Protein AF-A0A9D9Y149-F1 (afdb_monomer_lite)

pLDDT: mean 91.13, std 5.75, range [57.69, 98.19]

Foldseek 3Di:
DADPVPDPDDDFFPVVVCVDPVRDDDDDPPAGRRQKTKDKDWDWDDRAFIKIWIKIWIAGPVGDTDIDIDIDTRHDPDAKDKDWAADEAEAEDADPVRDDDDDWAQVVVCVGHRRIHIGDPRAGRRQWTKDKDWDWDDRAFIKIKIKIWTAGPRGHIDIGIYIYTYHHPDAKDKDWAADEAEFEDQDPVRDDDDDWFQVVVCVGHRRMDIGDPRAGRRQKTKDKDWDWDDRAFIKIWIKIWTAGPRGRIDIGIYIYTHHYDQDKDWPDDDDAQEDEDQDPVPDDDDPDDTWIATNNRHTFDKDDFDWDWDDDVQDQWIKIKTKIWGADSNGRIDIRIHIYTGHNAAEWEFFAALLQDDPVVNWGDQQQLCCQFAAAADNCNRVDPCSNPFADAHHFAAPQCDPPRVDPDRARNQEYDCPGPPHDPNRDYDDSFFRYKKKKWKAKQDLAPVRTDFIAIFTQGGNRITDGRHDGPHRDAFDPPIWMKMWIGDQFFQIAIATWDQPDSRRHTYDYCQQDFGDAPPPAGHWDDNDVRGTHTQGQNNPCHPAVFFQAVVSVVLLVVCEQGFGDGSNSRSSNRGSYVVSVVSSVVRHPHGHPGHDD

Secondary structure (DSSP, 8-state):
--SGGGSPPPP-SHHHHHTSTT------SSS-GGG-EEEEEEEEE-SSSEEEEEEEEEE-TT--EEEEEEEEEE---PPPEEES-PPPEEEE-SSGGGSPPPP-SHHHHHTSTT--EEE-SSS-TTT-EEEEEEEEE-SSSEEEEEEEEEE-TT--EEEEEEEEEEE--PPPEEES-PPPEEEE-SSGGGSPPPP-SHHHHHTSTT--EEE-SSS-TTT-EEEEEEEEE-SSSEEEEEEEEEE-TT--EEEEEEEEEEEPPS-EEEESSPPP-EEEESSGGG----S--PEEEETTSPEEPEEEEEEE-SPPTT-SEEEEEEEEEEE-TT--EEEEEEEEEEE---EEEE--BTTTEEGGGTEE--HHHHTT-STT--GGGSS-HHHHHHSPPPPSS-TTSSTTT-----TTTTBS-TTSTTPPTTPBPPPTTEEEEEEEEEEES-SSGGGEEEEEEEEEETTSEEE-SS--SSPPPPPTTS-EEEEEE-TTB--EEEEEEEEGGGTEEEEETTSS-----TT----EEEETTEEEBPB----TTT-TTB-SHHHHHHHHHTTT-BSS-SS-SS-SSB-SHHHHHHHHHHTT-B------

Radius of gyration: 68.14 Å; chains: 1; bounding box: 137×54×184 Å

Sequence (600 aa):
GCSISAAPTAVSSVSALEALTGNPSISDGCTADVDLEVTHSDAASGTCPIVITRTYTIRDACMNALTIVHTINVDDNTVPVISGSITPTTLEGCSISAAPTAVTSVSALEALTGNPSISDACTADIDLEVTHSDAASGTCPIVITRTYTITDACLNEVTIVHSINVNDNTVPVVSGSITPTTVEGCSISAAPTAVTSVSALEALTGNPSISDGCTADVDLEVTHSDAASGTCPIVITRTYTIRDACLNASTMVHTINVDIPDNITEVGGPVVNSAIIESSLYAVTPLILPVFQNGCGQTITPTGPVLGGTYVQGGCTGTITYTYTYTDCAGNNELWVFTYQVDCKKINIKVNLQGSYSVSGDSIRTDLNRLHLLPGQ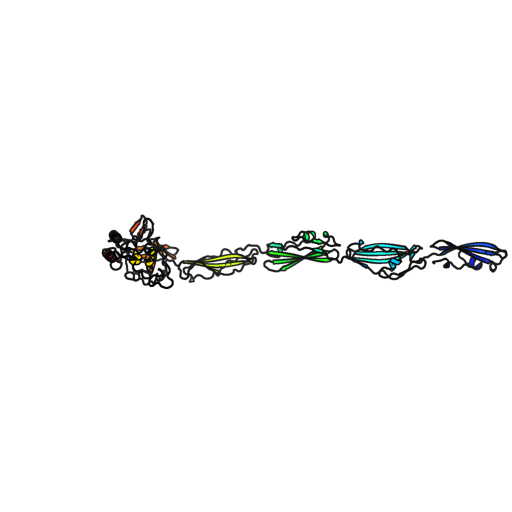DKMLSGLPSIMIGAPYTPFGQPYSAQPWNYTGNTGMIYGDPLSPGAPVGVIPYPKHVSDWVLVTIRENSILPAGNIFKCAGWIHKNGEITFPETCPNPLTINTSSTYYILVEHRNHLAVMDTASIIENGAYLNLDFSVNNSYAPIFRHGQNLLEPGVWGMIEGNVDQVSSRAGINSVDRTSWKNDQNKLGYNKGDIDMNSATNSLDETKWKLTQNKTTGISFN

Structure (mmCIF, N/CA/C/O backbone):
data_AF-A0A9D9Y149-F1
#
_entry.id   AF-A0A9D9Y149-F1
#
loop_
_atom_site.group_PDB
_atom_site.id
_atom_site.type_symbol
_atom_site.label_atom_id
_atom_site.label_alt_id
_atom_site.label_comp_id
_atom_site.label_asym_id
_atom_site.label_entity_id
_atom_site.label_seq_id
_atom_site.pdbx_PDB_ins_code
_atom_site.Cartn_x
_atom_site.Cartn_y
_atom_site.Cartn_z
_atom_site.occupancy
_atom_site.B_iso_or_equiv
_atom_site.auth_seq_id
_atom_site.auth_comp_id
_atom_site.auth_asym_id
_atom_site.auth_atom_id
_atom_site.pdbx_PDB_model_num
ATOM 1 N N . GLY A 1 1 ? 59.544 -1.969 -78.609 1.00 73.31 1 GLY A N 1
ATOM 2 C CA . GLY A 1 1 ? 60.746 -1.148 -78.877 1.00 73.31 1 GLY A CA 1
ATOM 3 C C . GLY A 1 1 ? 60.270 0.258 -79.147 1.00 73.31 1 GLY A C 1
ATOM 4 O O . GLY A 1 1 ? 59.279 0.389 -79.836 1.00 73.31 1 GLY A O 1
ATOM 5 N N . CYS A 1 2 ? 60.902 1.287 -78.585 1.00 75.88 2 CYS A N 1
ATOM 6 C CA . CYS A 1 2 ? 60.192 2.556 -78.339 1.00 75.88 2 CYS A CA 1
ATOM 7 C C . CYS A 1 2 ? 60.497 3.692 -79.319 1.00 75.88 2 CYS A C 1
ATOM 9 O O . CYS A 1 2 ? 59.977 4.796 -79.189 1.00 75.88 2 CYS A O 1
ATOM 11 N N . SER A 1 3 ? 61.428 3.486 -80.246 1.00 79.12 3 SER A N 1
ATOM 12 C CA . SER A 1 3 ? 61.913 4.565 -81.099 1.00 79.12 3 SER A CA 1
ATOM 13 C C . SER A 1 3 ? 62.509 4.036 -82.392 1.00 79.12 3 SER A C 1
ATOM 15 O O . SER A 1 3 ? 62.822 2.852 -82.530 1.00 79.12 3 SER A O 1
ATOM 17 N N . ILE A 1 4 ? 62.754 4.950 -83.329 1.00 76.50 4 ILE A N 1
ATOM 18 C CA . ILE A 1 4 ? 63.418 4.646 -84.599 1.00 76.50 4 ILE A CA 1
ATOM 19 C C . ILE A 1 4 ? 64.796 3.987 -84.433 1.00 76.50 4 ILE A C 1
ATOM 21 O O . ILE A 1 4 ? 65.228 3.258 -85.320 1.00 76.50 4 ILE A O 1
ATOM 25 N N . SER A 1 5 ? 65.475 4.182 -83.294 1.00 78.19 5 SER A N 1
ATOM 26 C CA . SER A 1 5 ? 66.767 3.541 -83.015 1.00 78.19 5 SER A CA 1
ATOM 27 C C . SER A 1 5 ? 66.647 2.065 -82.631 1.00 78.19 5 SER A C 1
ATOM 29 O O . SER A 1 5 ? 67.66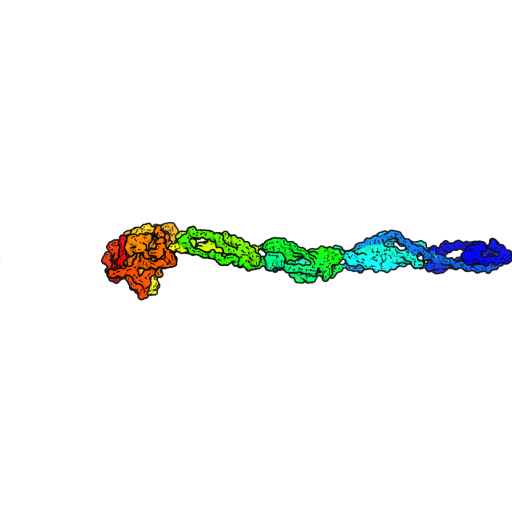2 1.380 -82.568 1.00 78.19 5 SER A O 1
ATOM 31 N N . ALA A 1 6 ? 65.433 1.572 -82.363 1.00 80.94 6 ALA A N 1
ATOM 32 C CA . ALA A 1 6 ? 65.169 0.147 -82.172 1.00 80.94 6 ALA A CA 1
ATOM 33 C C . ALA A 1 6 ? 65.104 -0.620 -83.505 1.00 80.94 6 ALA A C 1
ATOM 35 O O . ALA A 1 6 ? 65.103 -1.851 -83.505 1.00 80.94 6 ALA A O 1
ATOM 36 N N . ALA A 1 7 ? 65.061 0.086 -84.641 1.00 83.94 7 ALA A N 1
ATOM 37 C CA . ALA A 1 7 ? 65.187 -0.541 -85.946 1.00 83.94 7 ALA A CA 1
ATOM 38 C C . ALA A 1 7 ? 66.578 -1.180 -86.106 1.00 83.94 7 ALA A C 1
ATOM 40 O O . ALA A 1 7 ? 67.570 -0.591 -85.666 1.00 83.94 7 ALA A O 1
ATOM 41 N N . PRO A 1 8 ? 66.692 -2.333 -86.792 1.00 85.00 8 PRO A N 1
ATOM 42 C CA . PRO A 1 8 ? 67.986 -2.896 -87.162 1.00 85.00 8 PRO A CA 1
ATOM 43 C C . PRO A 1 8 ? 68.865 -1.855 -87.864 1.00 85.00 8 PRO A C 1
ATOM 45 O O . PRO A 1 8 ? 68.357 -0.997 -88.593 1.00 85.00 8 PRO A O 1
ATOM 48 N N . THR A 1 9 ? 70.183 -1.931 -87.685 1.00 87.75 9 THR A N 1
ATOM 49 C CA . THR A 1 9 ? 71.111 -1.042 -88.392 1.00 87.75 9 THR A CA 1
ATOM 50 C C . THR A 1 9 ? 70.984 -1.228 -89.901 1.00 87.75 9 THR A C 1
ATOM 52 O O . THR A 1 9 ? 70.781 -2.336 -90.403 1.00 87.75 9 THR A O 1
ATOM 55 N N . ALA A 1 10 ? 71.076 -0.130 -90.650 1.00 88.75 10 ALA A N 1
ATOM 56 C CA . ALA A 1 10 ? 71.073 -0.223 -92.097 1.00 88.75 10 ALA A CA 1
ATOM 57 C C . ALA A 1 10 ? 72.349 -0.927 -92.572 1.00 88.75 10 ALA A C 1
ATOM 59 O O . ALA A 1 10 ? 73.460 -0.518 -92.240 1.00 88.75 10 ALA A O 1
ATOM 60 N N . VAL A 1 11 ? 72.182 -1.989 -93.353 1.00 90.38 11 VAL A N 1
ATOM 61 C CA . VAL A 1 11 ? 73.292 -2.661 -94.029 1.00 90.38 11 VAL A CA 1
ATOM 62 C C . VAL A 1 11 ? 73.885 -1.782 -95.137 1.00 90.38 11 VAL A C 1
ATOM 64 O O . VAL A 1 11 ? 73.189 -0.953 -95.720 1.00 90.38 11 VAL A O 1
ATOM 67 N N . SER A 1 12 ? 75.171 -1.962 -95.432 1.00 89.44 12 SER A N 1
ATOM 68 C CA . SER A 1 12 ? 75.917 -1.128 -96.388 1.00 89.44 12 SER A CA 1
ATOM 69 C C . SER A 1 12 ? 76.620 -1.935 -97.484 1.00 89.44 12 SER A C 1
ATOM 71 O O . SER A 1 12 ? 77.516 -1.419 -98.142 1.00 89.44 12 SER A O 1
ATOM 73 N N . SER A 1 13 ? 76.261 -3.208 -97.659 1.00 89.69 13 SER A N 1
ATOM 74 C CA . SER A 1 13 ? 76.778 -4.062 -98.730 1.00 89.69 13 SER A CA 1
ATOM 75 C C . SER A 1 13 ? 75.646 -4.851 -99.364 1.00 89.69 13 SER A C 1
ATOM 77 O O . SER A 1 13 ? 74.643 -5.151 -98.710 1.00 89.69 13 SER A O 1
ATOM 79 N N . VAL A 1 14 ? 75.828 -5.222 -100.630 1.00 88.06 14 VAL A N 1
ATOM 80 C CA . VAL A 1 14 ? 74.863 -6.045 -101.362 1.00 88.06 14 VAL A CA 1
ATOM 81 C C . VAL A 1 14 ? 74.671 -7.395 -100.676 1.00 88.06 14 VAL A C 1
ATOM 83 O O . VAL A 1 14 ? 73.545 -7.742 -100.347 1.00 88.06 14 VAL A O 1
ATOM 86 N N . SER A 1 15 ? 75.755 -8.071 -100.288 1.00 88.38 15 SER A N 1
ATOM 87 C CA . SER A 1 15 ? 75.687 -9.345 -99.554 1.00 88.38 15 SER A CA 1
ATOM 88 C C . SER A 1 15 ? 74.852 -9.286 -98.267 1.00 88.38 15 SER A C 1
ATOM 90 O O . SER A 1 15 ? 74.176 -10.250 -97.914 1.00 88.38 15 SER A O 1
ATOM 92 N N . ALA A 1 16 ? 74.882 -8.158 -97.555 1.00 87.88 16 ALA A N 1
ATOM 93 C CA . ALA A 1 16 ? 74.108 -7.969 -96.336 1.00 87.88 16 ALA A CA 1
ATOM 94 C C . ALA A 1 16 ? 72.648 -7.571 -96.626 1.00 87.88 16 ALA A C 1
ATOM 96 O O . ALA A 1 16 ? 71.769 -7.913 -95.839 1.00 87.88 16 ALA A O 1
ATOM 97 N N . LEU A 1 17 ? 72.379 -6.895 -97.750 1.00 89.31 17 LEU A N 1
ATOM 98 C CA . LEU A 1 17 ? 71.033 -6.625 -98.274 1.00 89.31 17 LEU A CA 1
ATOM 99 C C . LEU A 1 17 ? 70.319 -7.912 -98.694 1.00 89.31 17 LEU A C 1
ATOM 101 O O . LEU A 1 17 ? 69.160 -8.105 -98.340 1.00 89.31 17 LEU A O 1
ATOM 105 N N . GLU A 1 18 ? 71.015 -8.799 -99.402 1.00 89.56 18 GLU A N 1
ATOM 106 C CA . GLU A 1 18 ? 70.482 -10.097 -99.832 1.00 89.56 18 GLU A CA 1
ATOM 107 C C . GLU A 1 18 ? 70.199 -11.028 -98.642 1.00 89.56 18 GLU A C 1
ATOM 109 O O . GLU A 1 18 ? 69.285 -11.845 -98.694 1.00 89.56 18 GLU A O 1
ATOM 114 N N . ALA A 1 19 ? 70.919 -10.851 -97.529 1.00 86.75 19 ALA A N 1
ATOM 115 C CA . ALA A 1 19 ? 70.681 -11.570 -96.278 1.00 86.75 19 ALA A CA 1
ATOM 116 C C . ALA A 1 19 ? 69.481 -11.040 -95.461 1.00 86.75 19 ALA A C 1
ATOM 118 O O . ALA A 1 19 ? 69.126 -11.643 -94.444 1.00 86.75 19 ALA A O 1
ATOM 119 N N . LEU A 1 20 ? 68.856 -9.923 -95.862 1.00 87.56 20 LEU A N 1
ATOM 120 C CA . LEU A 1 20 ? 67.652 -9.414 -95.201 1.00 87.56 20 LEU A CA 1
ATOM 121 C C . LEU A 1 20 ? 66.433 -10.306 -95.480 1.00 87.56 20 LEU A C 1
ATOM 123 O O . LEU A 1 20 ? 66.351 -11.044 -96.464 1.00 87.56 20 LEU A O 1
ATOM 127 N N . THR A 1 21 ? 65.429 -10.207 -94.609 1.00 77.81 21 THR A N 1
ATOM 128 C CA . THR A 1 21 ? 64.159 -10.920 -94.778 1.00 77.81 21 THR A CA 1
ATOM 129 C C . THR A 1 21 ? 63.478 -10.520 -96.086 1.00 77.81 21 THR A C 1
ATOM 131 O O . THR A 1 21 ? 63.327 -9.337 -96.377 1.00 77.81 21 THR A O 1
ATOM 134 N N . GLY A 1 22 ? 63.063 -11.516 -96.871 1.00 80.06 22 GLY A N 1
ATOM 135 C CA . GLY A 1 22 ? 62.588 -11.334 -98.248 1.00 80.06 22 GLY A CA 1
ATOM 136 C C . GLY A 1 22 ? 63.618 -11.725 -99.312 1.00 80.06 22 GLY A C 1
ATOM 137 O O . GLY A 1 22 ? 63.224 -11.911 -100.459 1.00 80.06 22 GLY A O 1
ATOM 138 N N . ASN A 1 23 ? 64.886 -11.926 -98.920 1.00 81.75 23 ASN A N 1
ATOM 139 C CA . ASN A 1 23 ? 65.975 -12.447 -99.754 1.00 81.75 23 ASN A CA 1
ATOM 140 C C . ASN A 1 23 ? 66.018 -11.793 -101.151 1.00 81.75 23 ASN A C 1
ATOM 142 O O . ASN A 1 23 ? 65.844 -12.491 -102.161 1.00 81.75 23 ASN A O 1
ATOM 146 N N . PRO A 1 24 ? 66.157 -10.453 -101.228 1.00 84.31 24 PRO A N 1
ATOM 147 C CA . PRO A 1 24 ? 66.259 -9.775 -102.512 1.00 84.31 24 PRO A CA 1
ATOM 148 C C . PRO A 1 24 ? 67.498 -10.292 -103.246 1.00 84.31 24 PRO A C 1
ATOM 150 O O . PRO A 1 24 ? 68.529 -10.500 -102.621 1.00 84.31 24 PRO A O 1
ATOM 153 N N . SER A 1 25 ? 67.397 -10.512 -104.555 1.00 87.00 25 SER A N 1
ATOM 154 C CA . SER A 1 25 ? 68.548 -10.868 -105.391 1.00 87.00 25 SER A CA 1
ATOM 155 C C . SER A 1 25 ? 68.997 -9.628 -106.150 1.00 87.00 25 SER A C 1
ATOM 157 O O . SER A 1 25 ? 68.185 -8.996 -106.833 1.00 87.00 25 SER A O 1
ATOM 159 N N . ILE A 1 26 ? 70.265 -9.258 -105.991 1.00 88.88 26 ILE A N 1
ATOM 160 C CA . ILE A 1 26 ? 70.855 -8.040 -106.542 1.00 88.88 26 ILE A CA 1
ATOM 161 C C . ILE A 1 26 ? 72.087 -8.458 -107.341 1.00 88.88 26 ILE A C 1
ATOM 163 O O . ILE A 1 26 ? 72.968 -9.125 -106.822 1.00 88.88 26 ILE A O 1
ATOM 167 N N . SER A 1 27 ? 72.152 -8.068 -108.610 1.00 86.06 27 SER A N 1
ATOM 168 C CA . SER A 1 27 ? 73.295 -8.373 -109.472 1.00 86.06 27 SER A CA 1
ATOM 169 C C . SER A 1 27 ? 73.467 -7.282 -110.518 1.00 86.06 27 SER A C 1
ATOM 171 O O . SER A 1 27 ? 72.463 -6.823 -111.072 1.00 86.06 27 SER A O 1
ATOM 173 N N . ASP A 1 28 ? 74.707 -6.940 -110.855 1.00 88.56 28 ASP A N 1
ATOM 174 C CA . ASP A 1 28 ? 75.031 -6.112 -112.018 1.00 88.56 28 ASP A CA 1
ATOM 175 C C . ASP A 1 28 ? 75.904 -6.882 -113.022 1.00 88.56 28 ASP A C 1
ATOM 177 O O . ASP A 1 28 ? 76.722 -7.727 -112.662 1.00 88.56 28 ASP A O 1
ATOM 181 N N . GLY A 1 29 ? 75.714 -6.618 -114.316 1.00 85.44 29 GLY A N 1
ATOM 182 C CA . GLY A 1 29 ? 76.423 -7.341 -115.376 1.00 85.44 29 GLY A CA 1
ATOM 183 C C . GLY A 1 29 ? 77.892 -6.935 -115.535 1.00 85.44 29 GLY A C 1
ATOM 184 O O . GLY A 1 29 ? 78.658 -7.665 -116.166 1.00 85.44 29 GLY A O 1
ATOM 185 N N . CYS A 1 30 ? 78.275 -5.773 -114.996 1.00 86.75 30 CYS A N 1
ATOM 186 C CA . CYS A 1 30 ? 79.570 -5.135 -115.238 1.00 86.75 30 CYS A CA 1
ATOM 187 C C . CYS A 1 30 ? 80.326 -4.770 -113.949 1.00 86.75 30 CYS A C 1
ATOM 189 O O . CYS A 1 30 ? 81.550 -4.648 -113.985 1.00 86.75 30 CYS A O 1
ATOM 191 N N . THR A 1 31 ? 79.621 -4.603 -112.832 1.00 86.88 31 THR A N 1
ATOM 192 C CA . THR A 1 31 ? 80.158 -4.280 -111.507 1.00 86.88 31 THR A CA 1
ATOM 193 C C . THR A 1 31 ? 79.998 -5.498 -110.609 1.00 86.88 31 THR A C 1
ATOM 195 O O . THR A 1 31 ? 78.900 -6.030 -110.479 1.00 86.88 31 THR A O 1
ATOM 198 N N . ALA A 1 32 ? 81.087 -5.965 -109.999 1.00 84.50 32 ALA A N 1
ATOM 199 C CA . ALA A 1 32 ? 80.995 -7.050 -109.029 1.00 84.50 32 ALA A CA 1
ATOM 200 C C . ALA A 1 32 ? 80.216 -6.583 -107.786 1.00 84.50 32 ALA A C 1
ATOM 202 O O . ALA A 1 32 ? 80.348 -5.432 -107.379 1.00 84.50 32 ALA A O 1
ATOM 203 N N . ASP A 1 33 ? 79.464 -7.475 -107.134 1.00 86.38 33 ASP A N 1
ATOM 204 C CA . ASP A 1 33 ? 78.586 -7.111 -106.004 1.00 86.38 33 ASP A CA 1
ATOM 205 C C . ASP A 1 33 ? 79.318 -6.455 -104.822 1.00 86.38 33 ASP A C 1
ATOM 207 O O . ASP A 1 33 ? 78.733 -5.671 -104.077 1.00 86.38 33 ASP A O 1
ATOM 211 N N . VAL A 1 34 ? 80.610 -6.761 -104.645 1.00 85.06 34 VAL A N 1
ATOM 212 C CA . VAL A 1 34 ? 81.463 -6.149 -103.609 1.00 85.06 34 VAL A CA 1
ATOM 213 C C . VAL A 1 34 ? 81.781 -4.677 -103.893 1.00 85.06 34 VAL A C 1
ATOM 215 O O . VAL A 1 34 ? 82.062 -3.929 -102.960 1.00 85.06 34 VAL A O 1
ATOM 218 N N . ASP A 1 35 ? 81.701 -4.269 -105.160 1.00 86.19 35 ASP A N 1
ATOM 219 C CA . ASP A 1 35 ? 82.019 -2.923 -105.639 1.00 86.19 35 ASP A CA 1
ATOM 220 C C . ASP A 1 35 ? 80.759 -2.055 -105.838 1.00 86.19 35 ASP A C 1
ATOM 222 O O . ASP A 1 35 ? 80.871 -0.885 -106.206 1.00 86.19 35 ASP A O 1
ATOM 226 N N . LEU A 1 36 ? 79.558 -2.598 -105.592 1.00 90.00 36 LEU A N 1
ATOM 227 C CA . LEU A 1 36 ? 78.302 -1.845 -105.626 1.00 90.00 36 LEU A CA 1
ATOM 228 C C . LEU A 1 36 ? 78.168 -0.947 -104.387 1.00 90.00 36 LEU A C 1
ATOM 230 O O . LEU A 1 36 ? 78.240 -1.407 -103.245 1.00 90.00 36 LEU A O 1
ATOM 234 N N . GLU A 1 37 ? 77.919 0.345 -104.609 1.00 89.12 37 GLU A N 1
ATOM 235 C CA . GLU A 1 37 ? 77.724 1.308 -103.525 1.00 89.12 37 GLU A CA 1
ATOM 236 C C . GLU A 1 37 ? 76.297 1.202 -102.980 1.00 89.12 37 GLU A C 1
ATOM 238 O O . GLU A 1 37 ? 75.324 1.363 -103.718 1.00 89.12 37 GLU A O 1
ATOM 243 N N . VAL A 1 38 ? 76.159 0.981 -101.670 1.00 92.00 38 VAL A N 1
ATOM 244 C CA . VAL A 1 38 ? 74.862 0.924 -100.986 1.00 92.00 38 VAL A CA 1
ATOM 245 C C . VAL A 1 38 ? 74.711 2.119 -100.052 1.00 92.00 38 VAL A C 1
ATOM 247 O O . VAL A 1 38 ? 75.438 2.262 -99.069 1.00 92.00 38 VAL A O 1
ATOM 250 N N . THR A 1 39 ? 73.696 2.939 -100.314 1.00 90.50 39 THR A N 1
ATOM 251 C CA . THR A 1 39 ? 73.262 4.035 -99.432 1.00 90.50 39 THR A CA 1
ATOM 252 C C . THR A 1 39 ? 71.824 3.808 -98.966 1.00 90.50 39 THR A C 1
ATOM 254 O O . THR A 1 39 ? 71.095 3.016 -99.565 1.00 90.50 39 THR A O 1
ATOM 257 N N . HIS A 1 40 ? 71.395 4.467 -97.886 1.00 92.19 40 HIS A N 1
ATOM 258 C CA . HIS A 1 40 ? 70.030 4.339 -97.370 1.00 92.19 40 HIS A CA 1
ATOM 259 C C . HIS A 1 40 ? 69.458 5.680 -96.898 1.00 92.19 40 HIS A C 1
ATOM 261 O O . HIS A 1 40 ? 70.202 6.597 -96.550 1.00 92.19 40 HIS A O 1
ATOM 267 N N . SER A 1 41 ? 68.130 5.766 -96.856 1.00 90.62 41 SER A N 1
ATOM 268 C CA . SER A 1 41 ? 67.386 6.852 -96.214 1.00 90.62 41 SER A CA 1
ATOM 269 C C . SER A 1 41 ? 66.153 6.308 -95.494 1.00 90.62 41 SER A C 1
ATOM 271 O O . SER A 1 41 ? 65.434 5.485 -96.070 1.00 90.62 41 SER A O 1
ATOM 273 N N . ASP A 1 42 ? 65.877 6.821 -94.296 1.00 92.19 42 ASP A N 1
ATOM 274 C CA . ASP A 1 42 ? 64.757 6.391 -93.453 1.00 92.19 42 ASP A CA 1
ATOM 275 C C . ASP A 1 42 ? 63.687 7.482 -93.350 1.00 92.19 42 ASP A C 1
ATOM 277 O O . ASP A 1 42 ? 63.996 8.655 -93.133 1.00 92.19 42 ASP A O 1
ATOM 281 N N . ALA A 1 43 ? 62.420 7.082 -93.452 1.00 89.31 43 ALA A N 1
ATOM 282 C CA . ALA A 1 43 ? 61.266 7.890 -93.070 1.00 89.31 43 ALA A CA 1
ATOM 283 C C . ALA A 1 43 ? 60.421 7.110 -92.055 1.00 89.31 43 ALA A C 1
ATOM 285 O O . ALA A 1 43 ? 60.176 5.922 -92.254 1.00 89.31 43 ALA A O 1
ATOM 286 N N . ALA A 1 44 ? 59.976 7.758 -90.977 1.00 88.62 44 ALA A N 1
ATOM 287 C CA . ALA A 1 44 ? 59.175 7.130 -89.924 1.00 88.62 44 ALA A CA 1
ATOM 288 C C . ALA A 1 44 ? 57.809 7.816 -89.778 1.00 88.62 44 ALA A C 1
ATOM 290 O O . ALA A 1 44 ? 57.701 9.032 -89.940 1.00 88.62 44 ALA A O 1
ATOM 291 N N . SER A 1 45 ? 56.772 7.035 -89.474 1.00 84.69 45 SER A N 1
ATOM 292 C CA . SER A 1 45 ? 55.407 7.514 -89.215 1.00 84.69 45 SER A CA 1
ATOM 293 C C . SER A 1 45 ? 54.676 6.595 -88.232 1.00 84.69 45 SER A C 1
ATOM 295 O O . SER A 1 45 ? 55.092 5.454 -88.044 1.00 84.69 45 SER A O 1
ATOM 297 N N . GLY A 1 46 ? 53.583 7.077 -87.636 1.00 80.31 46 GLY A N 1
ATOM 298 C CA . GLY A 1 46 ? 52.862 6.356 -86.581 1.00 80.31 46 GLY A CA 1
ATOM 299 C C . GLY A 1 46 ? 53.463 6.589 -85.192 1.00 80.31 46 GLY A C 1
ATOM 300 O O . GLY A 1 46 ? 54.600 7.041 -85.064 1.00 80.31 46 GLY A O 1
ATOM 301 N N . THR A 1 47 ? 52.664 6.330 -84.158 1.00 75.19 47 THR A N 1
ATOM 302 C CA . THR A 1 47 ? 53.062 6.433 -82.743 1.00 75.19 47 THR A CA 1
ATOM 303 C C . THR A 1 47 ? 53.196 5.055 -82.112 1.00 75.19 47 THR A C 1
ATOM 305 O O . THR A 1 47 ? 54.183 4.811 -81.431 1.00 75.19 47 THR A O 1
ATOM 308 N N . CYS A 1 48 ? 52.270 4.139 -82.411 1.00 81.06 48 CYS A N 1
ATOM 309 C CA . CYS A 1 48 ? 52.431 2.719 -82.144 1.00 81.06 48 CYS A CA 1
ATOM 310 C C . CYS A 1 48 ? 51.520 1.858 -83.048 1.00 81.06 48 CYS A C 1
ATOM 312 O O . CYS A 1 48 ? 50.305 2.067 -83.036 1.00 81.06 48 CYS A O 1
ATOM 314 N N . PRO A 1 49 ? 52.076 0.943 -83.871 1.00 84.50 49 PRO A N 1
ATOM 315 C CA . PRO A 1 49 ? 53.508 0.750 -84.092 1.00 84.50 49 PRO A CA 1
ATOM 316 C C . PRO A 1 49 ? 54.130 1.943 -84.838 1.00 84.50 49 PRO A C 1
ATOM 318 O O . PRO A 1 49 ? 53.491 2.593 -85.671 1.00 84.50 49 PRO A O 1
ATOM 321 N N . ILE A 1 50 ? 55.407 2.213 -84.574 1.00 87.56 50 ILE A N 1
ATOM 322 C CA . ILE A 1 50 ? 56.218 3.109 -85.402 1.00 87.56 50 ILE A CA 1
ATOM 323 C C . ILE A 1 50 ? 56.579 2.343 -86.678 1.00 87.56 50 ILE A C 1
ATOM 325 O O . ILE A 1 50 ? 57.278 1.330 -86.640 1.00 87.56 50 ILE A O 1
ATOM 329 N N . VAL A 1 51 ? 56.131 2.834 -87.830 1.00 88.81 51 VAL A N 1
ATOM 330 C CA . VAL A 1 51 ? 56.434 2.244 -89.138 1.00 88.81 51 VAL A CA 1
ATOM 331 C C . VAL A 1 51 ? 57.573 3.023 -89.782 1.00 88.81 51 VAL A C 1
ATOM 333 O O . VAL A 1 51 ? 57.427 4.199 -90.126 1.00 88.81 51 VAL A O 1
ATOM 336 N N . ILE A 1 52 ? 58.710 2.358 -89.969 1.00 89.25 52 ILE A N 1
ATOM 337 C CA . ILE A 1 52 ? 59.901 2.907 -90.616 1.00 89.25 52 ILE A CA 1
ATOM 338 C C . ILE A 1 52 ? 59.978 2.351 -92.031 1.00 89.25 52 ILE A C 1
ATOM 340 O O . ILE A 1 52 ? 60.060 1.145 -92.249 1.00 89.25 52 ILE A O 1
ATOM 344 N N . THR A 1 53 ? 59.973 3.245 -93.010 1.00 90.62 53 THR A N 1
ATOM 345 C CA . THR A 1 53 ? 60.200 2.923 -94.417 1.00 90.62 53 THR A CA 1
ATOM 346 C C . THR A 1 53 ? 61.648 3.257 -94.754 1.00 90.62 53 THR A C 1
ATOM 348 O O . THR A 1 53 ? 61.996 4.427 -94.928 1.00 90.62 53 THR A O 1
ATOM 351 N N . ARG A 1 54 ? 62.502 2.233 -94.828 1.00 91.50 54 ARG A N 1
ATOM 352 C CA . ARG A 1 54 ? 63.910 2.364 -95.215 1.00 91.50 54 ARG A CA 1
ATOM 353 C C . ARG A 1 54 ? 64.068 2.114 -96.707 1.00 91.50 54 ARG A C 1
ATOM 355 O O . ARG A 1 54 ? 63.727 1.042 -97.196 1.00 91.50 54 ARG A O 1
ATOM 362 N N . THR A 1 55 ? 64.609 3.089 -97.429 1.00 91.56 55 THR A N 1
ATOM 363 C CA . THR A 1 55 ? 64.890 2.968 -98.867 1.00 91.56 55 THR A CA 1
ATOM 364 C C . THR A 1 55 ? 66.387 2.804 -99.082 1.00 91.56 55 THR A C 1
ATOM 366 O O . THR A 1 55 ? 67.149 3.724 -98.789 1.00 91.56 55 THR A O 1
ATOM 369 N N . TYR A 1 56 ? 66.812 1.652 -99.599 1.00 91.62 56 TYR A N 1
ATOM 370 C CA . TYR A 1 56 ? 68.184 1.419 -100.045 1.00 91.62 56 TYR A CA 1
ATOM 371 C C . TYR A 1 56 ? 68.343 1.874 -101.489 1.00 91.62 56 TYR A C 1
ATOM 373 O O . TYR A 1 56 ? 67.502 1.550 -102.322 1.00 91.62 56 TYR A O 1
ATOM 381 N N . THR A 1 57 ? 69.418 2.601 -101.785 1.00 91.25 57 THR A N 1
ATOM 382 C CA . THR A 1 57 ? 69.821 2.979 -103.143 1.00 91.25 57 THR A CA 1
ATOM 383 C C . THR A 1 57 ? 71.155 2.309 -103.451 1.00 91.25 57 THR A C 1
ATOM 385 O O . THR A 1 57 ? 72.159 2.623 -102.809 1.00 91.25 57 THR A O 1
ATOM 388 N N . ILE A 1 58 ? 71.148 1.389 -104.416 1.00 92.62 58 ILE A N 1
ATOM 389 C CA . ILE A 1 58 ? 72.319 0.642 -104.881 1.00 92.62 58 ILE A CA 1
ATOM 390 C C . ILE A 1 58 ? 72.811 1.291 -106.172 1.00 92.62 58 ILE A C 1
ATOM 392 O O . ILE A 1 58 ? 72.003 1.473 -107.086 1.00 92.62 58 ILE A O 1
ATOM 396 N N . ARG A 1 59 ? 74.096 1.655 -106.248 1.00 91.00 59 ARG A N 1
ATOM 397 C CA . ARG A 1 59 ? 74.711 2.272 -107.431 1.00 91.00 59 ARG A CA 1
ATOM 398 C C . ARG A 1 59 ? 75.848 1.432 -107.994 1.00 91.00 59 ARG A C 1
ATOM 400 O O . ARG A 1 59 ? 76.674 0.918 -107.243 1.00 91.00 59 ARG A O 1
ATOM 407 N N . ASP A 1 60 ? 75.881 1.327 -109.319 1.00 89.56 60 ASP A N 1
ATOM 408 C CA . ASP A 1 60 ? 76.993 0.720 -110.051 1.00 89.56 60 ASP A CA 1
ATOM 409 C C . ASP A 1 60 ? 78.170 1.698 -110.226 1.00 89.56 60 ASP A C 1
ATOM 411 O O . ASP A 1 60 ? 78.063 2.894 -109.930 1.00 89.56 60 ASP A O 1
ATOM 415 N N . ALA A 1 61 ? 79.300 1.212 -110.755 1.00 86.88 61 ALA A N 1
ATOM 416 C CA . ALA A 1 61 ? 80.478 2.049 -111.015 1.00 86.88 61 ALA A CA 1
ATOM 417 C C . ALA A 1 61 ? 80.216 3.194 -112.026 1.00 86.88 61 ALA A C 1
ATOM 419 O O . ALA A 1 61 ? 81.010 4.130 -112.129 1.00 86.88 61 ALA A O 1
ATOM 420 N N . CYS A 1 62 ? 79.107 3.128 -112.772 1.00 89.06 62 CYS A N 1
ATOM 421 C CA . CYS A 1 62 ? 78.654 4.129 -113.739 1.00 89.06 62 CYS A CA 1
ATOM 422 C C . CYS A 1 62 ? 77.563 5.067 -113.180 1.00 89.06 62 CYS A C 1
ATOM 424 O O . CYS A 1 62 ? 77.062 5.911 -113.925 1.00 89.06 62 CYS A O 1
ATOM 426 N N . MET A 1 63 ? 77.226 4.964 -111.887 1.00 84.75 63 MET A N 1
ATOM 427 C CA . MET A 1 63 ? 76.199 5.728 -111.164 1.00 84.75 63 MET A CA 1
ATOM 428 C C . MET A 1 63 ? 74.731 5.410 -111.506 1.00 84.75 63 MET A C 1
ATOM 430 O O . MET A 1 63 ? 73.838 6.129 -111.031 1.00 84.75 63 MET A O 1
ATOM 434 N N . ASN A 1 64 ? 74.439 4.342 -112.256 1.00 87.38 64 ASN A N 1
ATOM 435 C CA . ASN A 1 64 ? 73.060 3.868 -112.421 1.00 87.38 64 ASN A CA 1
ATOM 436 C C . ASN A 1 64 ? 72.535 3.354 -111.078 1.00 87.38 64 ASN A C 1
ATOM 438 O O . ASN A 1 64 ? 73.293 2.762 -110.317 1.00 87.38 64 ASN A O 1
ATOM 442 N N . ALA A 1 65 ? 71.254 3.591 -110.772 1.00 89.69 65 ALA A N 1
ATOM 443 C CA . ALA A 1 65 ? 70.698 3.316 -109.449 1.00 89.69 65 ALA A CA 1
ATOM 444 C C . ALA A 1 65 ? 69.478 2.387 -109.481 1.00 89.69 65 ALA A C 1
ATOM 446 O O . ALA A 1 65 ? 68.577 2.565 -110.302 1.00 89.69 65 ALA A O 1
ATOM 447 N N . LEU A 1 66 ? 69.420 1.466 -108.519 1.00 91.56 66 LEU A N 1
ATOM 448 C CA . LEU A 1 66 ? 68.249 0.660 -108.164 1.00 91.56 66 LEU A CA 1
ATOM 449 C C . LEU A 1 66 ? 67.819 1.004 -106.734 1.00 91.56 66 LEU A C 1
ATOM 451 O O . LEU A 1 66 ? 68.675 1.206 -105.871 1.00 91.56 66 LEU A O 1
ATOM 455 N N . THR A 1 67 ? 66.511 1.044 -106.467 1.00 91.38 67 THR A N 1
ATOM 456 C CA . THR A 1 67 ? 65.987 1.234 -105.110 1.00 91.38 67 THR A CA 1
ATOM 457 C C . THR A 1 67 ? 65.200 0.030 -104.604 1.00 91.38 67 THR A C 1
ATOM 459 O O . THR A 1 67 ? 64.446 -0.596 -105.346 1.00 91.38 67 THR A O 1
ATOM 462 N N . ILE A 1 68 ? 65.369 -0.280 -103.317 1.00 90.12 68 ILE A N 1
ATOM 463 C CA . ILE A 1 68 ? 64.633 -1.327 -102.595 1.00 90.12 68 ILE A CA 1
ATOM 464 C C . ILE A 1 68 ? 64.038 -0.708 -101.330 1.00 90.12 68 ILE A C 1
ATOM 466 O O . ILE A 1 68 ? 64.734 -0.008 -100.595 1.00 90.12 68 ILE A O 1
ATOM 470 N N . VAL A 1 69 ? 62.758 -0.976 -101.068 1.00 90.12 69 VAL A N 1
ATOM 471 C CA . VAL A 1 69 ? 62.055 -0.504 -99.867 1.00 90.12 69 VAL A CA 1
ATOM 472 C C . VAL A 1 69 ? 61.949 -1.636 -98.847 1.00 90.12 69 VAL A C 1
ATOM 474 O O . VAL A 1 69 ? 61.454 -2.715 -99.161 1.00 90.12 69 VAL A O 1
ATOM 477 N N . HIS A 1 70 ? 62.386 -1.368 -97.620 1.00 88.31 70 HIS A N 1
ATOM 478 C CA . HIS A 1 70 ? 62.263 -2.234 -96.455 1.00 88.31 70 HIS A CA 1
ATOM 479 C C . HIS A 1 70 ? 61.351 -1.551 -95.429 1.00 88.31 70 HIS A C 1
ATOM 481 O O . HIS A 1 70 ? 61.689 -0.502 -94.881 1.00 88.31 70 HIS A O 1
ATOM 487 N N . THR A 1 71 ? 60.183 -2.140 -95.182 1.00 88.00 71 THR A N 1
ATOM 488 C CA . THR A 1 71 ? 59.262 -1.685 -94.134 1.00 88.00 71 THR A CA 1
ATOM 489 C C . THR A 1 71 ? 59.587 -2.394 -92.825 1.00 88.00 71 THR A C 1
ATOM 491 O O . THR A 1 71 ? 59.563 -3.620 -92.762 1.00 88.00 71 THR A O 1
ATOM 494 N N . ILE A 1 72 ? 59.880 -1.619 -91.785 1.00 87.81 72 ILE A N 1
ATOM 495 C CA . ILE A 1 72 ? 60.207 -2.092 -90.440 1.00 87.81 72 ILE A CA 1
ATOM 496 C C . ILE A 1 72 ? 59.117 -1.582 -89.498 1.00 87.81 72 ILE A C 1
ATOM 498 O O . ILE A 1 72 ? 58.941 -0.373 -89.358 1.00 87.81 72 ILE A O 1
ATOM 502 N N . ASN A 1 73 ? 58.411 -2.496 -88.833 1.00 86.12 73 ASN A N 1
ATOM 503 C CA . ASN A 1 73 ? 57.459 -2.144 -87.782 1.00 86.12 73 ASN A CA 1
ATOM 504 C C . ASN A 1 73 ? 58.159 -2.256 -86.431 1.00 86.12 73 ASN A C 1
ATOM 506 O O . ASN A 1 73 ? 58.607 -3.333 -86.037 1.00 86.12 73 ASN A O 1
ATOM 510 N N . VAL A 1 74 ? 58.266 -1.128 -85.744 1.00 85.69 74 VAL A N 1
ATOM 511 C CA . VAL A 1 74 ? 58.748 -1.040 -84.374 1.00 85.69 74 VAL A CA 1
ATOM 512 C C . VAL A 1 74 ? 57.516 -0.941 -83.486 1.00 85.69 74 VAL A C 1
ATOM 514 O O . VAL A 1 74 ? 56.866 0.098 -83.428 1.00 85.69 74 VAL A O 1
ATOM 517 N N . ASP A 1 75 ? 57.178 -2.057 -82.855 1.00 84.50 75 ASP A N 1
ATOM 518 C CA . ASP A 1 75 ? 55.997 -2.189 -82.007 1.00 84.50 75 ASP A CA 1
ATOM 519 C C . ASP A 1 75 ? 56.395 -2.265 -80.536 1.00 84.50 75 ASP A C 1
ATOM 521 O O . ASP A 1 75 ? 57.489 -2.770 -80.219 1.00 84.50 75 ASP A O 1
ATOM 525 N N . ASP A 1 76 ? 55.523 -1.790 -79.650 1.00 87.56 76 ASP A N 1
ATOM 526 C CA . ASP A 1 76 ? 55.637 -2.096 -78.233 1.00 87.56 76 ASP A CA 1
ATOM 527 C C . ASP A 1 76 ? 54.648 -3.182 -77.825 1.00 87.56 76 ASP A C 1
ATOM 529 O O . ASP A 1 76 ? 53.443 -3.061 -77.999 1.00 87.56 76 ASP A O 1
ATOM 533 N N . ASN A 1 77 ? 55.196 -4.255 -77.269 1.00 87.12 77 ASN A N 1
ATOM 534 C CA . ASN A 1 77 ? 54.443 -5.405 -76.778 1.00 87.12 77 ASN A CA 1
ATOM 535 C C . ASN A 1 77 ? 54.705 -5.625 -75.281 1.00 87.12 77 ASN A C 1
ATOM 537 O O . ASN A 1 77 ? 54.457 -6.718 -74.764 1.00 87.12 77 ASN A O 1
ATOM 541 N N . THR A 1 78 ? 55.315 -4.649 -74.601 1.00 89.88 78 THR A N 1
ATOM 542 C CA . THR A 1 78 ? 55.527 -4.700 -73.158 1.00 89.88 78 THR A CA 1
ATOM 543 C C . THR A 1 78 ? 54.425 -3.929 -72.460 1.00 89.88 78 THR A C 1
ATOM 545 O O . THR A 1 78 ? 54.164 -2.791 -72.801 1.00 89.88 78 THR A O 1
ATOM 548 N N . VAL A 1 79 ? 53.768 -4.564 -71.489 1.00 92.50 79 VAL A N 1
ATOM 549 C CA . VAL A 1 79 ? 52.819 -3.870 -70.610 1.00 92.50 79 VAL A CA 1
ATOM 550 C C . VAL A 1 79 ? 53.566 -2.897 -69.689 1.00 92.50 79 VAL A C 1
ATOM 552 O O . VAL A 1 79 ? 54.714 -3.193 -69.323 1.00 92.50 79 VAL A O 1
ATOM 555 N N . PRO A 1 80 ? 52.901 -1.829 -69.206 1.00 94.56 80 PRO A N 1
ATOM 556 C CA . PRO A 1 80 ? 53.450 -1.001 -68.144 1.00 94.56 80 PRO A CA 1
ATOM 557 C C . PRO A 1 80 ? 53.808 -1.833 -66.908 1.00 94.56 80 PRO A C 1
ATOM 559 O O . PRO A 1 80 ? 53.175 -2.844 -66.585 1.00 94.56 80 PRO A O 1
ATOM 562 N N . VAL A 1 81 ? 54.820 -1.387 -66.173 1.00 94.12 81 VAL A N 1
ATOM 563 C CA . VAL A 1 81 ? 55.282 -2.037 -64.948 1.00 94.12 81 VAL A CA 1
ATOM 564 C C . VAL A 1 81 ? 54.743 -1.284 -63.742 1.00 94.12 81 VAL A C 1
ATOM 566 O O . VAL A 1 81 ? 54.966 -0.084 -63.594 1.00 94.12 81 VAL A O 1
ATOM 569 N N . ILE A 1 82 ? 54.084 -2.016 -62.843 1.00 95.56 82 ILE A N 1
ATOM 570 C CA . ILE A 1 82 ? 53.681 -1.522 -61.525 1.00 95.56 82 ILE A CA 1
ATOM 571 C C . ILE A 1 82 ? 54.579 -2.156 -60.464 1.00 95.56 82 ILE A C 1
ATOM 573 O O . ILE A 1 82 ? 54.752 -3.376 -60.429 1.00 95.56 82 ILE A O 1
ATOM 577 N N . SER A 1 83 ? 55.110 -1.343 -59.556 1.00 92.94 83 SER A N 1
ATOM 578 C CA . SER A 1 83 ? 55.768 -1.806 -58.335 1.00 92.94 83 SER A CA 1
ATOM 579 C C . SER A 1 83 ? 55.080 -1.229 -57.094 1.00 92.94 83 SER A C 1
ATOM 581 O O . SER A 1 83 ? 54.603 -0.097 -57.102 1.00 92.94 83 SER A O 1
ATOM 583 N N . GLY A 1 84 ? 54.991 -2.023 -56.023 1.00 91.00 84 GLY A N 1
ATOM 584 C CA . GLY A 1 84 ? 54.244 -1.659 -54.815 1.00 91.00 84 GLY A CA 1
ATOM 585 C C . GLY A 1 84 ? 52.766 -2.064 -54.860 1.00 91.00 84 GLY A C 1
ATOM 586 O O . GLY A 1 84 ? 52.356 -2.916 -55.646 1.00 91.00 84 GLY A O 1
ATOM 587 N N . SER A 1 85 ? 51.971 -1.491 -53.960 1.00 93.25 85 SER A N 1
ATOM 588 C CA . SER A 1 85 ? 50.542 -1.786 -53.799 1.00 93.25 85 SER A CA 1
ATOM 589 C C . SER A 1 85 ? 49.819 -0.576 -53.222 1.00 93.25 85 SER A C 1
ATOM 591 O O . SER A 1 85 ? 50.434 0.210 -52.505 1.00 93.25 85 SER A O 1
ATOM 593 N N . ILE A 1 86 ? 48.509 -0.469 -53.437 1.00 96.19 86 ILE A N 1
ATOM 594 C CA . ILE A 1 86 ? 47.690 0.547 -52.769 1.00 96.19 86 ILE A CA 1
ATOM 595 C C . ILE A 1 86 ? 47.241 0.003 -51.406 1.00 96.19 86 ILE A C 1
ATOM 597 O O . ILE A 1 86 ? 46.673 -1.087 -51.311 1.00 96.19 86 ILE A O 1
ATOM 601 N N . THR A 1 87 ? 47.494 0.756 -50.337 1.00 95.62 87 THR A N 1
ATOM 602 C CA . THR A 1 87 ? 47.095 0.393 -48.972 1.00 95.62 87 THR A CA 1
ATOM 603 C C . THR A 1 87 ? 45.569 0.469 -48.825 1.00 95.62 87 THR A C 1
ATOM 605 O O . THR A 1 87 ? 44.972 1.468 -49.241 1.00 95.62 87 THR A O 1
ATOM 608 N N . PRO A 1 88 ? 44.915 -0.530 -48.196 1.00 94.75 88 PRO A N 1
ATOM 609 C CA . PRO A 1 88 ? 43.484 -0.470 -47.935 1.00 94.75 88 PRO A CA 1
ATOM 610 C C . PRO A 1 88 ? 43.087 0.775 -47.137 1.00 94.75 88 PRO A C 1
ATOM 612 O O . PRO A 1 88 ? 43.777 1.173 -46.200 1.00 94.75 88 PRO A O 1
ATOM 615 N N . THR A 1 89 ? 41.964 1.389 -47.496 1.00 94.38 89 THR A N 1
ATOM 616 C CA . THR A 1 89 ? 41.436 2.581 -46.814 1.00 94.38 89 THR A CA 1
ATOM 617 C C . THR A 1 89 ? 40.192 2.211 -46.021 1.00 94.38 89 THR A C 1
ATOM 619 O O . THR A 1 89 ? 39.337 1.513 -46.546 1.00 94.38 89 THR A O 1
ATOM 622 N N . THR A 1 90 ? 40.073 2.668 -44.777 1.00 92.94 90 THR A N 1
ATOM 623 C CA . THR A 1 90 ? 38.864 2.521 -43.947 1.00 92.94 90 THR A CA 1
ATOM 624 C C . THR A 1 90 ? 38.209 3.881 -43.742 1.00 92.94 90 THR A C 1
ATOM 626 O O . THR A 1 90 ? 38.900 4.828 -43.365 1.00 92.94 90 THR A O 1
ATOM 629 N N . LEU A 1 91 ? 36.905 3.981 -43.990 1.00 93.75 91 LEU A N 1
ATOM 630 C CA . LEU A 1 91 ? 36.129 5.219 -43.949 1.00 93.75 91 LEU A CA 1
ATOM 631 C C . LEU A 1 91 ? 34.851 5.030 -43.141 1.00 93.75 91 LEU A C 1
ATOM 633 O O . LEU A 1 91 ? 34.246 3.962 -43.192 1.00 93.75 91 LEU A O 1
ATOM 637 N N . GLU A 1 92 ? 34.437 6.103 -42.473 1.00 92.31 92 GLU A N 1
ATOM 638 C CA . GLU A 1 92 ? 33.128 6.188 -41.834 1.00 92.31 92 GLU A CA 1
ATOM 639 C C . GLU A 1 92 ? 32.043 6.429 -42.889 1.00 92.31 92 GLU A C 1
ATOM 641 O O . GLU A 1 92 ? 32.157 7.361 -43.694 1.00 92.31 92 GLU A O 1
ATOM 646 N N . GLY A 1 93 ? 30.989 5.616 -42.890 1.00 91.62 93 GLY A N 1
ATOM 647 C CA . GLY A 1 93 ? 29.820 5.851 -43.728 1.00 91.62 93 GLY A CA 1
ATOM 648 C C . GLY A 1 93 ? 28.933 4.629 -43.934 1.00 91.62 93 GLY A C 1
ATOM 649 O O . GLY A 1 93 ? 29.229 3.525 -43.495 1.00 91.62 93 GLY A O 1
ATOM 650 N N . CYS A 1 94 ? 27.846 4.847 -44.670 1.00 89.12 94 CYS A N 1
ATOM 651 C CA . CYS A 1 94 ? 26.734 3.895 -44.764 1.00 89.12 94 CYS A CA 1
ATOM 652 C C . CYS A 1 94 ? 26.519 3.347 -46.182 1.00 89.12 94 CYS A C 1
ATOM 654 O O . CYS A 1 94 ? 25.656 2.506 -46.415 1.00 89.12 94 CYS A O 1
ATOM 656 N N . SER A 1 95 ? 27.227 3.886 -47.179 1.00 90.25 95 SER A N 1
ATOM 657 C CA . SER A 1 95 ? 27.028 3.501 -48.574 1.00 90.25 95 SER A CA 1
ATOM 658 C C . SER A 1 95 ? 28.282 3.713 -49.412 1.00 90.25 95 SER A C 1
ATOM 660 O O . SER A 1 95 ? 29.229 4.387 -49.002 1.00 90.25 95 SER A O 1
ATOM 662 N N . ILE A 1 96 ? 28.256 3.190 -50.639 1.00 89.25 96 ILE A N 1
ATOM 663 C CA . ILE A 1 96 ? 29.348 3.338 -51.605 1.00 89.25 96 ILE A CA 1
ATOM 664 C C . ILE A 1 96 ? 29.687 4.800 -51.934 1.00 89.25 96 ILE A C 1
ATOM 666 O O . ILE A 1 96 ? 30.801 5.075 -52.368 1.00 89.25 96 ILE A O 1
ATOM 670 N N . SER A 1 97 ? 28.774 5.751 -51.690 1.00 89.69 97 SER A N 1
ATOM 671 C CA . SER A 1 97 ? 29.035 7.178 -51.914 1.00 89.69 97 SER A CA 1
ATOM 672 C C . SER A 1 97 ? 30.035 7.780 -50.924 1.00 89.69 97 SER A C 1
ATOM 674 O O . SER A 1 97 ? 30.499 8.893 -51.149 1.00 89.69 97 SER A O 1
ATOM 676 N N . ALA A 1 98 ? 30.345 7.083 -49.824 1.00 91.44 98 ALA A N 1
ATOM 677 C CA . ALA A 1 98 ? 31.381 7.501 -48.882 1.00 91.44 98 ALA A CA 1
ATOM 678 C C . ALA A 1 98 ? 32.796 7.318 -49.458 1.00 91.44 98 ALA A C 1
ATOM 680 O O . ALA A 1 98 ? 33.743 7.945 -48.983 1.00 91.44 98 ALA A O 1
ATOM 681 N N . ALA A 1 99 ? 32.957 6.476 -50.486 1.00 92.06 99 ALA A N 1
ATOM 682 C CA . ALA A 1 99 ? 34.241 6.297 -51.142 1.00 92.06 99 ALA A CA 1
ATOM 683 C C . ALA A 1 99 ? 34.657 7.570 -51.906 1.00 92.06 99 ALA A C 1
ATOM 685 O O . ALA A 1 99 ? 33.843 8.148 -52.630 1.00 92.06 99 ALA A O 1
ATOM 686 N N . PRO A 1 100 ? 35.934 7.986 -51.820 1.00 92.44 100 PRO A N 1
ATOM 687 C CA . PRO A 1 100 ? 36.469 9.069 -52.630 1.00 92.44 100 PRO A CA 1
ATOM 688 C C . PRO A 1 100 ? 36.294 8.793 -54.124 1.00 92.44 100 PRO A C 1
ATOM 690 O O . PRO A 1 100 ? 36.314 7.639 -54.570 1.00 92.44 100 PRO A O 1
ATOM 693 N N . THR A 1 101 ? 36.198 9.858 -54.916 1.00 93.56 101 THR A N 1
ATOM 694 C CA . THR A 1 101 ? 36.215 9.767 -56.380 1.00 93.56 101 THR A CA 1
ATOM 695 C C . THR A 1 101 ? 37.491 9.078 -56.859 1.00 93.56 101 THR A C 1
ATOM 697 O O . THR A 1 101 ? 38.573 9.352 -56.337 1.00 93.56 101 THR A O 1
ATOM 700 N N . ALA A 1 102 ? 37.373 8.193 -57.849 1.00 94.50 102 ALA A N 1
ATOM 701 C CA . ALA A 1 102 ? 38.529 7.529 -58.437 1.00 94.50 102 ALA A CA 1
ATOM 702 C C . ALA A 1 102 ? 39.472 8.539 -59.101 1.00 94.50 102 ALA A C 1
ATOM 704 O O . ALA A 1 102 ? 39.035 9.512 -59.716 1.00 94.50 102 ALA A O 1
ATOM 705 N N . VAL A 1 103 ? 40.771 8.290 -58.974 1.00 95.31 103 VAL A N 1
ATOM 706 C CA . VAL A 1 103 ? 41.810 9.062 -59.662 1.00 95.31 103 VAL A CA 1
ATOM 707 C C . VAL A 1 103 ? 41.950 8.588 -61.113 1.00 95.31 103 VAL A C 1
ATOM 709 O O . VAL A 1 103 ? 41.698 7.425 -61.414 1.00 95.31 103 VAL A O 1
ATOM 712 N N . THR A 1 104 ? 42.333 9.487 -62.021 1.00 94.81 104 THR A N 1
ATOM 713 C CA . THR A 1 104 ? 42.355 9.222 -63.477 1.00 94.81 104 THR A CA 1
ATOM 714 C C . THR A 1 104 ? 43.694 9.567 -64.132 1.00 94.81 104 THR A C 1
ATOM 716 O O . THR A 1 104 ? 43.755 9.769 -65.339 1.00 94.81 104 THR A O 1
ATOM 719 N N . SER A 1 105 ? 44.767 9.699 -63.351 1.00 94.75 105 SER A N 1
ATOM 720 C CA . SER A 1 105 ? 46.119 9.937 -63.863 1.00 94.75 105 SER A CA 1
ATOM 721 C C . SER A 1 105 ? 47.134 9.127 -63.075 1.00 94.75 105 SER A C 1
ATOM 723 O O . SER A 1 105 ? 46.947 8.899 -61.877 1.00 94.75 105 SER A O 1
ATOM 725 N N . VAL A 1 106 ? 48.234 8.746 -63.725 1.00 94.62 106 VAL A N 1
ATOM 726 C CA . VAL A 1 106 ? 49.325 8.005 -63.078 1.00 94.62 106 VAL A CA 1
ATOM 727 C C . VAL A 1 106 ? 49.858 8.762 -61.865 1.00 94.62 106 VAL A C 1
ATOM 729 O O . VAL A 1 106 ? 49.853 8.221 -60.767 1.00 94.62 106 VAL A O 1
ATOM 732 N N . SER A 1 107 ? 50.153 10.056 -62.008 1.00 94.06 107 SER A N 1
ATOM 733 C CA . SER A 1 107 ? 50.624 10.901 -60.899 1.00 94.06 107 SER A CA 1
ATOM 734 C C . SER A 1 107 ? 49.703 10.906 -59.671 1.00 94.06 107 SER A C 1
ATOM 736 O O . SER A 1 107 ? 50.173 11.016 -58.539 1.00 94.06 107 SER A O 1
ATOM 738 N N . ALA A 1 108 ? 48.387 10.790 -59.873 1.00 94.38 108 ALA A N 1
ATOM 739 C CA . ALA A 1 108 ? 47.416 10.740 -58.789 1.00 94.38 108 ALA A CA 1
ATOM 740 C C . ALA A 1 108 ? 47.289 9.329 -58.190 1.00 94.38 108 ALA A C 1
ATOM 742 O O . ALA A 1 108 ? 47.056 9.217 -56.988 1.00 94.38 108 ALA A O 1
ATOM 743 N N . LEU A 1 109 ? 47.479 8.266 -58.986 1.00 94.62 109 LEU A N 1
ATOM 744 C CA . LEU A 1 109 ? 47.600 6.893 -58.479 1.00 94.62 109 LEU A CA 1
ATOM 745 C C . LEU A 1 109 ? 48.848 6.722 -57.614 1.00 94.62 109 LEU A C 1
ATOM 747 O O . LEU A 1 109 ? 48.758 6.146 -56.534 1.00 94.62 109 LEU A O 1
ATOM 751 N N . GLU A 1 110 ? 49.991 7.243 -58.057 1.00 94.50 110 GLU A N 1
ATOM 752 C CA . GLU A 1 110 ? 51.258 7.164 -57.320 1.00 94.50 110 GLU A CA 1
ATOM 753 C C . GLU A 1 110 ? 51.222 7.950 -56.001 1.00 94.50 110 GLU A C 1
ATOM 755 O O . GLU A 1 110 ? 51.933 7.625 -55.051 1.00 94.50 110 GLU A O 1
ATOM 760 N N . ALA A 1 111 ? 50.345 8.955 -55.913 1.00 93.94 111 ALA A N 1
ATOM 761 C CA . ALA A 1 111 ? 50.092 9.716 -54.694 1.00 93.94 111 ALA A CA 1
ATOM 762 C C . ALA A 1 111 ? 49.151 9.006 -53.699 1.00 93.94 111 ALA A C 1
ATOM 764 O O . ALA A 1 111 ? 48.980 9.492 -52.576 1.00 93.94 111 ALA A O 1
ATOM 765 N N . LEU A 1 112 ? 48.522 7.884 -54.075 1.00 94.62 112 LEU A N 1
ATOM 766 C CA . LEU A 1 112 ? 47.715 7.099 -53.143 1.00 94.62 112 LEU A CA 1
ATOM 767 C C . LEU A 1 112 ? 48.602 6.437 -52.083 1.00 94.62 112 LEU A C 1
ATOM 769 O O . LEU A 1 112 ? 49.723 6.002 -52.342 1.00 94.62 112 LEU A O 1
ATOM 773 N N . THR A 1 113 ? 48.064 6.302 -50.871 1.00 91.88 113 THR A N 1
ATOM 774 C CA . THR A 1 113 ? 48.749 5.639 -49.757 1.00 91.88 113 THR A CA 1
ATOM 775 C C . THR A 1 113 ? 49.187 4.229 -50.152 1.00 91.88 113 THR A C 1
ATOM 777 O O . THR A 1 113 ? 48.378 3.429 -50.615 1.00 91.88 113 THR A O 1
ATOM 780 N N . GLY A 1 114 ? 50.459 3.907 -49.924 1.00 88.75 114 GLY A N 1
ATOM 781 C CA . GLY A 1 114 ? 51.099 2.695 -50.451 1.00 88.75 114 GLY A CA 1
ATOM 782 C C . GLY A 1 114 ? 52.099 3.001 -51.568 1.00 88.75 114 GLY A C 1
ATOM 783 O O . GLY A 1 114 ? 52.980 2.182 -51.817 1.00 88.75 114 GLY A O 1
ATOM 784 N N . ASN A 1 115 ? 52.025 4.218 -52.126 1.00 90.69 115 ASN A N 1
ATOM 785 C CA . ASN A 1 115 ? 52.965 4.805 -53.077 1.00 90.69 115 ASN A CA 1
ATOM 786 C C . ASN A 1 115 ? 53.314 3.825 -54.211 1.00 90.69 115 ASN A C 1
ATOM 788 O O . ASN A 1 115 ? 54.489 3.462 -54.350 1.00 90.69 115 ASN A O 1
ATOM 792 N N . PRO A 1 116 ? 52.315 3.322 -54.969 1.00 93.88 116 PRO A N 1
ATOM 793 C CA . PRO A 1 116 ? 52.619 2.496 -56.127 1.00 93.88 116 PRO A CA 1
ATOM 794 C C . PRO A 1 116 ? 53.477 3.318 -57.093 1.00 93.88 116 PRO A C 1
ATOM 796 O O . PRO A 1 116 ? 53.267 4.517 -57.229 1.00 93.88 116 PRO A O 1
ATOM 799 N N . SER A 1 117 ? 54.446 2.686 -57.743 1.00 93.94 117 SER A N 1
ATOM 800 C CA . SER A 1 117 ? 55.232 3.311 -58.805 1.00 93.94 117 SER A CA 1
ATOM 801 C C . SER A 1 117 ? 54.881 2.641 -60.120 1.00 93.94 117 SER A C 1
ATOM 803 O O . SER A 1 117 ? 54.905 1.408 -60.214 1.00 93.94 117 SER A O 1
ATOM 805 N N . ILE A 1 118 ? 54.511 3.457 -61.100 1.00 96.19 118 ILE A N 1
ATOM 806 C CA . ILE A 1 118 ? 54.022 3.034 -62.408 1.00 96.19 118 ILE A CA 1
ATOM 807 C C . ILE A 1 118 ? 54.974 3.622 -63.439 1.00 96.19 118 ILE A C 1
ATOM 809 O O . ILE A 1 118 ? 55.271 4.807 -63.403 1.00 96.19 118 ILE A O 1
ATOM 813 N N . SER A 1 119 ? 55.469 2.792 -64.346 1.00 93.12 119 SER A N 1
ATOM 814 C CA . SER A 1 119 ? 56.353 3.252 -65.414 1.00 93.12 119 SER A CA 1
ATOM 815 C C . SER A 1 119 ? 56.209 2.358 -66.628 1.00 93.12 119 SER A C 1
ATOM 817 O O . SER A 1 119 ? 55.981 1.156 -66.478 1.00 93.12 119 SER A O 1
ATOM 819 N N . ASP A 1 120 ? 56.415 2.921 -67.807 1.00 93.69 120 ASP A N 1
ATOM 820 C CA . ASP A 1 120 ? 56.515 2.163 -69.044 1.00 93.69 120 ASP A CA 1
ATOM 821 C C . ASP A 1 120 ? 57.814 2.504 -69.792 1.00 93.69 120 ASP A C 1
ATOM 823 O O . ASP A 1 120 ? 58.405 3.571 -69.613 1.00 93.69 120 ASP A O 1
ATOM 827 N N . ALA A 1 121 ? 58.319 1.558 -70.585 1.00 88.19 121 ALA A N 1
ATOM 828 C CA . ALA A 1 121 ? 59.573 1.751 -71.307 1.00 88.19 121 ALA A CA 1
ATOM 829 C C . ALA A 1 121 ? 59.414 2.684 -72.518 1.00 88.19 121 ALA A C 1
ATOM 831 O O . ALA A 1 121 ? 60.381 3.353 -72.900 1.00 88.19 121 ALA A O 1
ATOM 832 N N . CYS A 1 122 ? 58.230 2.700 -73.137 1.00 87.06 122 CYS A N 1
ATOM 833 C CA . CYS A 1 122 ? 57.963 3.380 -74.399 1.00 87.06 122 CYS A CA 1
ATOM 834 C C . CYS A 1 122 ? 56.950 4.524 -74.285 1.00 87.06 122 CYS A C 1
ATOM 836 O O . CYS A 1 122 ? 56.993 5.443 -75.104 1.00 87.06 122 CYS A O 1
ATOM 838 N N . THR A 1 123 ? 56.090 4.501 -73.271 1.00 89.81 123 THR A N 1
ATOM 839 C CA . THR A 1 123 ? 55.090 5.531 -72.992 1.00 89.81 123 THR A CA 1
ATOM 840 C C . THR A 1 123 ? 55.501 6.328 -71.759 1.00 89.81 123 THR A C 1
ATOM 842 O O . THR A 1 123 ? 55.796 5.765 -70.709 1.00 89.81 123 THR A O 1
ATOM 845 N N . ALA A 1 124 ? 55.550 7.657 -71.872 1.00 89.31 124 ALA A N 1
ATOM 846 C CA . ALA A 1 124 ? 55.828 8.509 -70.719 1.00 89.31 124 ALA A CA 1
ATOM 847 C C . ALA A 1 124 ? 54.643 8.491 -69.740 1.00 89.31 124 ALA A C 1
ATOM 849 O O . ALA A 1 124 ? 53.495 8.434 -70.169 1.00 89.31 124 ALA A O 1
ATOM 850 N N . ASP A 1 125 ? 54.899 8.635 -68.438 1.00 90.44 125 ASP A N 1
ATOM 851 C CA . ASP A 1 125 ? 53.861 8.514 -67.396 1.00 90.44 125 ASP A CA 1
ATOM 852 C C . ASP A 1 125 ? 52.656 9.452 -67.584 1.00 90.44 125 ASP A C 1
ATOM 854 O O . ASP A 1 125 ? 51.542 9.130 -67.179 1.00 90.44 125 ASP A O 1
ATOM 858 N N . ILE A 1 126 ? 52.865 10.625 -68.196 1.00 90.56 126 ILE A N 1
ATOM 859 C CA . ILE A 1 126 ? 51.795 11.596 -68.475 1.00 90.56 126 ILE A CA 1
ATOM 860 C C . ILE A 1 126 ? 50.857 11.154 -69.607 1.00 90.56 126 ILE A C 1
ATOM 862 O O . ILE A 1 126 ? 49.723 11.623 -69.669 1.00 90.56 126 ILE A O 1
ATOM 866 N N . ASP A 1 127 ? 51.334 10.262 -70.473 1.00 90.19 127 ASP A N 1
ATOM 867 C CA . ASP A 1 127 ? 50.628 9.764 -71.653 1.00 90.19 127 ASP A CA 1
ATOM 868 C C . ASP A 1 127 ? 50.002 8.375 -71.416 1.00 90.19 127 ASP A C 1
ATOM 870 O O . ASP A 1 127 ? 49.293 7.872 -72.285 1.00 90.19 127 ASP A O 1
ATOM 874 N N . LEU A 1 128 ? 50.230 7.762 -70.247 1.00 93.69 128 LEU A N 1
ATOM 875 C CA . LEU A 1 128 ? 49.545 6.539 -69.825 1.00 93.69 128 LEU A CA 1
ATOM 876 C C . LEU A 1 128 ? 48.078 6.840 -69.486 1.00 93.69 128 LEU A C 1
ATOM 878 O O . LEU A 1 128 ? 47.773 7.706 -68.659 1.00 93.69 128 LEU A O 1
ATOM 882 N N . GLU A 1 129 ? 47.160 6.088 -70.089 1.00 94.56 129 GLU A N 1
ATOM 883 C CA . GLU A 1 129 ? 45.732 6.210 -69.810 1.00 94.56 129 GLU A CA 1
ATOM 884 C C . GLU A 1 129 ? 45.369 5.424 -68.545 1.00 94.56 129 GLU A C 1
ATOM 886 O O . GLU A 1 129 ? 45.809 4.292 -68.351 1.00 94.56 129 GLU A O 1
ATOM 891 N N . VAL A 1 130 ? 44.546 6.019 -67.676 1.00 96.94 130 VAL A N 1
ATOM 892 C CA . VAL A 1 130 ? 44.057 5.379 -66.451 1.00 96.94 130 VAL A CA 1
ATOM 893 C C . VAL A 1 130 ? 42.536 5.345 -66.457 1.00 96.94 130 VAL A C 1
ATOM 895 O O . VAL A 1 130 ? 41.872 6.383 -66.390 1.00 96.94 130 VAL A O 1
ATOM 898 N N . THR A 1 131 ? 41.983 4.137 -66.424 1.00 96.38 131 THR A N 1
ATOM 899 C CA . THR A 1 131 ? 40.551 3.895 -66.217 1.00 96.38 131 THR A CA 1
ATOM 900 C C . THR A 1 131 ? 40.315 3.122 -64.919 1.00 96.38 131 THR A C 1
ATOM 902 O O . THR A 1 131 ? 41.255 2.629 -64.293 1.00 96.38 131 THR A O 1
ATOM 905 N N . HIS A 1 132 ? 39.063 3.054 -64.456 1.00 96.94 132 HIS A N 1
ATOM 906 C CA . HIS A 1 132 ? 38.723 2.327 -63.234 1.00 96.94 132 HIS A CA 1
ATOM 907 C C . HIS A 1 132 ? 37.373 1.614 -63.331 1.00 96.94 132 HIS A C 1
ATOM 909 O O . HIS A 1 132 ? 36.505 1.985 -64.121 1.00 96.94 132 HIS A O 1
ATOM 915 N N . SER A 1 133 ? 37.187 0.617 -62.470 1.00 95.50 133 SER A N 1
ATOM 916 C CA . SER A 1 133 ? 35.904 -0.038 -62.221 1.00 95.50 133 SER A CA 1
ATOM 917 C C . SER A 1 133 ? 35.753 -0.391 -60.741 1.00 95.50 133 SER A C 1
ATOM 919 O O . SER A 1 133 ? 36.726 -0.782 -60.093 1.00 95.50 133 SER A O 1
ATOM 921 N N . ASP A 1 134 ? 34.530 -0.266 -60.219 1.00 96.88 134 ASP A N 1
ATOM 922 C CA . ASP A 1 134 ? 34.208 -0.528 -58.814 1.00 96.88 134 ASP A CA 1
ATOM 923 C C . ASP A 1 134 ? 33.280 -1.737 -58.683 1.00 96.88 134 ASP A C 1
ATOM 925 O O . ASP A 1 134 ? 32.254 -1.833 -59.361 1.00 96.88 134 ASP A O 1
ATOM 929 N N . ALA A 1 135 ? 33.608 -2.630 -57.752 1.00 94.69 135 ALA A N 1
ATOM 930 C CA . ALA A 1 135 ? 32.722 -3.687 -57.279 1.00 94.69 135 ALA A CA 1
ATOM 931 C C . ALA A 1 135 ? 32.576 -3.583 -55.756 1.00 94.69 135 ALA A C 1
ATOM 933 O O . ALA A 1 135 ? 33.577 -3.473 -55.052 1.00 94.69 135 ALA A O 1
ATOM 934 N N . ALA A 1 136 ? 31.349 -3.628 -55.234 1.00 94.88 136 ALA A N 1
ATOM 935 C CA . ALA A 1 136 ? 31.075 -3.541 -53.798 1.00 94.88 136 ALA A CA 1
ATOM 936 C C . ALA A 1 136 ? 30.431 -4.831 -53.271 1.00 94.88 136 ALA A C 1
ATOM 938 O O . ALA A 1 136 ? 29.622 -5.457 -53.957 1.00 94.88 136 ALA A O 1
ATOM 939 N N . SER A 1 137 ? 30.780 -5.221 -52.045 1.00 92.19 137 SER A N 1
ATOM 940 C CA . SER A 1 137 ? 30.203 -6.374 -51.344 1.00 92.19 137 SER A CA 1
ATOM 941 C C . SER A 1 137 ? 30.132 -6.128 -49.835 1.00 92.19 137 SER A C 1
ATOM 943 O O . SER A 1 137 ? 30.813 -5.242 -49.325 1.00 92.19 137 SER A O 1
ATOM 945 N N . GLY A 1 138 ? 29.327 -6.918 -49.122 1.00 88.25 138 GLY A N 1
ATOM 946 C CA . GLY A 1 138 ? 29.085 -6.722 -47.690 1.00 88.25 138 GLY A CA 1
ATOM 947 C C . GLY A 1 138 ? 28.026 -5.654 -47.407 1.00 88.25 138 GLY A C 1
ATOM 948 O O . GLY A 1 138 ? 27.613 -4.911 -48.295 1.00 88.25 138 GLY A O 1
ATOM 949 N N . THR A 1 139 ? 27.550 -5.630 -46.165 1.00 83.88 139 THR A N 1
ATOM 950 C CA . THR A 1 139 ? 26.543 -4.672 -45.677 1.00 83.88 139 THR A CA 1
ATOM 951 C C . THR A 1 139 ? 27.119 -3.772 -44.595 1.00 83.88 139 THR A C 1
ATOM 953 O O . THR A 1 139 ? 26.873 -2.575 -44.626 1.00 83.88 139 THR A O 1
ATOM 956 N N . CYS A 1 140 ? 27.925 -4.328 -43.687 1.00 86.94 140 CYS A N 1
ATOM 957 C CA . CYS A 1 140 ? 28.767 -3.561 -42.782 1.00 86.94 140 CYS A CA 1
ATOM 958 C C . CYS A 1 140 ? 29.909 -4.436 -42.213 1.00 86.94 140 CYS A C 1
ATOM 960 O O . CYS A 1 140 ? 29.621 -5.411 -41.513 1.00 86.94 140 CYS A O 1
ATOM 962 N N . PRO A 1 141 ? 31.188 -4.159 -42.542 1.00 89.94 141 PRO A N 1
ATOM 963 C CA . PRO A 1 141 ? 31.625 -3.116 -43.468 1.00 89.94 141 PRO A CA 1
ATOM 964 C C . PRO A 1 141 ? 31.246 -3.438 -44.925 1.00 89.94 141 PRO A C 1
ATOM 966 O O . PRO A 1 141 ? 31.236 -4.598 -45.345 1.00 89.94 141 PRO A O 1
ATOM 969 N N . ILE A 1 142 ? 30.971 -2.398 -45.711 1.00 93.12 142 ILE A N 1
ATOM 970 C CA . ILE A 1 142 ? 30.918 -2.463 -47.174 1.00 93.12 142 ILE A CA 1
ATOM 971 C C . ILE A 1 142 ? 32.361 -2.432 -47.686 1.00 93.12 142 ILE A C 1
ATOM 973 O O . ILE A 1 142 ? 33.107 -1.495 -47.412 1.00 93.12 142 ILE A O 1
ATOM 977 N N . VAL A 1 143 ? 32.766 -3.440 -48.453 1.00 94.94 143 VAL A N 1
ATOM 978 C CA . VAL A 1 143 ? 34.096 -3.528 -49.065 1.00 94.94 143 VAL A CA 1
ATOM 979 C C . VAL A 1 143 ? 33.979 -3.222 -50.553 1.00 94.94 143 VAL A C 1
ATOM 981 O O . VAL A 1 143 ? 33.392 -3.995 -51.313 1.00 94.94 143 VAL A O 1
ATOM 984 N N . ILE A 1 144 ? 34.552 -2.095 -50.969 1.00 96.25 144 ILE A N 1
ATOM 985 C CA . ILE A 1 144 ? 34.649 -1.658 -52.362 1.00 96.25 144 ILE A CA 1
ATOM 986 C C . ILE A 1 144 ? 36.025 -2.062 -52.887 1.00 96.25 144 ILE A C 1
ATOM 988 O O . ILE A 1 144 ? 37.057 -1.619 -52.385 1.00 96.25 144 ILE A O 1
ATOM 992 N N . THR A 1 145 ? 36.037 -2.909 -53.910 1.00 96.19 145 THR A N 1
ATOM 993 C CA . THR A 1 145 ? 37.232 -3.277 -54.671 1.00 96.19 145 THR A CA 1
ATOM 994 C C . THR A 1 145 ? 37.273 -2.423 -55.930 1.00 96.19 145 THR A C 1
ATOM 996 O O . THR A 1 145 ? 36.523 -2.673 -56.877 1.00 96.19 145 THR A O 1
ATOM 999 N N . ARG A 1 146 ? 38.134 -1.405 -55.930 1.00 96.50 146 ARG A N 1
ATOM 1000 C CA . ARG A 1 146 ? 38.380 -0.544 -57.088 1.00 96.50 146 ARG A CA 1
ATOM 1001 C C . ARG A 1 146 ? 39.561 -1.081 -57.883 1.00 96.50 146 ARG A C 1
ATOM 1003 O O . ARG A 1 146 ? 40.656 -1.212 -57.342 1.00 96.50 146 ARG A O 1
ATOM 1010 N N . THR A 1 147 ? 39.345 -1.387 -59.155 1.00 96.62 147 THR A N 1
ATOM 1011 C CA . THR A 1 147 ? 40.391 -1.860 -60.073 1.00 96.62 147 THR A CA 1
ATOM 1012 C C . THR A 1 147 ? 40.753 -0.736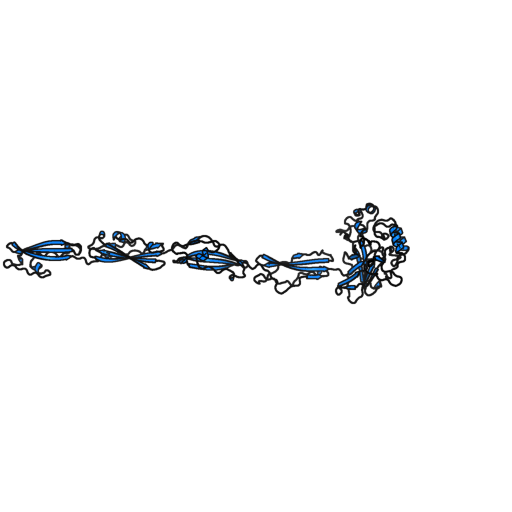 -61.024 1.00 96.62 147 THR A C 1
ATOM 1014 O O . THR A 1 147 ? 39.884 -0.276 -61.761 1.00 96.62 147 THR A O 1
ATOM 1017 N N . TYR A 1 148 ? 42.012 -0.300 -61.003 1.00 97.44 148 TYR A N 1
ATOM 1018 C CA . TYR A 1 148 ? 42.560 0.639 -61.976 1.00 97.44 148 TYR A CA 1
ATOM 1019 C C . TYR A 1 148 ? 43.224 -0.131 -63.113 1.00 97.44 148 TYR A C 1
ATOM 1021 O O . TYR A 1 148 ? 44.033 -1.020 -62.839 1.00 97.44 148 TYR A O 1
ATOM 1029 N N . THR A 1 149 ? 42.910 0.230 -64.355 1.00 97.00 149 THR A N 1
ATOM 1030 C CA . THR A 1 149 ? 43.572 -0.278 -65.564 1.00 97.00 149 THR A CA 1
ATOM 1031 C C . THR A 1 149 ? 44.443 0.832 -66.134 1.00 97.00 149 THR A C 1
ATOM 1033 O O . THR A 1 149 ? 43.946 1.933 -66.377 1.00 97.00 149 THR A O 1
ATOM 1036 N N . ILE A 1 150 ? 45.734 0.543 -66.297 1.00 97.62 150 ILE A N 1
ATOM 1037 C CA . ILE A 1 150 ? 46.728 1.438 -66.881 1.00 97.62 150 ILE A CA 1
ATOM 1038 C C . ILE A 1 150 ? 47.059 0.905 -68.270 1.00 97.62 150 ILE A C 1
ATOM 1040 O O . ILE A 1 150 ? 47.506 -0.239 -68.391 1.00 97.62 150 ILE A O 1
ATOM 1044 N N . THR A 1 151 ? 46.848 1.740 -69.281 1.00 94.94 151 THR A N 1
ATOM 1045 C CA . THR A 1 151 ? 46.982 1.384 -70.694 1.00 94.94 151 THR A CA 1
ATOM 1046 C C . THR A 1 151 ? 48.056 2.258 -71.334 1.00 94.94 151 THR A C 1
ATOM 1048 O O . THR A 1 151 ? 48.042 3.483 -71.187 1.00 94.94 151 THR A O 1
ATOM 1051 N N . ASP A 1 152 ? 49.015 1.626 -72.008 1.00 92.94 152 ASP A N 1
ATOM 1052 C CA . ASP A 1 152 ? 50.062 2.331 -72.747 1.00 92.94 152 ASP A CA 1
ATOM 1053 C C . ASP A 1 152 ? 49.568 2.862 -74.108 1.00 92.94 152 ASP A C 1
ATOM 1055 O O . ASP A 1 152 ? 48.440 2.604 -74.540 1.00 92.94 152 ASP A O 1
ATOM 1059 N N . ALA A 1 153 ? 50.424 3.595 -74.826 1.00 89.31 153 ALA A N 1
ATOM 1060 C CA . ALA A 1 153 ? 50.082 4.144 -76.142 1.00 89.31 153 ALA A CA 1
ATOM 1061 C C . ALA A 1 153 ? 49.855 3.072 -77.237 1.00 89.31 153 ALA A C 1
ATOM 1063 O O . ALA A 1 153 ? 49.379 3.398 -78.328 1.00 89.31 153 ALA A O 1
ATOM 1064 N N . CYS A 1 154 ? 50.209 1.816 -76.961 1.00 89.19 154 CYS A N 1
ATOM 1065 C CA . CYS A 1 154 ? 50.117 0.650 -77.838 1.00 89.19 154 CYS A CA 1
ATOM 1066 C C . CYS A 1 154 ? 48.976 -0.304 -77.446 1.00 89.19 154 CYS A C 1
ATOM 1068 O O . CYS A 1 154 ? 48.793 -1.334 -78.095 1.00 89.19 154 CYS A O 1
ATOM 1070 N N . LEU A 1 155 ? 48.167 0.074 -76.448 1.00 90.69 155 LEU A N 1
ATOM 1071 C CA . LEU A 1 155 ? 47.050 -0.689 -75.886 1.00 90.69 155 LEU A CA 1
ATOM 1072 C C . LEU A 1 155 ? 47.454 -1.922 -75.060 1.00 90.69 155 LEU A C 1
ATOM 1074 O O . LEU A 1 155 ? 46.626 -2.809 -74.839 1.00 90.69 155 LEU A O 1
ATOM 1078 N N . ASN A 1 156 ? 48.692 -1.991 -74.572 1.00 93.12 156 ASN A N 1
ATOM 1079 C CA . ASN A 1 156 ? 49.079 -2.976 -73.567 1.00 93.12 156 ASN A CA 1
ATOM 1080 C C . ASN A 1 156 ? 48.590 -2.516 -72.184 1.00 93.12 156 ASN A C 1
ATOM 1082 O O . ASN A 1 156 ? 48.781 -1.362 -71.797 1.00 93.12 156 ASN A O 1
ATOM 1086 N N . GLU A 1 157 ? 47.976 -3.425 -71.419 1.00 95.69 157 GLU A N 1
ATOM 1087 C CA . GLU A 1 157 ? 47.305 -3.090 -70.156 1.00 95.69 157 GLU A CA 1
ATOM 1088 C C . GLU A 1 157 ? 47.871 -3.841 -68.948 1.00 95.69 157 GLU A C 1
ATOM 1090 O O . GLU A 1 157 ? 48.208 -5.026 -69.013 1.00 95.69 157 GLU A O 1
ATOM 1095 N N . VAL A 1 158 ? 47.888 -3.161 -67.803 1.00 96.56 158 VAL A N 1
ATOM 1096 C CA . VAL A 1 158 ? 48.151 -3.747 -66.484 1.00 96.56 158 VAL A CA 1
ATOM 1097 C C . VAL A 1 158 ? 47.169 -3.178 -65.460 1.00 96.56 158 VAL A C 1
ATOM 1099 O O . VAL A 1 158 ? 46.705 -2.046 -65.587 1.00 96.56 158 VAL A O 1
ATOM 1102 N N . THR A 1 159 ? 46.835 -3.952 -64.426 1.00 96.88 159 THR A N 1
ATOM 1103 C CA . THR A 1 159 ? 45.861 -3.538 -63.405 1.00 96.88 159 THR A CA 1
ATOM 1104 C C . THR A 1 159 ? 46.443 -3.519 -61.996 1.00 96.88 159 THR A C 1
ATOM 1106 O O . THR A 1 159 ? 47.212 -4.411 -61.635 1.00 96.88 159 THR A O 1
ATOM 1109 N N . ILE A 1 160 ? 45.984 -2.584 -61.161 1.00 96.69 160 ILE A N 1
ATOM 1110 C CA . ILE A 1 160 ? 46.216 -2.561 -59.706 1.00 96.69 160 ILE A CA 1
ATOM 1111 C C . ILE A 1 160 ? 44.896 -2.358 -58.957 1.00 96.69 160 ILE A C 1
ATOM 1113 O O . ILE A 1 160 ? 44.010 -1.634 -59.409 1.00 96.69 160 ILE A O 1
ATOM 1117 N N . VAL A 1 161 ? 44.755 -3.007 -57.800 1.00 96.25 161 VAL A N 1
ATOM 1118 C CA . VAL A 1 161 ? 43.533 -2.972 -56.985 1.00 96.25 161 VAL A CA 1
ATOM 1119 C C . VAL A 1 161 ? 43.695 -2.097 -55.741 1.00 96.25 161 VAL A C 1
ATOM 1121 O O . VAL A 1 161 ? 44.744 -2.094 -55.098 1.00 96.25 161 VAL A O 1
ATOM 1124 N N . HIS A 1 162 ? 42.626 -1.392 -55.372 1.00 96.44 162 HIS A N 1
ATOM 1125 C CA . HIS A 1 162 ? 42.484 -0.614 -54.142 1.00 96.44 162 HIS A CA 1
ATOM 1126 C C . HIS A 1 162 ? 41.256 -1.102 -53.370 1.00 96.44 162 HIS A C 1
ATOM 1128 O O . HIS A 1 162 ? 40.133 -1.055 -53.868 1.00 96.44 162 HIS A O 1
ATOM 1134 N N . SER A 1 163 ? 41.475 -1.578 -52.143 1.00 95.38 163 SER A N 1
ATOM 1135 C CA . SER A 1 163 ? 40.399 -1.981 -51.232 1.00 95.38 163 SER A CA 1
ATOM 1136 C C . SER A 1 163 ? 39.969 -0.798 -50.362 1.00 95.38 163 SER A C 1
ATOM 1138 O O . SER A 1 163 ? 40.781 -0.264 -49.605 1.00 95.38 163 SER A O 1
ATOM 1140 N N . ILE A 1 164 ? 38.698 -0.411 -50.424 1.00 96.00 164 ILE A N 1
ATOM 1141 C CA . ILE A 1 164 ? 38.106 0.650 -49.601 1.00 96.00 164 ILE A CA 1
ATOM 1142 C C . ILE A 1 164 ? 37.011 0.025 -48.732 1.00 96.00 164 ILE A C 1
ATOM 1144 O O . ILE A 1 164 ? 36.003 -0.454 -49.239 1.00 96.00 164 ILE A O 1
ATOM 1148 N N . ASN A 1 165 ? 37.215 0.025 -47.422 1.00 94.00 165 ASN A N 1
ATOM 1149 C CA . ASN A 1 165 ? 36.267 -0.450 -46.425 1.00 94.00 165 ASN A CA 1
ATOM 1150 C C . ASN A 1 165 ? 35.465 0.745 -45.904 1.00 94.00 165 ASN A C 1
ATOM 1152 O O . ASN A 1 165 ? 36.035 1.657 -45.310 1.00 94.00 165 ASN A O 1
ATOM 1156 N N . VAL A 1 166 ? 34.157 0.738 -46.109 1.00 94.00 166 VAL A N 1
ATOM 1157 C CA . VAL A 1 166 ? 33.223 1.712 -45.545 1.00 94.00 166 VAL A CA 1
ATOM 1158 C C . VAL A 1 166 ? 32.493 1.025 -44.398 1.00 94.00 166 VAL A C 1
ATOM 1160 O O . VAL A 1 166 ? 31.847 -0.000 -44.605 1.00 94.00 166 VAL A O 1
ATOM 1163 N N . ASN A 1 167 ? 32.649 1.543 -43.189 1.00 92.44 167 ASN A N 1
ATOM 1164 C CA . ASN A 1 167 ? 32.042 1.000 -41.983 1.00 92.44 167 ASN A CA 1
ATOM 1165 C C . ASN A 1 167 ? 31.322 2.122 -41.244 1.00 92.44 167 ASN A C 1
ATOM 1167 O O . ASN A 1 167 ? 31.795 3.253 -41.270 1.00 92.44 167 ASN A O 1
ATOM 1171 N N . ASP A 1 168 ? 30.223 1.804 -40.573 1.00 93.88 168 ASP A N 1
ATOM 1172 C CA . ASP A 1 168 ? 29.631 2.714 -39.601 1.00 93.88 168 ASP A CA 1
ATOM 1173 C C . ASP A 1 168 ? 30.067 2.288 -38.197 1.00 93.88 168 ASP A C 1
ATOM 1175 O O . ASP A 1 168 ? 29.938 1.128 -37.788 1.00 93.88 168 ASP A O 1
ATOM 1179 N N . ASN A 1 169 ? 30.704 3.220 -37.497 1.00 91.88 169 ASN A N 1
ATOM 1180 C CA . ASN A 1 169 ? 31.198 3.067 -36.134 1.00 91.88 169 ASN A CA 1
ATOM 1181 C C . ASN A 1 169 ? 30.478 4.003 -35.158 1.00 91.88 169 ASN A C 1
ATOM 1183 O O . ASN A 1 169 ? 30.867 4.092 -33.986 1.00 91.88 169 ASN A O 1
ATOM 1187 N N . THR A 1 170 ? 29.461 4.721 -35.628 1.00 93.31 170 THR A N 1
ATOM 1188 C CA . THR A 1 170 ? 28.631 5.580 -34.797 1.00 93.31 170 THR A CA 1
ATOM 1189 C C . THR A 1 170 ? 27.519 4.767 -34.151 1.00 93.31 170 THR A C 1
ATOM 1191 O O . THR A 1 170 ? 26.957 3.870 -34.751 1.00 93.31 170 THR A O 1
ATOM 1194 N N . VAL A 1 171 ? 27.255 5.016 -32.866 1.00 95.81 171 VAL A N 1
ATOM 1195 C CA . VAL A 1 171 ? 26.135 4.368 -32.171 1.00 95.81 171 VAL A CA 1
ATOM 1196 C C . VAL A 1 171 ? 24.832 5.108 -32.478 1.00 95.81 171 VAL A C 1
ATOM 1198 O O . VAL A 1 171 ? 24.868 6.341 -32.583 1.00 95.81 171 VAL A O 1
ATOM 1201 N N . PRO A 1 172 ? 23.675 4.418 -32.458 1.00 96.69 172 PRO A N 1
ATOM 1202 C CA . PRO A 1 172 ? 22.380 5.077 -32.548 1.00 96.69 172 PRO A CA 1
ATOM 1203 C C . PRO A 1 172 ? 22.229 6.155 -31.476 1.00 96.69 172 PRO A C 1
ATOM 1205 O O . PRO A 1 172 ? 22.549 5.942 -30.300 1.00 96.69 172 PRO A O 1
ATOM 1208 N N . VAL A 1 173 ? 21.701 7.316 -31.845 1.00 96.38 173 VAL A N 1
ATOM 1209 C CA . VAL A 1 173 ? 21.440 8.405 -30.905 1.00 96.38 173 VAL A CA 1
ATOM 1210 C C . VAL A 1 173 ? 20.109 8.155 -30.212 1.00 96.38 173 VAL A C 1
ATOM 1212 O O . VAL A 1 173 ? 19.075 7.996 -30.854 1.00 96.38 173 VAL A O 1
ATOM 1215 N N . VAL A 1 174 ? 20.134 8.165 -28.881 1.00 96.00 174 VAL A N 1
ATOM 1216 C CA . VAL A 1 174 ? 18.941 8.085 -28.037 1.00 96.00 174 VAL A CA 1
ATOM 1217 C C . VAL A 1 174 ? 18.792 9.392 -27.267 1.00 96.00 174 VAL A C 1
ATOM 1219 O O . VAL A 1 174 ? 19.701 9.798 -26.542 1.00 96.00 174 VAL A O 1
ATOM 1222 N N . SER A 1 175 ? 17.636 10.040 -27.387 1.00 94.38 175 SER A N 1
ATOM 1223 C CA . SER A 1 175 ? 17.300 11.258 -26.648 1.00 94.38 175 SER A CA 1
ATOM 1224 C C . SER A 1 175 ? 15.958 11.133 -25.919 1.00 94.38 175 SER A C 1
ATOM 1226 O O . SER A 1 175 ? 15.069 10.392 -26.335 1.00 94.38 175 SER A O 1
ATOM 1228 N N . GLY A 1 176 ? 15.816 11.846 -24.798 1.00 92.69 176 GLY A N 1
ATOM 1229 C CA . GLY A 1 176 ? 14.656 11.725 -23.909 1.00 92.69 176 GLY A CA 1
ATOM 1230 C C . GLY A 1 176 ? 14.769 10.558 -22.923 1.00 92.69 176 GLY A C 1
ATOM 1231 O O . GLY A 1 176 ? 15.851 10.024 -22.680 1.00 92.69 176 GLY A O 1
ATOM 1232 N N . SER A 1 177 ? 13.650 10.192 -22.304 1.00 93.94 177 SER A N 1
ATOM 1233 C CA . SER A 1 177 ? 13.566 9.077 -21.358 1.00 93.94 177 SER A CA 1
ATOM 1234 C C . SER A 1 177 ? 12.182 8.442 -21.394 1.00 93.94 177 SER A C 1
ATOM 1236 O O . SER A 1 177 ? 11.205 9.074 -21.789 1.00 93.94 177 SER A O 1
ATOM 1238 N N . ILE A 1 178 ? 12.092 7.189 -20.953 1.00 96.44 178 ILE A N 1
ATOM 1239 C CA . ILE A 1 178 ? 10.804 6.529 -20.744 1.00 96.44 178 ILE A CA 1
ATOM 1240 C C . ILE A 1 178 ? 10.317 6.893 -19.340 1.00 96.44 178 ILE A C 1
ATOM 1242 O O . ILE A 1 178 ? 11.040 6.752 -18.352 1.00 96.44 178 ILE A O 1
ATOM 1246 N N . THR A 1 179 ? 9.082 7.376 -19.249 1.00 95.75 179 THR A N 1
ATOM 1247 C CA . THR A 1 179 ? 8.441 7.693 -17.970 1.00 95.75 179 THR A CA 1
ATOM 1248 C C . THR A 1 179 ? 8.182 6.398 -17.195 1.00 95.75 179 THR A C 1
ATOM 1250 O O . THR A 1 179 ? 7.704 5.431 -17.798 1.00 95.75 179 THR A O 1
ATOM 1253 N N . PRO A 1 180 ? 8.450 6.352 -15.875 1.00 96.12 180 PRO A N 1
ATOM 1254 C CA . PRO A 1 180 ? 8.122 5.187 -15.068 1.00 96.12 180 PRO A CA 1
ATOM 1255 C C . PRO A 1 180 ? 6.640 4.814 -15.169 1.00 96.12 180 PRO A C 1
ATOM 1257 O O . PRO A 1 180 ? 5.772 5.686 -15.193 1.00 96.12 180 PRO A O 1
ATOM 1260 N N . THR A 1 181 ? 6.350 3.518 -15.220 1.00 94.31 181 THR A N 1
ATOM 1261 C CA . THR A 1 181 ? 4.977 2.996 -15.282 1.00 94.31 181 THR A CA 1
ATOM 1262 C C . THR A 1 181 ? 4.643 2.275 -13.986 1.00 94.31 181 THR A C 1
ATOM 1264 O O . THR A 1 181 ? 5.461 1.494 -13.516 1.00 94.31 181 THR A O 1
ATOM 1267 N N . THR A 1 182 ? 3.447 2.491 -13.442 1.00 93.00 182 THR A N 1
ATOM 1268 C CA . THR A 1 182 ? 2.924 1.715 -12.308 1.00 93.00 182 THR A CA 1
ATOM 1269 C C . THR A 1 182 ? 1.799 0.802 -12.789 1.00 93.00 182 THR A C 1
ATOM 1271 O O . THR A 1 182 ? 0.928 1.247 -13.540 1.00 93.00 182 THR A O 1
ATOM 1274 N N . VAL A 1 183 ? 1.833 -0.470 -12.391 1.00 92.81 183 VAL A N 1
ATOM 1275 C CA . VAL A 1 183 ? 0.806 -1.480 -12.684 1.00 92.81 183 VAL A CA 1
ATOM 1276 C C . VAL A 1 183 ? 0.477 -2.286 -11.432 1.00 92.81 183 VAL A C 1
ATOM 1278 O O . VAL A 1 183 ? 1.331 -2.471 -10.574 1.00 92.81 183 VAL A O 1
ATOM 1281 N N . GLU A 1 184 ? -0.738 -2.819 -11.368 1.00 91.06 184 GLU A N 1
ATOM 1282 C CA . GLU A 1 184 ? -1.171 -3.694 -10.277 1.00 91.06 184 GLU A CA 1
ATOM 1283 C C . GLU A 1 184 ? -0.820 -5.157 -10.564 1.00 91.06 184 GLU A C 1
ATOM 1285 O O . GLU A 1 184 ? -1.121 -5.681 -11.643 1.00 91.06 184 GLU A O 1
ATOM 1290 N N . GLY A 1 185 ? -0.225 -5.854 -9.595 1.00 90.62 185 GLY A N 1
ATOM 1291 C CA . GLY A 1 185 ? 0.041 -7.280 -9.711 1.00 90.62 185 GLY A CA 1
ATOM 1292 C C . GLY A 1 185 ? 0.853 -7.904 -8.581 1.00 90.62 185 GLY A C 1
ATOM 1293 O O . GLY A 1 185 ? 1.384 -7.254 -7.693 1.00 90.62 185 GLY A O 1
ATOM 1294 N N . CYS A 1 186 ? 0.963 -9.231 -8.635 1.00 88.50 186 CYS A N 1
ATOM 1295 C CA . CYS A 1 186 ? 1.572 -10.027 -7.563 1.00 88.50 186 CYS A CA 1
ATOM 1296 C C . CYS A 1 186 ? 2.946 -10.600 -7.909 1.00 88.50 186 CYS A C 1
ATOM 1298 O O . CYS A 1 186 ? 3.557 -11.301 -7.104 1.00 88.50 186 CYS A O 1
ATOM 1300 N N . SER A 1 187 ? 3.419 -10.376 -9.134 1.00 90.75 187 SER A N 1
ATOM 1301 C CA . SER A 1 187 ? 4.727 -10.841 -9.583 1.00 90.75 187 SER A CA 1
ATOM 1302 C C . SER A 1 187 ? 5.187 -10.058 -10.809 1.00 90.75 187 SER A C 1
ATOM 1304 O O . SER A 1 187 ? 4.420 -9.296 -11.399 1.00 90.75 187 SER A O 1
ATOM 1306 N N . ILE A 1 188 ? 6.416 -10.326 -11.251 1.00 89.69 188 ILE A N 1
ATOM 1307 C CA . ILE A 1 188 ? 6.983 -9.736 -12.468 1.00 89.69 188 ILE A CA 1
ATOM 1308 C C . ILE A 1 188 ? 6.143 -9.984 -13.730 1.00 89.69 188 ILE A C 1
ATOM 1310 O O . ILE A 1 188 ? 6.254 -9.231 -14.691 1.00 89.69 188 ILE A O 1
ATOM 1314 N N . SER A 1 189 ? 5.273 -11.002 -13.734 1.00 91.50 189 SER A N 1
ATOM 1315 C CA . SER A 1 189 ? 4.389 -11.299 -14.866 1.00 91.50 189 SER A CA 1
ATOM 1316 C C . SER A 1 189 ? 3.317 -10.234 -15.110 1.00 91.50 189 SER A C 1
ATOM 1318 O O . SER A 1 189 ? 2.659 -10.280 -16.144 1.00 91.50 189 SER A O 1
ATOM 1320 N N . ALA A 1 190 ? 3.093 -9.324 -14.158 1.00 92.88 190 ALA A N 1
ATOM 1321 C CA . ALA A 1 190 ? 2.158 -8.213 -14.315 1.00 92.88 190 ALA A CA 1
ATOM 1322 C C . ALA A 1 190 ? 2.730 -7.071 -15.170 1.00 92.88 190 ALA A C 1
ATOM 1324 O O . ALA A 1 190 ? 1.978 -6.224 -15.650 1.00 92.88 190 ALA A O 1
ATOM 1325 N N . ALA A 1 191 ? 4.050 -7.044 -15.379 1.00 93.31 191 ALA A N 1
ATOM 1326 C CA . ALA A 1 191 ? 4.674 -6.047 -16.230 1.00 93.31 191 ALA A CA 1
ATOM 1327 C C . ALA A 1 191 ? 4.175 -6.165 -17.681 1.00 93.31 191 ALA A C 1
ATOM 1329 O O . ALA A 1 191 ? 4.053 -7.280 -18.199 1.00 93.31 191 ALA A O 1
ATOM 1330 N N . PRO A 1 192 ? 3.953 -5.037 -18.382 1.00 93.88 192 PRO A N 1
ATOM 1331 C CA . PRO A 1 192 ? 3.640 -5.057 -19.804 1.00 93.88 192 PRO A CA 1
ATOM 1332 C C . PRO A 1 192 ? 4.719 -5.790 -20.606 1.00 93.88 192 PRO A C 1
ATOM 1334 O O . PRO A 1 192 ? 5.909 -5.730 -20.275 1.00 93.88 192 PRO A O 1
ATOM 1337 N N . THR A 1 193 ? 4.316 -6.443 -21.695 1.00 94.19 193 THR A N 1
ATOM 1338 C CA . THR A 1 193 ? 5.251 -7.067 -22.638 1.00 94.19 193 THR A CA 1
ATOM 1339 C C . THR A 1 193 ? 6.214 -6.025 -23.198 1.00 94.19 193 THR A C 1
ATOM 1341 O O . THR A 1 193 ? 5.786 -4.938 -23.589 1.00 94.19 193 THR A O 1
ATOM 1344 N N . ALA A 1 194 ? 7.505 -6.351 -23.247 1.00 95.06 194 ALA A N 1
ATOM 1345 C CA . ALA A 1 194 ? 8.505 -5.469 -23.833 1.00 95.06 194 ALA A CA 1
ATOM 1346 C C . ALA A 1 194 ? 8.236 -5.248 -25.328 1.00 95.06 194 ALA A C 1
ATOM 1348 O O . ALA A 1 194 ? 7.864 -6.175 -26.050 1.00 95.06 194 ALA A O 1
ATOM 1349 N N . VAL A 1 195 ? 8.444 -4.017 -25.785 1.00 95.88 195 VAL A N 1
ATOM 1350 C CA . VAL A 1 195 ? 8.366 -3.671 -27.206 1.00 95.88 195 VAL A CA 1
ATOM 1351 C C . VAL A 1 195 ? 9.675 -4.027 -27.916 1.00 95.88 195 VAL A C 1
ATOM 1353 O O . VAL A 1 195 ? 10.737 -4.046 -27.300 1.00 95.88 195 VAL A O 1
ATOM 1356 N N . THR A 1 196 ? 9.608 -4.319 -29.215 1.00 95.38 196 THR A N 1
ATOM 1357 C CA . THR A 1 196 ? 10.757 -4.822 -29.999 1.00 95.38 196 THR A CA 1
ATOM 1358 C C . THR A 1 196 ? 11.002 -4.028 -31.284 1.00 95.38 196 THR A C 1
ATOM 1360 O O . THR A 1 196 ? 11.598 -4.543 -32.221 1.00 95.38 196 THR A O 1
ATOM 1363 N N . SER A 1 197 ? 10.506 -2.793 -31.368 1.00 95.75 197 SER A N 1
ATOM 1364 C CA . SER A 1 197 ? 10.770 -1.891 -32.496 1.00 95.75 197 SER A CA 1
ATOM 1365 C C . SER A 1 197 ? 10.979 -0.471 -31.999 1.00 95.75 197 SER A C 1
ATOM 1367 O O . SER A 1 197 ? 10.427 -0.091 -30.961 1.00 95.75 197 SER A O 1
ATOM 1369 N N . VAL A 1 198 ? 11.733 0.320 -32.762 1.00 96.31 198 VAL A N 1
ATOM 1370 C CA . VAL A 1 198 ? 11.959 1.737 -32.461 1.00 96.31 198 VAL A CA 1
ATOM 1371 C C . VAL A 1 198 ? 10.642 2.499 -32.420 1.00 96.31 198 VAL A C 1
ATOM 1373 O O . VAL A 1 198 ? 10.334 3.091 -31.394 1.00 96.31 198 VAL A O 1
ATOM 1376 N N . SER A 1 199 ? 9.779 2.354 -33.430 1.00 95.31 199 SER A N 1
ATOM 1377 C CA . SER A 1 199 ? 8.471 3.029 -33.450 1.00 95.31 199 SER A CA 1
ATOM 1378 C C . SER A 1 199 ? 7.613 2.749 -32.210 1.00 95.31 199 SER A C 1
ATOM 1380 O O . SER A 1 199 ? 6.853 3.605 -31.766 1.00 95.31 199 SER A O 1
ATOM 1382 N N . ALA A 1 200 ? 7.710 1.541 -31.640 1.00 96.06 200 ALA A N 1
ATOM 1383 C CA . ALA A 1 200 ? 6.975 1.191 -30.430 1.00 96.06 200 ALA A CA 1
ATOM 1384 C C . ALA A 1 200 ? 7.646 1.735 -29.158 1.00 96.06 200 ALA A C 1
ATOM 1386 O O . ALA A 1 200 ? 6.933 2.086 -28.222 1.00 96.06 200 ALA A O 1
ATOM 1387 N N . LEU A 1 201 ? 8.983 1.834 -29.122 1.00 95.69 201 LEU A N 1
ATOM 1388 C CA . LEU A 1 201 ? 9.711 2.526 -28.052 1.00 95.69 201 LEU A CA 1
ATOM 1389 C C . LEU A 1 201 ? 9.386 4.020 -28.029 1.00 95.69 201 LEU A C 1
ATOM 1391 O O . LEU A 1 201 ? 9.097 4.559 -26.964 1.00 95.69 201 LEU A O 1
ATOM 1395 N N . GLU A 1 202 ? 9.378 4.672 -29.190 1.00 95.69 202 GLU A N 1
ATOM 1396 C CA . GLU A 1 202 ? 9.055 6.097 -29.325 1.00 95.69 202 GLU A CA 1
ATOM 1397 C C . GLU A 1 202 ? 7.593 6.407 -28.966 1.00 95.69 202 GLU A C 1
ATOM 1399 O O . GLU A 1 202 ? 7.271 7.518 -28.547 1.00 95.69 202 GLU A O 1
ATOM 1404 N N . ALA A 1 203 ? 6.707 5.410 -29.068 1.00 95.00 203 ALA A N 1
ATOM 1405 C CA . ALA A 1 203 ? 5.313 5.507 -28.642 1.00 95.00 203 ALA A CA 1
ATOM 1406 C C . ALA A 1 203 ? 5.105 5.312 -27.126 1.00 95.00 203 ALA A C 1
ATOM 1408 O O . ALA A 1 203 ? 3.992 5.528 -26.635 1.00 95.00 203 ALA A O 1
ATOM 1409 N N . LEU A 1 204 ? 6.129 4.890 -26.371 1.00 95.31 204 LEU A N 1
ATOM 1410 C CA . LEU A 1 204 ? 6.030 4.801 -24.915 1.00 95.31 204 LEU A CA 1
ATOM 1411 C C . LEU A 1 204 ? 5.946 6.198 -24.292 1.00 95.31 204 LEU A C 1
ATOM 1413 O O . LEU A 1 204 ? 6.528 7.171 -24.769 1.00 95.31 204 LEU A O 1
ATOM 1417 N N . THR A 1 205 ? 5.256 6.290 -23.156 1.00 92.94 205 THR A N 1
ATOM 1418 C CA . THR A 1 205 ? 5.167 7.526 -22.369 1.00 92.94 205 THR A CA 1
ATOM 1419 C C . THR A 1 205 ? 6.550 8.071 -22.028 1.00 92.94 205 THR A C 1
ATOM 1421 O O . THR A 1 205 ? 7.388 7.358 -21.480 1.00 92.94 205 THR A O 1
ATOM 1424 N N . GLY A 1 206 ? 6.771 9.353 -22.314 1.00 90.38 206 GLY A N 1
ATOM 1425 C CA . GLY A 1 206 ? 8.091 9.992 -22.276 1.00 90.38 206 GLY A CA 1
ATOM 1426 C C . GLY A 1 206 ? 8.630 10.319 -23.669 1.00 90.38 206 GLY A C 1
ATOM 1427 O O . GLY A 1 206 ? 9.480 11.197 -23.783 1.00 90.38 206 GLY A O 1
ATOM 1428 N N . ASN A 1 207 ? 8.052 9.700 -24.708 1.00 92.31 207 ASN A N 1
ATOM 1429 C CA . ASN A 1 207 ? 8.310 9.957 -26.124 1.00 92.31 207 ASN A CA 1
ATOM 1430 C C . ASN A 1 207 ? 9.817 10.039 -26.424 1.00 92.31 207 ASN A C 1
ATOM 1432 O O . ASN A 1 207 ? 10.287 11.088 -26.882 1.00 92.31 207 ASN A O 1
ATOM 1436 N N . PRO A 1 208 ? 10.601 8.992 -26.091 1.00 95.06 208 PRO A N 1
ATOM 1437 C CA . PRO A 1 208 ? 12.009 8.984 -26.455 1.00 95.06 208 PRO A CA 1
ATOM 1438 C C . PRO A 1 208 ? 12.128 9.097 -27.978 1.00 95.06 208 PRO A C 1
ATOM 1440 O O . PRO A 1 208 ? 11.261 8.615 -28.699 1.00 95.06 208 PRO A O 1
ATOM 1443 N N . SER A 1 209 ? 13.192 9.732 -28.457 1.00 95.19 209 SER A N 1
ATOM 1444 C CA . SER A 1 209 ? 13.505 9.804 -29.884 1.00 95.19 209 SER A CA 1
ATOM 1445 C C . SER A 1 209 ? 14.799 9.054 -30.137 1.00 95.19 209 SER A C 1
ATOM 1447 O O . SER A 1 209 ? 15.801 9.277 -29.444 1.00 95.19 209 SER A O 1
ATOM 1449 N N . ILE A 1 210 ? 14.745 8.135 -31.095 1.00 97.19 210 ILE A N 1
ATOM 1450 C CA . ILE A 1 210 ? 15.839 7.245 -31.464 1.00 97.19 210 ILE A CA 1
ATOM 1451 C C . ILE A 1 210 ? 16.107 7.482 -32.944 1.00 97.19 210 ILE A C 1
ATOM 1453 O O . ILE A 1 210 ? 15.181 7.471 -33.742 1.00 97.19 210 ILE A O 1
ATOM 1457 N N . SER A 1 211 ? 17.361 7.708 -33.307 1.00 95.31 211 SER A N 1
ATOM 1458 C CA . SER A 1 211 ? 17.735 7.898 -34.706 1.00 95.31 211 SER A CA 1
ATOM 1459 C C . SER A 1 211 ? 19.163 7.453 -34.931 1.00 95.31 211 SER A C 1
ATOM 1461 O O . SER A 1 211 ? 20.007 7.650 -34.053 1.00 95.31 211 SER A O 1
ATOM 1463 N N . ASP A 1 212 ? 19.456 6.959 -36.122 1.00 96.25 212 ASP A N 1
ATOM 1464 C CA . ASP A 1 212 ? 20.815 6.662 -36.545 1.00 96.25 212 ASP A CA 1
ATOM 1465 C C . ASP A 1 212 ? 21.135 7.304 -37.905 1.00 96.25 212 ASP A C 1
ATOM 1467 O O . ASP A 1 212 ? 20.248 7.566 -38.719 1.00 96.25 212 ASP A O 1
ATOM 1471 N N . GLY A 1 213 ? 22.408 7.642 -38.125 1.00 91.50 213 GLY A N 1
ATOM 1472 C CA . GLY A 1 213 ? 22.845 8.305 -39.355 1.00 91.50 213 GLY A CA 1
ATOM 1473 C C . GLY A 1 213 ? 22.908 7.369 -40.564 1.00 91.50 213 GLY A C 1
ATOM 1474 O O . GLY A 1 213 ? 22.795 7.836 -41.701 1.00 91.50 213 GLY A O 1
ATOM 1475 N N . CYS A 1 214 ? 23.080 6.069 -40.320 1.00 91.38 214 CYS A N 1
ATOM 1476 C CA . CYS A 1 214 ? 23.348 5.055 -41.331 1.00 91.38 214 CYS A CA 1
ATOM 1477 C C . CYS A 1 214 ? 22.280 3.969 -41.423 1.00 91.38 214 CYS A C 1
ATOM 1479 O O . CYS A 1 214 ? 22.087 3.392 -42.496 1.00 91.38 214 CYS A O 1
ATOM 1481 N N . THR A 1 215 ? 21.562 3.721 -40.335 1.00 93.44 215 THR A N 1
ATOM 1482 C CA . THR A 1 215 ? 20.486 2.740 -40.253 1.00 93.44 215 THR A CA 1
ATOM 1483 C C . THR A 1 215 ? 19.154 3.458 -40.083 1.00 93.44 215 THR A C 1
ATOM 1485 O O . THR A 1 215 ? 18.971 4.256 -39.170 1.00 93.44 215 THR A O 1
ATOM 1488 N N . ALA A 1 216 ? 18.200 3.184 -40.973 1.00 92.56 216 ALA A N 1
ATOM 1489 C CA . ALA A 1 216 ? 16.855 3.730 -40.835 1.00 92.56 216 ALA A CA 1
ATOM 1490 C C . ALA A 1 216 ? 16.166 3.155 -39.586 1.00 92.56 216 ALA A C 1
ATOM 1492 O O . ALA A 1 216 ? 16.364 1.990 -39.250 1.00 92.56 216 ALA A O 1
ATOM 1493 N N . ASP A 1 217 ? 15.285 3.928 -38.947 1.00 93.06 217 ASP A N 1
ATOM 1494 C CA . ASP A 1 217 ? 14.649 3.540 -37.676 1.00 93.06 217 ASP A CA 1
ATOM 1495 C C . ASP A 1 217 ? 13.922 2.187 -37.721 1.00 93.06 217 ASP A C 1
ATOM 1497 O O . ASP A 1 217 ? 13.876 1.461 -36.730 1.00 93.06 217 ASP A O 1
ATOM 1501 N N . VAL A 1 218 ? 13.351 1.832 -38.877 1.00 93.19 218 VAL A N 1
ATOM 1502 C CA . VAL A 1 218 ? 12.649 0.553 -39.083 1.00 93.19 218 VAL A CA 1
ATOM 1503 C C . VAL A 1 218 ? 13.593 -0.654 -39.082 1.00 93.19 218 VAL A C 1
ATOM 1505 O O . VAL A 1 218 ? 13.160 -1.761 -38.766 1.00 93.19 218 VAL A O 1
ATOM 1508 N N . ASP A 1 219 ? 14.865 -0.429 -39.404 1.00 93.25 219 ASP A N 1
ATOM 1509 C CA . ASP A 1 219 ? 15.900 -1.455 -39.526 1.00 93.25 219 ASP A CA 1
ATOM 1510 C C . ASP A 1 219 ? 16.785 -1.549 -38.269 1.00 93.25 219 ASP A C 1
ATOM 1512 O O . ASP A 1 219 ? 17.608 -2.458 -38.165 1.00 93.25 219 ASP A O 1
ATOM 1516 N N . LEU A 1 220 ? 16.604 -0.650 -37.293 1.00 95.81 220 LEU A N 1
ATOM 1517 C CA . LEU A 1 220 ? 17.260 -0.734 -35.988 1.00 95.81 220 LEU A CA 1
ATOM 1518 C C . LEU A 1 220 ? 16.733 -1.938 -35.192 1.00 95.81 220 LEU A C 1
ATOM 1520 O O . LEU A 1 220 ? 15.531 -2.092 -34.956 1.00 95.81 220 LEU A O 1
ATOM 1524 N N . GLU A 1 221 ? 17.647 -2.776 -34.709 1.00 96.25 221 GLU A N 1
ATOM 1525 C CA . GLU A 1 221 ? 17.306 -3.930 -33.881 1.00 96.25 221 GLU A CA 1
ATOM 1526 C C . GLU A 1 221 ? 17.078 -3.491 -32.430 1.00 96.25 221 GLU A C 1
ATOM 1528 O O . GLU A 1 221 ? 17.935 -2.854 -31.816 1.00 96.25 221 GLU A O 1
ATOM 1533 N N . VAL A 1 222 ? 15.942 -3.883 -31.843 1.00 97.56 222 VAL A N 1
ATOM 1534 C CA . VAL A 1 222 ? 15.620 -3.614 -30.435 1.00 97.56 222 VAL A CA 1
ATOM 1535 C C . VAL A 1 222 ? 15.510 -4.919 -29.656 1.00 97.56 222 VAL A C 1
ATOM 1537 O O . VAL A 1 222 ? 14.627 -5.744 -29.894 1.00 97.56 222 VAL A O 1
ATOM 1540 N N . THR A 1 223 ? 16.368 -5.065 -28.652 1.00 97.12 223 THR A N 1
ATOM 1541 C CA . THR A 1 223 ? 16.336 -6.167 -27.679 1.00 97.12 223 THR A CA 1
ATOM 1542 C C . THR A 1 223 ? 16.133 -5.624 -26.266 1.00 97.12 223 THR A C 1
ATOM 1544 O O . THR A 1 223 ? 16.283 -4.424 -26.033 1.00 97.12 223 THR A O 1
ATOM 1547 N N . HIS A 1 224 ? 15.769 -6.479 -25.307 1.00 97.19 224 HIS A N 1
ATOM 1548 C CA . HIS A 1 224 ? 15.565 -6.060 -23.919 1.00 97.19 224 HIS A CA 1
ATOM 1549 C C . HIS A 1 224 ? 16.077 -7.090 -22.910 1.00 97.19 224 HIS A C 1
ATOM 1551 O O . HIS A 1 224 ? 16.215 -8.275 -23.216 1.00 97.19 224 HIS A O 1
ATOM 1557 N N . SER A 1 225 ? 16.309 -6.627 -21.687 1.00 96.12 225 SER A N 1
ATOM 1558 C CA . SER A 1 225 ? 16.571 -7.463 -20.517 1.00 96.12 225 SER A CA 1
ATOM 1559 C C . SER A 1 225 ? 15.926 -6.855 -19.276 1.00 96.12 225 SER A C 1
ATOM 1561 O O . SER A 1 225 ? 16.032 -5.642 -19.076 1.00 96.12 225 SER A O 1
ATOM 1563 N N . ASP A 1 226 ? 15.344 -7.697 -18.423 1.00 97.00 226 ASP A N 1
ATOM 1564 C CA . ASP A 1 226 ? 14.666 -7.272 -17.197 1.00 97.00 226 ASP A CA 1
ATOM 1565 C C . ASP A 1 226 ? 15.456 -7.693 -15.956 1.00 97.00 226 ASP A C 1
ATOM 1567 O O . ASP A 1 226 ? 15.887 -8.841 -15.829 1.00 97.00 226 ASP A O 1
ATOM 1571 N N . ALA A 1 227 ? 15.589 -6.770 -15.008 1.00 95.25 227 ALA A N 1
ATOM 1572 C CA . ALA A 1 227 ? 16.043 -7.049 -13.653 1.00 95.25 227 ALA A CA 1
ATOM 1573 C C . ALA A 1 227 ? 14.968 -6.592 -12.662 1.00 95.25 227 ALA A C 1
ATOM 1575 O O . ALA A 1 227 ? 14.497 -5.462 -12.747 1.00 95.25 227 ALA A O 1
ATOM 1576 N N . ALA A 1 228 ? 14.584 -7.453 -11.720 1.00 94.50 228 ALA A N 1
ATOM 1577 C CA . ALA A 1 228 ? 13.576 -7.140 -10.710 1.00 94.50 228 ALA A CA 1
ATOM 1578 C C . ALA A 1 228 ? 14.201 -7.045 -9.314 1.00 94.50 228 ALA A C 1
ATOM 1580 O O . ALA A 1 228 ? 15.104 -7.810 -8.968 1.00 94.50 228 ALA A O 1
ATOM 1581 N N . SER A 1 229 ? 13.704 -6.115 -8.505 1.00 91.38 229 SER A N 1
ATOM 1582 C CA . SER A 1 229 ? 14.112 -5.925 -7.113 1.00 91.38 229 SER A CA 1
ATOM 1583 C C . SER A 1 229 ? 12.931 -5.482 -6.253 1.00 91.38 229 SER A C 1
ATOM 1585 O O . SER A 1 229 ? 11.902 -5.060 -6.773 1.00 91.38 229 SER A O 1
ATOM 1587 N N . GLY A 1 230 ? 13.083 -5.570 -4.932 1.00 84.38 230 GLY A N 1
ATOM 1588 C CA . GLY A 1 230 ? 12.005 -5.250 -4.000 1.00 84.38 230 GLY A CA 1
ATOM 1589 C C . GLY A 1 230 ? 10.943 -6.346 -3.928 1.00 84.38 230 GLY A C 1
ATOM 1590 O O . GLY A 1 230 ? 10.908 -7.285 -4.722 1.00 84.38 230 GLY A O 1
ATOM 1591 N N . THR A 1 231 ? 10.104 -6.249 -2.907 1.00 79.44 231 THR A N 1
ATOM 1592 C CA . THR A 1 231 ? 8.990 -7.179 -2.681 1.00 79.44 231 THR A CA 1
ATOM 1593 C C . THR A 1 231 ? 7.647 -6.468 -2.659 1.00 79.44 231 THR A C 1
ATOM 1595 O O . THR A 1 231 ? 6.629 -7.137 -2.775 1.00 79.44 231 THR A O 1
ATOM 1598 N N . CYS A 1 232 ? 7.647 -5.146 -2.453 1.00 79.06 232 CYS A N 1
ATOM 1599 C CA . CYS A 1 232 ? 6.457 -4.314 -2.337 1.00 79.06 232 CYS A CA 1
ATOM 1600 C C . CYS A 1 232 ? 6.859 -2.822 -2.247 1.00 79.06 232 CYS A C 1
ATOM 1602 O O . CYS A 1 232 ? 7.276 -2.376 -1.175 1.00 79.06 232 CYS A O 1
ATOM 1604 N N . PRO A 1 233 ? 6.831 -2.073 -3.361 1.00 86.38 233 PRO A N 1
ATOM 1605 C CA . PRO A 1 233 ? 6.534 -2.570 -4.703 1.00 86.38 233 PRO A CA 1
ATOM 1606 C C . PRO A 1 233 ? 7.664 -3.440 -5.271 1.00 86.38 233 PRO A C 1
ATOM 1608 O O . PRO A 1 233 ? 8.816 -3.361 -4.824 1.00 86.38 233 PRO A O 1
ATOM 1611 N N . ILE A 1 234 ? 7.340 -4.297 -6.244 1.00 91.12 234 ILE A N 1
ATOM 1612 C CA . ILE A 1 234 ? 8.361 -4.939 -7.083 1.00 91.12 234 ILE A CA 1
ATOM 1613 C C . ILE A 1 234 ? 8.755 -3.916 -8.148 1.00 91.12 234 ILE A C 1
ATOM 1615 O O . ILE A 1 234 ? 7.922 -3.477 -8.933 1.00 91.12 234 ILE A O 1
ATOM 1619 N N . VAL A 1 235 ? 10.029 -3.546 -8.198 1.00 94.44 235 VAL A N 1
ATOM 1620 C CA . VAL A 1 235 ? 10.563 -2.602 -9.182 1.00 94.44 235 VAL A CA 1
ATOM 1621 C C . VAL A 1 235 ? 11.318 -3.381 -10.249 1.00 94.44 235 VAL A C 1
ATOM 1623 O O . VAL A 1 235 ? 12.328 -4.029 -9.959 1.00 94.44 235 VAL A O 1
ATOM 1626 N N . ILE A 1 236 ? 10.828 -3.314 -11.484 1.00 96.44 236 ILE A N 1
ATOM 1627 C CA . ILE A 1 236 ? 11.454 -3.899 -12.668 1.00 96.44 236 ILE A CA 1
ATOM 1628 C C . ILE A 1 236 ? 12.191 -2.795 -13.418 1.00 96.44 236 ILE A C 1
ATOM 1630 O O . ILE A 1 236 ? 11.597 -1.823 -13.883 1.00 96.44 236 ILE A O 1
ATOM 1634 N N . THR A 1 237 ? 13.496 -2.976 -13.563 1.00 96.88 237 THR A N 1
ATOM 1635 C CA . THR A 1 237 ? 14.355 -2.167 -14.422 1.00 96.88 237 THR A CA 1
ATOM 1636 C C . THR A 1 237 ? 14.517 -2.907 -15.742 1.00 96.88 237 THR A C 1
ATOM 1638 O O . THR A 1 237 ? 15.242 -3.903 -15.815 1.00 96.88 237 THR A O 1
ATOM 1641 N N . ARG A 1 238 ? 13.827 -2.432 -16.780 1.00 97.19 238 ARG A N 1
ATOM 1642 C CA . ARG A 1 238 ? 13.933 -2.959 -18.141 1.00 97.19 238 ARG A CA 1
ATOM 1643 C C . ARG A 1 238 ? 14.935 -2.138 -18.936 1.00 97.19 238 ARG A C 1
ATOM 1645 O O . ARG A 1 238 ? 14.747 -0.937 -19.114 1.00 97.19 238 ARG A O 1
ATOM 1652 N N . THR A 1 239 ? 15.978 -2.785 -19.438 1.00 97.19 239 THR A N 1
ATOM 1653 C CA . THR A 1 239 ? 16.991 -2.154 -20.293 1.00 97.19 239 THR A CA 1
ATOM 1654 C C . THR A 1 239 ? 16.750 -2.562 -21.735 1.00 97.19 239 THR A C 1
ATOM 1656 O O . THR A 1 239 ? 16.857 -3.744 -22.057 1.00 97.19 239 THR A O 1
ATOM 1659 N N . TYR A 1 240 ? 16.454 -1.596 -22.600 1.00 97.75 240 TYR A N 1
ATOM 1660 C CA . TYR A 1 240 ? 16.414 -1.795 -24.045 1.00 97.75 240 TYR A CA 1
ATOM 1661 C C . TYR A 1 240 ? 17.797 -1.539 -24.639 1.00 97.75 240 TYR A C 1
ATOM 1663 O O . TYR A 1 240 ? 18.441 -0.545 -24.302 1.00 97.75 240 TYR A O 1
ATOM 1671 N N . THR A 1 241 ? 18.241 -2.431 -25.521 1.00 97.62 241 THR A N 1
ATOM 1672 C CA . THR A 1 241 ? 19.464 -2.281 -26.318 1.00 97.62 241 THR A CA 1
ATOM 1673 C C . THR A 1 241 ? 19.067 -2.108 -27.777 1.00 97.62 241 THR A C 1
ATOM 1675 O O . THR A 1 241 ? 18.427 -2.997 -28.341 1.00 97.62 241 THR A O 1
ATOM 1678 N N . ILE A 1 242 ? 19.441 -0.969 -28.355 1.00 98.19 242 ILE A N 1
ATOM 1679 C CA . ILE A 1 242 ? 19.181 -0.592 -29.742 1.00 98.19 242 ILE A CA 1
ATOM 1680 C C . ILE A 1 242 ? 20.484 -0.766 -30.515 1.00 98.19 242 ILE A C 1
ATOM 1682 O O . ILE A 1 242 ? 21.503 -0.219 -30.088 1.00 98.19 242 ILE A O 1
ATOM 1686 N N . ARG A 1 243 ? 20.457 -1.527 -31.611 1.00 96.25 243 ARG A N 1
ATOM 1687 C CA . ARG A 1 243 ? 21.619 -1.772 -32.471 1.00 96.25 243 ARG A CA 1
ATOM 1688 C C . ARG A 1 243 ? 21.351 -1.324 -33.897 1.00 96.25 243 ARG A C 1
ATOM 1690 O O . ARG A 1 243 ? 20.265 -1.561 -34.422 1.00 96.25 243 ARG A O 1
ATOM 1697 N N . ASP A 1 244 ? 22.354 -0.709 -34.502 1.00 95.50 244 ASP A N 1
ATOM 1698 C CA . ASP A 1 244 ? 22.382 -0.445 -35.938 1.00 95.50 244 ASP A CA 1
ATOM 1699 C C . ASP A 1 244 ? 22.757 -1.697 -36.754 1.00 95.50 244 ASP A C 1
ATOM 1701 O O . ASP A 1 244 ? 23.052 -2.769 -36.209 1.00 95.50 244 ASP A O 1
ATOM 1705 N N . ALA A 1 245 ? 22.758 -1.558 -38.082 1.00 91.56 245 ALA A N 1
ATOM 1706 C CA . ALA A 1 245 ? 23.138 -2.615 -39.019 1.00 91.56 245 ALA A CA 1
ATOM 1707 C C . ALA A 1 245 ? 24.610 -3.073 -38.889 1.00 91.56 245 ALA A C 1
ATOM 1709 O O . ALA A 1 245 ? 24.967 -4.147 -39.382 1.00 91.56 245 ALA A O 1
ATOM 1710 N N . CYS A 1 246 ? 25.454 -2.279 -38.229 1.00 92.00 246 CYS A N 1
ATOM 1711 C CA . CYS A 1 246 ? 26.871 -2.524 -37.958 1.00 92.00 246 CYS A CA 1
ATOM 1712 C C . CYS A 1 246 ? 27.132 -3.040 -36.533 1.00 92.00 246 CYS A C 1
ATOM 1714 O O . CYS A 1 246 ? 28.280 -3.297 -36.164 1.00 92.00 246 CYS A O 1
ATOM 1716 N N . LEU A 1 247 ? 26.063 -3.271 -35.762 1.00 92.69 247 LEU A N 1
ATOM 1717 C CA . LEU A 1 247 ? 26.047 -3.731 -34.376 1.00 92.69 247 LEU A CA 1
ATOM 1718 C C . LEU A 1 247 ? 26.575 -2.728 -33.341 1.00 92.69 247 LEU A C 1
ATOM 1720 O O . LEU A 1 247 ? 26.754 -3.129 -32.177 1.00 92.69 247 LEU A O 1
ATOM 1724 N N . ASN A 1 248 ? 26.774 -1.451 -33.690 1.00 95.19 248 ASN A N 1
ATOM 1725 C CA . ASN A 1 248 ? 27.019 -0.444 -32.661 1.00 95.19 248 ASN A CA 1
ATOM 1726 C C . ASN A 1 248 ? 25.727 -0.249 -31.855 1.00 95.19 248 ASN A C 1
ATOM 1728 O O . ASN A 1 248 ? 24.615 -0.389 -32.364 1.00 95.19 248 ASN A O 1
ATOM 1732 N N . ALA A 1 249 ? 25.869 -0.041 -30.544 1.00 96.56 249 ALA A N 1
ATOM 1733 C CA . ALA A 1 249 ? 24.758 -0.202 -29.616 1.00 96.56 249 ALA A CA 1
ATOM 1734 C C . ALA A 1 249 ? 24.613 0.963 -28.643 1.00 96.56 249 ALA A C 1
ATOM 1736 O O . ALA A 1 249 ? 25.582 1.380 -28.007 1.00 96.56 249 ALA A O 1
ATOM 1737 N N . SER A 1 250 ? 23.365 1.378 -28.451 1.00 97.44 250 SER A N 1
ATOM 1738 C CA . SER A 1 250 ? 22.934 2.312 -27.413 1.00 97.44 250 SER A CA 1
ATOM 1739 C C . SER A 1 250 ? 21.900 1.657 -26.504 1.00 97.44 250 SER A C 1
ATOM 1741 O O . SER A 1 250 ? 21.225 0.698 -26.881 1.00 97.44 250 SER A O 1
ATOM 1743 N N . THR A 1 251 ? 21.766 2.165 -25.279 1.00 96.88 251 THR A N 1
ATOM 1744 C CA . THR A 1 251 ? 20.835 1.609 -24.289 1.00 96.88 251 THR A CA 1
ATOM 1745 C C . THR A 1 251 ? 19.932 2.671 -23.687 1.00 96.88 251 THR A C 1
ATOM 1747 O O . THR A 1 251 ? 20.380 3.787 -23.431 1.00 96.88 251 THR A O 1
ATOM 1750 N N . MET A 1 252 ? 18.699 2.292 -23.358 1.00 95.75 252 MET A N 1
ATOM 1751 C CA . MET A 1 252 ? 17.771 3.097 -22.558 1.00 95.75 252 MET A CA 1
ATOM 1752 C C . MET A 1 252 ? 17.074 2.243 -21.501 1.00 95.75 252 MET A C 1
ATOM 1754 O O . MET A 1 252 ? 16.950 1.030 -21.655 1.00 95.75 252 MET A O 1
ATOM 1758 N N . VAL A 1 253 ? 16.605 2.881 -20.430 1.00 96.44 253 VAL A N 1
ATOM 1759 C CA . VAL A 1 253 ? 15.989 2.197 -19.288 1.00 96.44 253 VAL A CA 1
ATOM 1760 C C . VAL A 1 253 ? 14.528 2.614 -19.133 1.00 96.44 253 VAL A C 1
ATOM 1762 O O . VAL A 1 253 ? 14.195 3.793 -19.243 1.00 96.44 253 VAL A O 1
ATOM 1765 N N . HIS A 1 254 ? 13.674 1.639 -18.830 1.00 97.00 254 HIS A N 1
ATOM 1766 C CA . HIS A 1 254 ? 12.281 1.804 -18.428 1.00 97.00 254 HIS A CA 1
ATOM 1767 C C . HIS A 1 254 ? 12.083 1.213 -17.031 1.00 97.00 254 HIS A C 1
ATOM 1769 O O . HIS A 1 254 ? 12.319 0.025 -16.810 1.00 97.00 254 HIS A O 1
ATOM 1775 N N . THR A 1 255 ? 11.647 2.046 -16.089 1.00 97.06 255 THR A N 1
ATOM 1776 C CA . THR A 1 255 ? 11.279 1.606 -14.738 1.00 97.06 255 THR A CA 1
ATOM 1777 C C . THR A 1 255 ? 9.796 1.247 -14.689 1.00 97.06 255 THR A C 1
ATOM 1779 O O . THR A 1 255 ? 8.949 2.074 -15.026 1.00 97.06 255 THR A O 1
ATOM 1782 N N . ILE A 1 256 ? 9.476 0.037 -14.238 1.00 96.75 256 ILE A N 1
ATOM 1783 C CA . ILE A 1 256 ? 8.105 -0.445 -14.055 1.00 96.75 256 ILE A CA 1
ATOM 1784 C C . ILE A 1 256 ? 7.923 -0.825 -12.584 1.00 96.75 256 ILE A C 1
ATOM 1786 O O . ILE A 1 256 ? 8.598 -1.725 -12.087 1.00 96.75 256 ILE A O 1
ATOM 1790 N N . ASN A 1 257 ? 7.012 -0.147 -11.895 1.00 93.81 257 ASN A N 1
ATOM 1791 C CA . ASN A 1 257 ? 6.609 -0.459 -10.531 1.00 93.81 257 ASN A CA 1
ATOM 1792 C C . ASN A 1 257 ? 5.390 -1.382 -10.583 1.00 93.81 257 ASN A C 1
ATOM 1794 O O . ASN A 1 257 ? 4.393 -1.055 -11.226 1.00 93.81 257 ASN A O 1
ATOM 1798 N N . VAL A 1 258 ? 5.488 -2.540 -9.939 1.00 92.50 258 VAL A N 1
ATOM 1799 C CA . VAL A 1 258 ? 4.370 -3.459 -9.740 1.00 92.50 258 VAL A CA 1
ATOM 1800 C C . VAL A 1 258 ? 3.934 -3.343 -8.284 1.00 92.50 258 VAL A C 1
ATOM 1802 O O . VAL A 1 258 ? 4.630 -3.829 -7.382 1.00 92.50 258 VAL A O 1
ATOM 1805 N N . ASP A 1 259 ? 2.806 -2.673 -8.086 1.00 89.81 259 ASP A N 1
ATOM 1806 C CA . ASP A 1 259 ? 2.172 -2.481 -6.787 1.00 89.81 259 ASP A CA 1
ATOM 1807 C C . ASP A 1 259 ? 1.214 -3.649 -6.523 1.00 89.81 259 ASP A C 1
ATOM 1809 O O . ASP A 1 259 ? 0.720 -4.294 -7.454 1.00 89.81 259 ASP A O 1
ATOM 1813 N N . ILE A 1 260 ? 1.022 -3.991 -5.248 1.00 88.12 260 ILE A N 1
ATOM 1814 C CA . ILE A 1 260 ? 0.058 -5.031 -4.888 1.00 88.12 260 ILE A CA 1
ATOM 1815 C C . ILE A 1 260 ? -1.357 -4.441 -4.885 1.00 88.12 260 ILE A C 1
ATOM 1817 O O . ILE A 1 260 ? -1.517 -3.306 -4.445 1.00 88.12 260 ILE A O 1
ATOM 1821 N N . PRO A 1 261 ? -2.385 -5.225 -5.255 1.00 86.75 261 PRO A N 1
ATOM 1822 C CA . PRO A 1 261 ? -3.756 -4.734 -5.245 1.00 86.75 261 PRO A CA 1
ATOM 1823 C C . PRO A 1 261 ? -4.209 -4.244 -3.862 1.00 86.75 261 PRO A C 1
ATOM 1825 O O . PRO A 1 261 ? -3.967 -4.914 -2.852 1.00 86.75 261 PRO A O 1
ATOM 1828 N N . ASP A 1 262 ? -4.944 -3.126 -3.850 1.00 85.69 262 ASP A N 1
ATOM 1829 C CA . ASP A 1 262 ? -5.437 -2.411 -2.660 1.00 85.69 262 ASP A CA 1
ATOM 1830 C C . ASP A 1 262 ? -6.597 -3.106 -1.925 1.00 85.69 262 ASP A C 1
ATOM 1832 O O . ASP A 1 262 ? -7.619 -2.503 -1.580 1.00 85.69 262 ASP A O 1
ATOM 1836 N N . ASN A 1 263 ? -6.486 -4.409 -1.691 1.00 85.00 263 ASN A N 1
ATOM 1837 C CA . ASN A 1 263 ? -7.482 -5.154 -0.941 1.00 85.00 263 ASN A CA 1
ATOM 1838 C C . ASN A 1 263 ? -6.849 -6.019 0.146 1.00 85.00 263 ASN A C 1
ATOM 1840 O O . ASN A 1 263 ? -5.931 -6.802 -0.087 1.00 85.00 263 ASN A O 1
ATOM 1844 N N . ILE A 1 264 ? -7.424 -5.919 1.341 1.00 90.31 264 ILE A N 1
ATOM 1845 C CA . ILE A 1 264 ? -7.165 -6.816 2.460 1.00 90.31 264 ILE A CA 1
ATOM 1846 C C . ILE A 1 264 ? -8.437 -7.630 2.689 1.00 90.31 264 ILE A C 1
ATOM 1848 O O . ILE A 1 264 ? -9.532 -7.079 2.778 1.00 90.31 264 ILE A O 1
ATOM 1852 N N . THR A 1 265 ? -8.311 -8.952 2.748 1.00 90.31 265 THR A N 1
ATOM 1853 C CA . THR A 1 265 ? -9.452 -9.863 2.911 1.00 90.31 265 THR A CA 1
ATOM 1854 C C . THR A 1 265 ? -9.231 -10.822 4.067 1.00 90.31 265 THR A C 1
ATOM 1856 O O . THR A 1 265 ? -8.168 -11.437 4.171 1.00 90.31 265 THR A O 1
ATOM 1859 N N . GLU A 1 266 ? -10.244 -10.973 4.922 1.00 91.38 266 GLU A N 1
ATOM 1860 C CA . GLU A 1 266 ? -10.261 -11.993 5.972 1.00 91.38 266 GLU A CA 1
ATOM 1861 C C . GLU A 1 266 ? -10.420 -13.384 5.344 1.00 91.38 266 GLU A C 1
ATOM 1863 O O . GLU A 1 266 ? -11.299 -13.617 4.510 1.00 91.38 266 GLU A O 1
ATOM 1868 N N . VAL A 1 267 ? -9.579 -14.325 5.763 1.00 90.75 267 VAL A N 1
ATOM 1869 C CA . VAL A 1 267 ? -9.610 -15.729 5.351 1.00 90.75 267 VAL A CA 1
ATOM 1870 C C . VAL A 1 267 ? -9.735 -16.636 6.575 1.00 90.75 267 VAL A C 1
ATOM 1872 O O . VAL A 1 267 ? -9.207 -16.352 7.645 1.00 90.75 267 VAL A O 1
ATOM 1875 N N . GLY A 1 268 ? -10.436 -17.762 6.419 1.00 81.06 268 GLY A N 1
ATOM 1876 C CA . GLY A 1 268 ? -10.658 -18.725 7.509 1.00 81.06 268 GLY A CA 1
ATOM 1877 C C . GLY A 1 268 ? -11.989 -18.575 8.255 1.00 81.06 268 GLY A C 1
ATOM 1878 O O . GLY A 1 268 ? -12.272 -19.379 9.140 1.00 81.06 268 GLY A O 1
ATOM 1879 N N . GLY A 1 269 ? -12.839 -17.631 7.840 1.00 79.19 269 GLY A N 1
ATOM 1880 C CA . GLY A 1 269 ? -14.162 -17.401 8.425 1.00 79.19 269 GLY A CA 1
ATOM 1881 C C . GLY A 1 269 ? -14.126 -16.509 9.672 1.00 79.19 269 GLY A C 1
ATOM 1882 O O . GLY A 1 269 ? -13.053 -16.269 10.219 1.00 79.19 269 GLY A O 1
ATOM 1883 N N . PRO A 1 270 ? -15.296 -16.016 10.118 1.00 81.75 270 PRO A N 1
ATOM 1884 C CA . PRO A 1 270 ? -15.372 -14.983 11.142 1.00 81.75 270 PRO A CA 1
ATOM 1885 C C . PRO A 1 270 ? -14.862 -15.493 12.492 1.00 81.75 270 PRO A C 1
ATOM 1887 O O . PRO A 1 270 ? -15.393 -16.456 13.054 1.00 81.75 270 PRO A O 1
ATOM 1890 N N . VAL A 1 271 ? -13.862 -14.804 13.039 1.00 89.69 271 VAL A N 1
ATOM 1891 C CA . VAL A 1 271 ? -13.386 -15.029 14.409 1.00 89.69 271 VAL A CA 1
ATOM 1892 C C . VAL A 1 271 ? -14.234 -14.224 15.393 1.00 89.69 271 VAL A C 1
ATOM 1894 O O . VAL A 1 271 ? -14.531 -13.050 15.171 1.00 89.69 271 VAL A O 1
ATOM 1897 N N . VAL A 1 272 ? -14.622 -14.854 16.508 1.00 88.44 272 VAL A N 1
ATOM 1898 C CA . VAL A 1 272 ? -15.361 -14.180 17.586 1.00 88.44 272 VAL A CA 1
ATOM 1899 C C . VAL A 1 272 ? -14.604 -12.942 18.070 1.00 88.44 272 VAL A C 1
ATOM 1901 O O . VAL A 1 272 ? -13.420 -13.007 18.391 1.00 88.44 272 VAL A O 1
ATOM 1904 N N . ASN A 1 273 ? -15.298 -11.809 18.136 1.00 90.75 273 ASN A N 1
ATOM 1905 C CA . ASN A 1 273 ? -14.702 -10.507 18.438 1.00 90.75 273 ASN A CA 1
ATOM 1906 C C . ASN A 1 273 ? -15.314 -9.831 19.679 1.00 90.75 273 ASN A C 1
ATOM 1908 O O . ASN A 1 273 ? -15.073 -8.649 19.930 1.00 90.75 273 ASN A O 1
ATOM 1912 N N . SER A 1 274 ? -16.122 -10.553 20.461 1.00 92.06 274 SER A N 1
ATOM 1913 C CA . SER A 1 274 ? -16.716 -10.018 21.687 1.00 92.06 274 SER A CA 1
ATOM 1914 C C . SER A 1 274 ? -16.984 -11.076 22.758 1.00 92.06 274 SER A C 1
ATOM 1916 O O . SER A 1 274 ? -17.156 -12.257 22.453 1.00 92.06 274 SER A O 1
ATOM 1918 N N . ALA A 1 275 ? -17.005 -10.641 24.021 1.00 88.00 275 ALA A N 1
ATOM 1919 C CA . ALA A 1 275 ? -17.357 -11.458 25.185 1.00 88.00 275 ALA A CA 1
ATOM 1920 C C . ALA A 1 275 ? -17.892 -10.593 26.345 1.00 88.00 275 ALA A C 1
ATOM 1922 O O . ALA A 1 275 ? -17.569 -9.409 26.437 1.00 88.00 275 ALA A O 1
ATOM 1923 N N . ILE A 1 276 ? -18.675 -11.187 27.251 1.00 85.06 276 ILE A N 1
ATOM 1924 C CA . ILE A 1 276 ? -19.161 -10.545 28.487 1.00 85.06 276 ILE A CA 1
ATOM 1925 C C . ILE A 1 276 ? -18.407 -11.142 29.681 1.00 85.06 276 ILE A C 1
ATOM 1927 O O . ILE A 1 276 ? -18.256 -12.361 29.760 1.00 85.06 276 ILE A O 1
ATOM 1931 N N . ILE A 1 277 ? -17.922 -10.297 30.594 1.00 80.56 277 ILE A N 1
ATOM 1932 C CA . ILE A 1 277 ? -17.171 -10.702 31.791 1.00 80.56 277 ILE A CA 1
ATOM 1933 C C . ILE A 1 277 ? -17.672 -9.971 33.041 1.00 80.56 277 ILE A C 1
ATOM 1935 O O . ILE A 1 277 ? -18.034 -8.801 32.997 1.00 80.56 277 ILE A O 1
ATOM 1939 N N . GLU A 1 278 ? -17.638 -10.651 34.186 1.00 74.50 278 GLU A N 1
ATOM 1940 C CA . GLU A 1 278 ? -18.155 -10.113 35.460 1.00 74.50 278 GLU A CA 1
ATOM 1941 C C . GLU A 1 278 ? -17.136 -9.239 36.210 1.00 74.50 278 GLU A C 1
ATOM 1943 O O . GLU A 1 278 ? -17.435 -8.621 37.230 1.00 74.50 278 GLU A O 1
ATOM 1948 N N . SER A 1 279 ? -15.895 -9.212 35.727 1.00 78.75 279 SER A N 1
ATOM 1949 C CA . SER A 1 279 ? -14.799 -8.442 36.302 1.00 78.75 279 SER A CA 1
ATOM 1950 C C . SER A 1 279 ? -13.748 -8.162 35.241 1.00 78.75 279 SER A C 1
ATOM 1952 O O . SER A 1 279 ? -13.431 -9.034 34.431 1.00 78.75 279 SER A O 1
ATOM 1954 N N . SER A 1 280 ? -13.127 -6.984 35.301 1.00 79.31 280 SER A N 1
ATOM 1955 C CA . SER A 1 280 ? -11.998 -6.635 34.435 1.00 79.31 280 SER A CA 1
ATOM 1956 C C . SER A 1 280 ? -10.780 -7.543 34.607 1.00 79.31 280 SER A C 1
ATOM 1958 O O . SER A 1 280 ? -9.922 -7.563 33.734 1.00 79.31 280 SER A O 1
ATOM 1960 N N . LEU A 1 281 ? -10.682 -8.294 35.709 1.00 81.56 281 LEU A N 1
ATOM 1961 C CA . LEU A 1 281 ? -9.589 -9.249 35.933 1.00 81.56 281 LEU A CA 1
ATOM 1962 C C . LEU A 1 281 ? -9.619 -10.436 34.959 1.00 81.56 281 LEU A C 1
ATOM 1964 O O . LEU A 1 281 ? -8.607 -11.112 34.799 1.00 81.56 281 LEU A O 1
ATOM 1968 N N . TYR A 1 282 ? -10.758 -10.685 34.309 1.00 82.00 282 TYR A N 1
ATOM 1969 C CA . TYR A 1 282 ? -10.901 -11.741 33.307 1.00 82.00 282 TYR A CA 1
ATOM 1970 C C . TYR A 1 282 ? -10.586 -11.272 31.882 1.00 82.00 282 TYR A C 1
ATOM 1972 O O . TYR A 1 282 ? -10.549 -12.096 30.970 1.00 82.00 282 TYR A O 1
ATOM 1980 N N . ALA A 1 283 ? -10.350 -9.972 31.671 1.00 86.88 283 ALA A N 1
ATOM 1981 C CA . ALA A 1 283 ? -9.952 -9.460 30.367 1.00 86.88 283 ALA A CA 1
ATOM 1982 C C . ALA A 1 283 ? -8.495 -9.851 30.085 1.00 86.88 283 ALA A C 1
ATOM 1984 O O . ALA A 1 283 ? -7.561 -9.316 30.684 1.00 86.88 283 ALA A O 1
ATOM 1985 N N . VAL A 1 284 ? -8.311 -10.795 29.164 1.00 89.06 284 VAL A N 1
ATOM 1986 C CA . VAL A 1 284 ? -6.997 -11.220 28.667 1.00 89.06 284 VAL A CA 1
ATOM 1987 C C . VAL A 1 284 ? -6.856 -10.893 27.185 1.00 89.06 284 VAL A C 1
ATOM 1989 O O . VAL A 1 284 ? -7.847 -10.862 26.450 1.00 89.06 284 VAL A O 1
ATOM 1992 N N . THR A 1 285 ? -5.617 -10.676 26.737 1.00 89.44 285 THR A N 1
ATOM 1993 C CA . THR A 1 285 ? -5.297 -10.450 25.320 1.00 89.44 285 THR A CA 1
ATOM 1994 C C . THR A 1 285 ? -5.767 -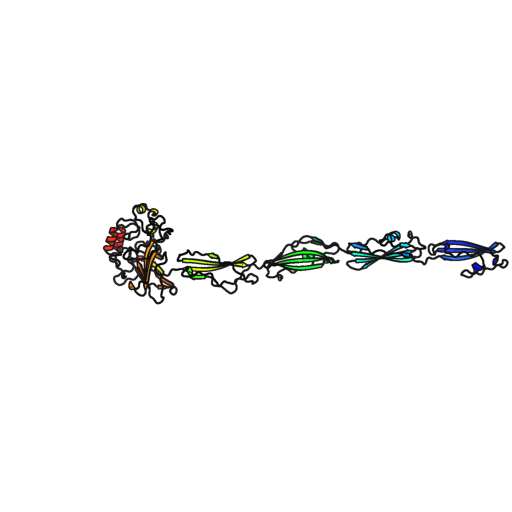11.639 24.472 1.00 89.44 285 THR A C 1
ATOM 1996 O O . THR A 1 285 ? -5.373 -12.770 24.781 1.00 89.44 285 THR A O 1
ATOM 1999 N N . PRO A 1 286 ? -6.569 -11.424 23.413 1.00 88.19 286 PRO A N 1
ATOM 2000 C CA . PRO A 1 286 ? -7.016 -12.501 22.534 1.00 88.19 286 PRO A CA 1
ATOM 2001 C C . PRO A 1 286 ? -5.835 -13.250 21.901 1.00 88.19 286 PRO A C 1
ATOM 2003 O O . PRO A 1 286 ? -4.934 -12.636 21.335 1.00 88.19 286 PRO A O 1
ATOM 2006 N N . LEU A 1 287 ? -5.842 -14.583 21.997 1.00 85.44 287 LEU A N 1
ATOM 2007 C CA . LEU A 1 287 ? -4.820 -15.450 21.385 1.00 85.44 287 LEU A CA 1
ATOM 2008 C C . LEU A 1 287 ? -5.249 -16.016 20.027 1.00 85.44 287 LEU A C 1
ATOM 2010 O O . LEU A 1 287 ? -4.408 -16.463 19.253 1.00 85.44 287 LEU A O 1
ATOM 2014 N N . ILE A 1 288 ? -6.553 -16.017 19.749 1.00 89.88 288 ILE A N 1
ATOM 2015 C CA . ILE A 1 288 ? -7.115 -16.441 18.469 1.00 89.88 288 ILE A CA 1
ATOM 2016 C C . ILE A 1 288 ? -7.425 -15.167 17.693 1.00 89.88 288 ILE A C 1
ATOM 2018 O O . ILE A 1 288 ? -8.316 -14.411 18.078 1.00 89.88 288 ILE A O 1
ATOM 2022 N N . LEU A 1 289 ? -6.656 -14.927 16.637 1.00 91.75 289 LEU A N 1
ATOM 2023 C CA . LEU A 1 289 ? -6.808 -13.783 15.746 1.00 91.75 289 LEU A CA 1
ATOM 2024 C C . LEU A 1 289 ? -7.317 -14.264 14.381 1.00 91.75 289 LEU A C 1
ATOM 2026 O O . LEU A 1 289 ? -7.003 -15.395 13.992 1.00 91.75 289 LEU A O 1
ATOM 2030 N N . PRO A 1 290 ? -8.083 -13.438 13.649 1.00 93.31 290 PRO A N 1
ATOM 2031 C CA . PRO A 1 290 ? -8.387 -13.718 12.253 1.00 93.31 290 PRO A CA 1
ATOM 2032 C C . PRO A 1 290 ? -7.114 -13.695 11.412 1.00 93.31 290 PRO A C 1
ATOM 2034 O O . PRO A 1 290 ? -6.115 -13.061 11.755 1.00 93.31 290 PRO A O 1
ATOM 2037 N N . VAL A 1 291 ? -7.159 -14.388 10.283 1.00 93.50 291 VAL A N 1
ATOM 2038 C CA . VAL A 1 291 ? -6.082 -14.351 9.301 1.00 93.50 291 VAL A CA 1
ATOM 2039 C C . VAL A 1 291 ? -6.520 -13.402 8.199 1.00 93.50 291 VAL A C 1
ATOM 2041 O O . VAL A 1 291 ? -7.540 -13.628 7.560 1.00 93.50 291 VAL A O 1
ATOM 2044 N N . PHE A 1 292 ? -5.750 -12.347 7.963 1.00 93.75 292 PHE A N 1
ATOM 2045 C CA . PHE A 1 292 ? -5.947 -11.474 6.811 1.00 93.75 292 PHE A CA 1
ATOM 2046 C C . PHE A 1 292 ? -4.899 -11.768 5.747 1.00 93.75 292 PHE A C 1
ATOM 2048 O O . PHE A 1 292 ? -3.748 -12.079 6.062 1.00 93.75 292 PHE A O 1
ATOM 2055 N N . GLN A 1 293 ? -5.299 -11.666 4.486 1.00 93.56 293 GLN A N 1
ATOM 2056 C CA . GLN A 1 293 ? -4.411 -11.739 3.332 1.00 93.56 293 GLN A CA 1
ATOM 2057 C C . GLN A 1 293 ? -4.508 -10.458 2.509 1.00 93.56 293 GLN A C 1
ATOM 2059 O O . GLN A 1 293 ? -5.583 -9.863 2.426 1.00 93.56 293 GLN A O 1
ATOM 2064 N N . ASN A 1 294 ? -3.392 -10.045 1.909 1.00 91.12 294 ASN A N 1
ATOM 2065 C CA . ASN A 1 294 ? -3.380 -8.965 0.919 1.00 91.12 294 ASN A CA 1
ATOM 2066 C C . ASN A 1 294 ? -3.987 -9.431 -0.420 1.00 91.12 294 ASN A C 1
ATOM 2068 O O . ASN A 1 294 ? -4.307 -10.613 -0.591 1.00 91.12 294 ASN A O 1
ATOM 2072 N N . GLY A 1 295 ? -4.071 -8.531 -1.403 1.00 87.62 295 GLY A N 1
ATOM 2073 C CA . GLY A 1 295 ? -4.593 -8.821 -2.743 1.00 87.62 295 GLY A CA 1
ATOM 2074 C C . GLY A 1 295 ? -3.864 -9.929 -3.508 1.00 87.62 295 GLY A C 1
ATOM 2075 O O . GLY A 1 295 ? -4.391 -10.468 -4.479 1.00 87.62 295 GLY A O 1
ATOM 2076 N N . CYS A 1 296 ? -2.684 -10.326 -3.030 1.00 89.50 296 CYS A N 1
ATOM 2077 C CA . CYS A 1 296 ? -1.861 -11.402 -3.571 1.00 89.50 296 CYS A CA 1
ATOM 2078 C C . CYS A 1 296 ? -1.929 -12.709 -2.769 1.00 89.50 296 CYS A C 1
ATOM 2080 O O . CYS A 1 296 ? -1.173 -13.641 -3.047 1.00 89.50 296 CYS A O 1
ATOM 2082 N N . GLY A 1 297 ? -2.820 -12.800 -1.777 1.00 88.44 297 GLY A N 1
ATOM 2083 C CA . GLY A 1 297 ? -3.003 -13.994 -0.951 1.00 88.44 297 GLY A CA 1
ATOM 2084 C C . GLY A 1 297 ? -1.902 -14.211 0.093 1.00 88.44 297 GLY A C 1
ATOM 2085 O O . GLY A 1 297 ? -1.837 -15.275 0.709 1.00 88.44 297 GLY A O 1
ATOM 2086 N N . GLN A 1 298 ? -1.016 -13.235 0.310 1.00 89.44 298 GLN A N 1
ATOM 2087 C CA . GLN A 1 298 ? 0.015 -13.325 1.341 1.00 89.44 298 GLN A CA 1
ATOM 2088 C C . GLN A 1 298 ? -0.580 -12.961 2.696 1.00 89.44 298 GLN A C 1
ATOM 2090 O O . GLN A 1 298 ? -1.231 -11.927 2.840 1.00 89.44 298 GLN A O 1
ATOM 2095 N N . THR A 1 299 ? -0.331 -13.800 3.699 1.00 91.81 299 THR A N 1
ATOM 2096 C CA . THR A 1 299 ? -0.809 -13.569 5.063 1.00 91.81 299 THR A CA 1
ATOM 2097 C C . THR A 1 299 ? -0.162 -12.329 5.677 1.00 91.81 299 THR A C 1
ATOM 2099 O O . THR A 1 299 ? 1.063 -12.207 5.701 1.00 91.81 299 THR A O 1
ATOM 2102 N N . ILE A 1 300 ? -0.994 -11.442 6.219 1.00 92.75 300 ILE A N 1
ATOM 2103 C CA . ILE A 1 300 ? -0.584 -10.215 6.898 1.00 92.75 300 ILE A CA 1
ATOM 2104 C C . ILE A 1 300 ? -0.412 -10.504 8.388 1.00 92.75 300 ILE A C 1
ATOM 2106 O O . ILE A 1 300 ? -1.309 -11.038 9.043 1.00 92.75 300 ILE A O 1
ATOM 2110 N N . THR A 1 301 ? 0.740 -10.121 8.936 1.00 92.06 301 THR A N 1
ATOM 2111 C CA . THR A 1 301 ? 0.988 -10.192 10.380 1.00 92.06 301 THR A CA 1
ATOM 2112 C C . THR A 1 301 ? 0.422 -8.935 11.048 1.00 92.06 301 THR A C 1
ATOM 2114 O O . THR A 1 301 ? 0.836 -7.835 10.679 1.00 92.06 301 THR A O 1
ATOM 2117 N N . PRO A 1 302 ? -0.490 -9.052 12.028 1.00 94.38 302 PRO A N 1
ATOM 2118 C CA . PRO A 1 302 ? -1.024 -7.888 12.720 1.00 94.38 302 PRO A CA 1
ATOM 2119 C C . PRO A 1 302 ? 0.011 -7.237 13.637 1.00 94.38 302 PRO A C 1
ATOM 2121 O O . PRO A 1 302 ? 0.887 -7.894 14.201 1.00 94.38 302 PRO A O 1
ATOM 2124 N N . THR A 1 303 ? -0.166 -5.942 13.866 1.00 93.38 303 THR A N 1
ATOM 2125 C CA . THR A 1 303 ? 0.525 -5.165 14.898 1.00 93.38 303 THR A CA 1
ATOM 2126 C C . THR A 1 303 ? -0.444 -4.787 16.023 1.00 93.38 303 THR A C 1
ATOM 2128 O O . THR A 1 303 ? -1.660 -4.740 15.824 1.00 93.38 303 THR A O 1
ATOM 2131 N N . GLY A 1 304 ? 0.082 -4.548 17.229 1.00 89.81 304 GLY A N 1
ATOM 2132 C CA . GLY A 1 304 ? -0.711 -4.306 18.442 1.00 89.81 304 GLY A CA 1
ATOM 2133 C C . GLY A 1 304 ? -0.683 -5.492 19.427 1.00 89.81 304 GLY A C 1
ATOM 2134 O O . GLY A 1 304 ? 0.280 -6.261 19.410 1.00 89.81 304 GLY A O 1
ATOM 2135 N N . PRO A 1 305 ? -1.697 -5.648 20.305 1.00 93.69 305 PRO A N 1
ATOM 2136 C CA . PRO A 1 305 ? -2.903 -4.829 20.391 1.00 93.69 305 PRO A CA 1
ATOM 2137 C C . PRO A 1 305 ? -2.681 -3.490 21.097 1.00 93.69 305 PRO A C 1
ATOM 2139 O O . PRO A 1 305 ? -1.889 -3.383 22.032 1.00 93.69 305 PRO A O 1
ATOM 2142 N N . VAL A 1 306 ? -3.465 -2.487 20.713 1.00 94.25 306 VAL A N 1
ATOM 2143 C CA . VAL A 1 306 ? -3.657 -1.265 21.502 1.00 94.25 306 VAL A CA 1
ATOM 2144 C C . VAL A 1 306 ? -4.859 -1.462 22.425 1.00 94.25 306 VAL A C 1
ATOM 2146 O O . VAL A 1 306 ? -5.947 -1.815 21.963 1.00 94.25 306 VAL A O 1
ATOM 2149 N N . LEU A 1 307 ? -4.651 -1.258 23.729 1.00 92.94 307 LEU A N 1
ATOM 2150 C CA . LEU A 1 307 ? -5.700 -1.350 24.747 1.00 92.94 307 LEU A CA 1
ATOM 2151 C C . LEU A 1 307 ? -6.551 -0.069 24.760 1.00 92.94 307 LEU A C 1
ATOM 2153 O O . LEU A 1 307 ? -6.004 1.034 24.752 1.00 92.94 307 LEU A O 1
ATOM 2157 N N . GLY A 1 308 ? -7.874 -0.210 24.832 1.00 92.38 308 GLY A N 1
ATOM 2158 C CA . GLY A 1 308 ? -8.815 0.907 24.923 1.00 92.38 308 GLY A CA 1
ATOM 2159 C C . GLY A 1 308 ? -10.138 0.526 25.590 1.00 92.38 308 GLY A C 1
ATOM 2160 O O . GLY A 1 308 ? -10.221 -0.463 26.319 1.00 92.38 308 GLY A O 1
ATOM 2161 N N . GLY A 1 309 ? -11.180 1.319 25.334 1.00 91.19 309 GLY A N 1
ATOM 2162 C CA . GLY A 1 309 ? -12.532 1.111 25.861 1.00 91.19 309 GLY A CA 1
ATOM 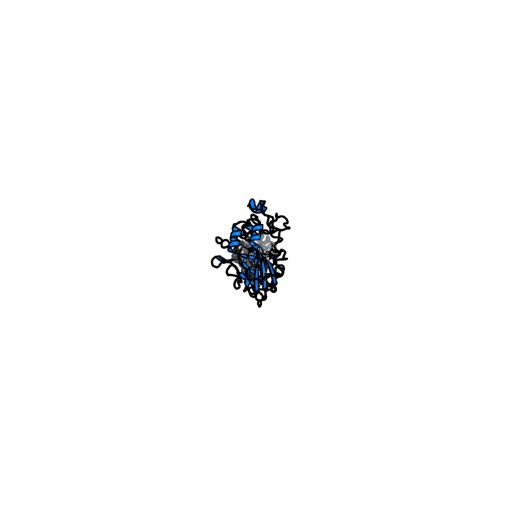2163 C C . GLY A 1 309 ? -12.963 2.175 26.874 1.00 91.19 309 GLY A C 1
ATOM 2164 O O . GLY A 1 309 ? -12.281 3.179 27.072 1.00 91.19 309 GLY A O 1
ATOM 2165 N N . THR A 1 310 ? -14.136 1.980 27.477 1.00 88.69 310 THR A N 1
ATOM 2166 C CA . THR A 1 310 ? -14.763 2.932 28.415 1.00 88.69 310 THR A CA 1
ATOM 2167 C C . THR A 1 310 ? -14.692 2.501 29.881 1.00 88.69 310 THR A C 1
ATOM 2169 O O . THR A 1 310 ? -15.176 3.225 30.750 1.00 88.69 310 THR A O 1
ATOM 2172 N N . TYR A 1 311 ? -14.129 1.326 30.178 1.00 84.25 311 TYR A N 1
ATOM 2173 C CA . TYR A 1 311 ? -14.068 0.801 31.538 1.00 84.25 311 TYR A CA 1
ATOM 2174 C C . TYR A 1 311 ? -13.192 1.667 32.454 1.00 84.25 311 TYR A C 1
ATOM 2176 O O . TYR A 1 311 ? -12.015 1.910 32.183 1.00 84.25 311 TYR A O 1
ATOM 2184 N N . VAL A 1 312 ? -13.769 2.093 33.578 1.00 75.69 312 VAL A N 1
ATOM 2185 C CA . VAL A 1 312 ? -13.064 2.806 34.648 1.00 75.69 312 VAL A CA 1
ATOM 2186 C C . VAL A 1 312 ? -12.583 1.787 35.677 1.00 75.69 312 VAL A C 1
ATOM 2188 O O . VAL A 1 312 ? -13.359 0.946 36.128 1.00 75.69 312 VAL A O 1
ATOM 2191 N N . GLN A 1 313 ? -11.308 1.856 36.066 1.00 67.31 313 GLN A N 1
ATOM 2192 C CA . GLN A 1 313 ? -10.722 0.922 37.029 1.00 67.31 313 GLN A CA 1
ATOM 2193 C C . GLN A 1 313 ? -11.491 0.936 38.361 1.00 67.31 313 GLN A C 1
ATOM 2195 O O . GLN A 1 313 ? -11.655 1.986 38.976 1.00 67.31 313 GLN A O 1
ATOM 2200 N N . GLY A 1 314 ? -11.955 -0.239 38.798 1.00 57.69 314 GLY A N 1
ATOM 2201 C CA . GLY A 1 314 ? -12.788 -0.391 39.999 1.00 57.69 314 GLY A CA 1
ATOM 2202 C C . GLY A 1 314 ? -14.285 -0.146 39.769 1.00 57.69 314 GLY A C 1
ATOM 2203 O O . GLY A 1 314 ? -15.066 -0.276 40.707 1.00 57.69 314 GLY A O 1
ATOM 2204 N N . GLY A 1 315 ? -14.690 0.188 38.540 1.00 63.81 315 GLY A N 1
ATOM 2205 C CA . GLY A 1 315 ? -16.085 0.293 38.132 1.00 63.81 315 GLY A CA 1
ATOM 2206 C C . GLY A 1 315 ? -16.749 -1.070 37.927 1.00 63.81 315 GLY A C 1
ATOM 2207 O O . GLY A 1 315 ? -16.099 -2.107 37.841 1.00 63.81 315 GLY A O 1
ATOM 2208 N N . CYS A 1 316 ? -18.075 -1.053 37.826 1.00 68.69 316 CYS A N 1
ATOM 2209 C CA . CYS A 1 316 ? -18.899 -2.259 37.717 1.00 68.69 316 CYS A CA 1
ATOM 2210 C C . CYS A 1 316 ? -19.534 -2.455 36.329 1.00 68.69 316 CYS A C 1
ATOM 2212 O O . CYS A 1 316 ? -20.193 -3.462 36.090 1.00 68.69 316 CYS A O 1
ATOM 2214 N N . THR A 1 317 ? -19.330 -1.499 35.418 1.00 76.00 317 THR A N 1
ATOM 2215 C CA . THR A 1 317 ? -19.807 -1.533 34.029 1.00 76.00 317 THR A CA 1
ATOM 2216 C C . THR A 1 317 ? -18.806 -0.836 33.103 1.00 76.00 317 THR A C 1
ATOM 2218 O O . THR A 1 317 ? -18.226 0.174 33.504 1.00 76.00 317 THR A O 1
ATOM 2221 N N . GLY A 1 318 ? -18.634 -1.304 31.865 1.00 83.81 318 GLY A N 1
ATOM 2222 C CA . GLY A 1 318 ? -17.850 -0.611 30.829 1.00 83.81 318 GLY A CA 1
ATOM 2223 C C . GLY A 1 318 ? -17.250 -1.557 29.790 1.00 83.81 318 GLY A C 1
ATOM 2224 O O . GLY A 1 318 ? -17.438 -2.765 29.880 1.00 83.81 318 GLY A O 1
ATOM 2225 N N . THR A 1 319 ? -16.511 -1.029 28.811 1.00 91.81 319 THR A N 1
ATOM 2226 C CA . THR A 1 319 ? -15.838 -1.856 27.792 1.00 91.81 319 THR A CA 1
ATOM 2227 C C . THR A 1 319 ? -14.324 -1.862 27.933 1.00 91.81 319 THR A C 1
ATOM 2229 O O . THR A 1 319 ? -13.726 -0.844 28.272 1.00 91.81 319 THR A O 1
ATOM 2232 N N . ILE A 1 320 ? -13.703 -2.999 27.622 1.00 91.00 320 ILE A N 1
ATOM 2233 C CA . ILE A 1 320 ? -12.253 -3.128 27.424 1.00 91.00 320 ILE A CA 1
ATOM 2234 C C . ILE A 1 320 ? -12.038 -3.629 25.996 1.00 91.00 320 ILE A C 1
ATOM 2236 O O . ILE A 1 320 ? -12.574 -4.676 25.632 1.00 91.00 320 ILE A O 1
ATOM 2240 N N . THR A 1 321 ? -11.278 -2.897 25.181 1.00 95.44 321 THR A N 1
ATOM 2241 C CA . THR A 1 321 ? -11.017 -3.256 23.779 1.00 95.44 321 THR A CA 1
ATOM 2242 C C . THR A 1 321 ? -9.545 -3.555 23.520 1.00 95.44 321 THR A C 1
ATOM 2244 O O . THR A 1 321 ? -8.660 -2.903 24.073 1.00 95.44 321 THR A O 1
ATOM 2247 N N . TYR A 1 322 ? -9.288 -4.528 22.645 1.00 95.31 322 TYR A N 1
ATOM 2248 C CA . TYR A 1 322 ? -7.971 -4.833 22.084 1.00 95.31 322 TYR A CA 1
ATOM 2249 C C . TYR A 1 322 ? -8.034 -4.618 20.573 1.00 95.31 322 TYR A C 1
ATOM 2251 O O . TYR A 1 322 ? -8.750 -5.341 19.881 1.00 95.31 322 TYR A O 1
ATOM 2259 N N . THR A 1 323 ? -7.313 -3.617 20.067 1.00 95.56 323 THR A N 1
ATOM 2260 C CA . THR A 1 323 ? -7.307 -3.268 18.636 1.00 95.56 323 THR A CA 1
ATOM 2261 C C . THR A 1 323 ? -6.017 -3.735 17.981 1.00 95.56 323 THR A C 1
ATOM 2263 O O . THR A 1 323 ? -4.939 -3.301 18.386 1.00 95.56 323 THR A O 1
ATOM 2266 N N . TYR A 1 324 ? -6.135 -4.597 16.976 1.00 95.75 324 TYR A N 1
ATOM 2267 C CA . TYR A 1 324 ? -5.042 -5.058 16.124 1.00 95.75 324 TYR A CA 1
ATOM 2268 C C . TYR A 1 324 ? -5.136 -4.389 14.753 1.00 95.75 324 TYR A C 1
ATOM 2270 O O . TYR A 1 324 ? -6.230 -4.257 14.203 1.00 95.75 324 TYR A O 1
ATOM 2278 N N . THR A 1 325 ? -3.988 -4.015 14.195 1.00 95.31 325 THR A N 1
ATOM 2279 C CA . THR A 1 325 ? -3.891 -3.395 12.870 1.00 95.31 325 THR A CA 1
ATOM 2280 C C . THR A 1 325 ? -3.179 -4.340 11.913 1.00 95.31 325 THR A C 1
ATOM 2282 O O . THR A 1 325 ? -2.025 -4.704 12.150 1.00 95.31 325 THR A O 1
ATOM 2285 N N . TYR A 1 326 ? -3.852 -4.727 10.833 1.00 94.50 326 TYR A N 1
ATOM 2286 C CA . TYR A 1 326 ? -3.284 -5.486 9.723 1.00 94.50 326 TYR A CA 1
ATOM 2287 C C . TYR A 1 326 ? -2.878 -4.502 8.640 1.00 94.50 326 TYR A C 1
ATOM 2289 O O . TYR A 1 326 ? -3.737 -3.925 7.979 1.00 94.50 326 TYR A O 1
ATOM 2297 N N . THR A 1 327 ? -1.574 -4.303 8.489 1.00 92.31 327 THR A N 1
ATOM 2298 C CA . THR A 1 327 ? -1.012 -3.411 7.476 1.00 92.31 327 THR A CA 1
ATOM 2299 C C . THR A 1 327 ? -0.331 -4.258 6.418 1.00 92.31 327 THR A C 1
ATOM 2301 O O . THR A 1 327 ? 0.585 -5.020 6.741 1.00 92.31 327 THR A O 1
ATOM 2304 N N . ASP A 1 328 ? -0.786 -4.163 5.172 1.00 89.62 328 ASP A N 1
ATOM 2305 C CA . ASP A 1 328 ? -0.037 -4.749 4.066 1.00 89.62 328 ASP A CA 1
ATOM 2306 C C . ASP A 1 328 ? 1.195 -3.890 3.733 1.00 89.62 328 ASP A C 1
ATOM 2308 O O . ASP A 1 328 ? 1.450 -2.837 4.317 1.00 89.62 328 ASP A O 1
ATOM 2312 N N . CYS A 1 329 ? 2.011 -4.357 2.800 1.00 82.75 329 CYS A N 1
ATOM 2313 C CA . CYS A 1 329 ? 3.235 -3.658 2.438 1.00 82.75 329 CYS A CA 1
ATOM 2314 C C . CYS A 1 329 ? 3.017 -2.447 1.508 1.00 82.75 329 CYS A C 1
ATOM 2316 O O . CYS A 1 329 ? 3.934 -1.639 1.380 1.00 82.75 329 CYS A O 1
ATOM 2318 N N . ALA A 1 330 ? 1.829 -2.303 0.902 1.00 83.69 330 ALA A N 1
ATOM 2319 C CA . ALA A 1 330 ? 1.414 -1.098 0.178 1.00 83.69 330 ALA A CA 1
ATOM 2320 C C . ALA A 1 330 ? 0.916 0.003 1.134 1.00 83.69 330 ALA A C 1
ATOM 2322 O O . ALA A 1 330 ? 0.799 1.164 0.750 1.00 83.69 330 ALA A O 1
ATOM 2323 N N . GLY A 1 331 ? 0.695 -0.337 2.407 1.00 85.81 331 GLY A N 1
ATOM 2324 C CA . GLY A 1 331 ? 0.252 0.585 3.447 1.00 85.81 331 GLY A CA 1
ATOM 2325 C C . GLY A 1 331 ? -1.262 0.599 3.650 1.00 85.81 331 GLY A C 1
ATOM 2326 O O . GLY A 1 331 ? -1.753 1.430 4.421 1.00 85.81 331 GLY A O 1
ATOM 2327 N N . ASN A 1 332 ? -1.999 -0.318 3.019 1.00 87.88 332 ASN A N 1
ATOM 2328 C CA . ASN A 1 332 ? -3.416 -0.513 3.296 1.00 87.88 332 ASN A CA 1
ATOM 2329 C C . ASN A 1 332 ? -3.586 -1.083 4.704 1.00 87.88 332 ASN A C 1
ATOM 2331 O O . ASN A 1 332 ? -2.785 -1.904 5.154 1.00 87.88 332 ASN A O 1
ATOM 2335 N N . ASN A 1 333 ? -4.624 -0.634 5.411 1.00 91.94 333 ASN A N 1
ATOM 2336 C CA . ASN A 1 333 ? -4.856 -0.994 6.806 1.00 91.94 333 ASN A CA 1
ATOM 2337 C C . ASN A 1 333 ? -6.255 -1.562 6.997 1.00 91.94 333 ASN A C 1
ATOM 2339 O O . ASN A 1 333 ? -7.231 -0.922 6.615 1.00 91.94 333 ASN A O 1
ATOM 2343 N N . GLU A 1 334 ? -6.337 -2.690 7.692 1.00 94.12 334 GLU A N 1
ATOM 2344 C CA . GLU A 1 334 ? -7.584 -3.255 8.197 1.00 94.12 334 GLU A CA 1
ATOM 2345 C C . GLU A 1 334 ? -7.496 -3.402 9.720 1.00 94.12 334 GLU A C 1
ATOM 2347 O O . GLU A 1 334 ? -6.473 -3.829 10.267 1.00 94.12 334 GLU A O 1
ATOM 2352 N N . LEU A 1 335 ? -8.558 -3.015 10.429 1.00 94.06 335 LEU A N 1
ATOM 2353 C CA . LEU A 1 335 ? -8.594 -3.050 11.889 1.00 94.06 335 LEU A CA 1
ATOM 2354 C C . LEU A 1 335 ? -9.457 -4.205 12.373 1.00 94.06 335 LEU A C 1
ATOM 2356 O O . LEU A 1 335 ? -10.627 -4.314 12.018 1.00 94.06 335 LEU A O 1
ATOM 2360 N N . TRP A 1 336 ? -8.917 -5.000 13.291 1.00 94.31 336 TRP A N 1
ATOM 2361 C CA . TRP A 1 336 ? -9.703 -5.980 14.028 1.00 94.31 336 TRP A CA 1
ATOM 2362 C C . TRP A 1 336 ? -9.758 -5.614 15.507 1.00 94.31 336 TRP A C 1
ATOM 2364 O O . TRP A 1 336 ? -8.728 -5.445 16.164 1.00 94.31 336 TRP A O 1
ATOM 2374 N N . VAL A 1 337 ? -10.974 -5.496 16.038 1.00 94.62 337 VAL A N 1
ATOM 2375 C CA . VAL A 1 337 ? -11.219 -5.062 17.417 1.00 94.62 337 VAL A CA 1
ATOM 2376 C C . VAL A 1 337 ? -11.922 -6.170 18.184 1.00 94.62 337 VAL A C 1
ATOM 2378 O O . VAL A 1 337 ? -13.048 -6.534 17.851 1.00 94.62 337 VAL A O 1
ATOM 2381 N N . PHE A 1 338 ? -11.291 -6.652 19.254 1.00 95.19 338 PHE A N 1
ATOM 2382 C CA . PHE A 1 338 ? -11.944 -7.519 20.232 1.00 95.19 338 PHE A CA 1
ATOM 2383 C C . PHE A 1 338 ? -12.484 -6.692 21.400 1.00 95.19 338 PHE A C 1
ATOM 2385 O O . PHE A 1 338 ? -11.748 -5.883 21.968 1.00 95.19 338 PHE A O 1
ATOM 2392 N N . THR A 1 339 ? -13.741 -6.911 21.794 1.00 95.25 339 THR A N 1
ATOM 2393 C CA . THR A 1 339 ? -14.412 -6.131 22.849 1.00 95.25 339 THR A CA 1
ATOM 2394 C C . THR A 1 339 ? -14.920 -7.004 23.996 1.00 95.25 339 THR A C 1
ATOM 2396 O O . THR A 1 339 ? -15.836 -7.805 23.818 1.00 95.25 339 THR A O 1
ATOM 2399 N N . TYR A 1 340 ? -14.405 -6.780 25.204 1.00 92.50 340 TYR A N 1
ATOM 2400 C CA . TYR A 1 340 ? -15.029 -7.259 26.437 1.00 92.50 340 TYR A CA 1
ATOM 2401 C C . TYR A 1 340 ? -16.052 -6.243 26.950 1.00 92.50 340 TYR A C 1
ATOM 2403 O O . TYR A 1 340 ? -15.736 -5.062 27.107 1.00 92.50 340 TYR A O 1
ATOM 2411 N N . GLN A 1 341 ? -17.256 -6.712 27.261 1.00 89.06 341 GLN A N 1
ATOM 2412 C CA . GLN A 1 341 ? -18.264 -5.982 28.026 1.00 89.06 341 GLN A CA 1
ATOM 2413 C C . GLN A 1 341 ? -18.151 -6.404 29.494 1.00 89.06 341 GLN A C 1
ATOM 2415 O O . GLN A 1 341 ? -18.385 -7.566 29.821 1.00 89.06 341 GLN A O 1
ATOM 2420 N N . VAL A 1 342 ? -17.762 -5.482 30.371 1.00 83.31 342 VAL A N 1
ATOM 2421 C CA . VAL A 1 342 ? -17.747 -5.702 31.819 1.00 83.31 342 VAL A CA 1
ATOM 2422 C C . VAL A 1 342 ? -19.122 -5.337 32.364 1.00 83.31 342 VAL A C 1
ATOM 2424 O O . VAL A 1 342 ? -19.534 -4.185 32.227 1.00 83.31 342 VAL A O 1
ATOM 2427 N N . ASP A 1 343 ? -19.812 -6.288 32.986 1.00 77.38 343 ASP A N 1
ATOM 2428 C CA . ASP A 1 343 ? -21.041 -6.046 33.748 1.00 77.38 343 ASP A CA 1
ATOM 2429 C C . ASP A 1 343 ? -21.041 -6.904 35.016 1.00 77.38 343 ASP A C 1
ATOM 2431 O O . ASP A 1 343 ? -21.049 -8.132 34.964 1.00 77.38 343 ASP A O 1
ATOM 2435 N N . CYS A 1 344 ? -20.999 -6.239 36.168 1.00 66.19 344 CYS A N 1
ATOM 2436 C CA . CYS A 1 344 ? -20.998 -6.882 37.476 1.00 66.19 344 CYS A CA 1
ATOM 2437 C C . CYS A 1 344 ? -22.413 -6.993 38.083 1.00 66.19 344 CYS A C 1
ATOM 2439 O O . CYS A 1 344 ? -22.569 -7.560 39.170 1.00 66.19 344 CYS A O 1
ATOM 2441 N N . LYS A 1 345 ? -23.441 -6.376 37.468 1.00 67.12 345 LYS A N 1
ATOM 2442 C CA . LYS A 1 345 ? -24.788 -6.326 38.051 1.00 67.12 345 LYS A CA 1
ATOM 2443 C C . LYS A 1 345 ? -25.328 -7.755 38.183 1.00 67.12 345 LYS A C 1
ATOM 2445 O O . LYS A 1 345 ? -25.279 -8.537 37.250 1.00 67.12 345 LYS A O 1
ATOM 2450 N N . LYS A 1 346 ? -25.864 -8.100 39.357 1.00 75.50 346 LYS A N 1
ATOM 2451 C CA . LYS A 1 346 ? -26.549 -9.388 39.621 1.00 75.50 346 LYS A CA 1
ATOM 2452 C C . LYS A 1 346 ? -28.011 -9.212 40.034 1.00 75.50 346 LYS A C 1
ATOM 2454 O O . LYS A 1 346 ? -28.728 -10.184 40.260 1.00 75.50 346 LYS A O 1
ATOM 2459 N N . ILE A 1 347 ? -28.450 -7.964 40.189 1.00 86.56 347 ILE A N 1
ATOM 2460 C CA . ILE A 1 347 ? -29.741 -7.602 40.769 1.00 86.56 347 ILE A CA 1
ATOM 2461 C C . ILE A 1 347 ? -30.317 -6.419 39.980 1.00 86.56 347 ILE A C 1
ATOM 2463 O O . ILE A 1 347 ? -29.687 -5.365 39.913 1.00 86.56 347 ILE A O 1
ATOM 2467 N N . ASN A 1 348 ? -31.515 -6.588 39.423 1.00 90.44 348 ASN A N 1
ATOM 2468 C CA . ASN A 1 348 ? -32.317 -5.546 38.790 1.00 90.44 348 ASN A CA 1
ATOM 2469 C C . ASN A 1 348 ? -33.574 -5.301 39.636 1.00 90.44 348 ASN A C 1
ATOM 2471 O O . ASN A 1 348 ? -34.447 -6.170 39.713 1.00 90.44 348 ASN A O 1
ATOM 2475 N N . ILE A 1 349 ? -33.646 -4.147 40.307 1.00 94.25 349 ILE A N 1
ATOM 2476 C CA . ILE A 1 349 ? -34.788 -3.786 41.155 1.00 94.25 349 ILE A CA 1
ATOM 2477 C C . ILE A 1 349 ? -35.303 -2.401 40.792 1.00 94.25 349 ILE A C 1
ATOM 2479 O O . ILE A 1 349 ? -34.522 -1.459 40.650 1.00 94.25 349 ILE A O 1
ATOM 2483 N N . LYS A 1 350 ? -36.629 -2.270 40.743 1.00 95.50 350 LYS A N 1
ATOM 2484 C CA . LYS A 1 350 ? -37.321 -0.980 40.730 1.00 95.50 350 LYS A CA 1
ATOM 2485 C C . LYS A 1 350 ? -38.300 -0.864 41.887 1.00 95.50 350 LYS A C 1
ATOM 2487 O O . LYS A 1 350 ? -38.951 -1.842 42.239 1.00 95.50 350 LYS A O 1
ATOM 2492 N N . VAL A 1 351 ? -38.414 0.324 42.469 1.00 96.81 351 VAL A N 1
ATOM 2493 C CA . VAL A 1 351 ? -39.382 0.656 43.520 1.00 96.81 351 VAL A CA 1
ATOM 2494 C C . VAL A 1 351 ? -39.701 2.149 43.481 1.00 96.81 351 VAL A C 1
ATOM 2496 O O . VAL A 1 351 ? -38.829 2.948 43.164 1.00 96.81 351 VAL A O 1
ATOM 2499 N N . ASN A 1 352 ? -40.929 2.543 43.827 1.00 96.75 352 ASN A N 1
ATOM 2500 C CA . ASN A 1 352 ? -41.286 3.952 44.023 1.00 96.75 352 ASN A CA 1
ATOM 2501 C C . ASN A 1 352 ? -41.471 4.286 45.505 1.00 96.75 352 ASN A C 1
ATOM 2503 O O . ASN A 1 352 ? -41.842 3.432 46.309 1.00 96.75 352 ASN A O 1
ATOM 2507 N N . LEU A 1 353 ? -41.270 5.556 45.857 1.00 96.31 353 LEU A N 1
ATOM 2508 C CA . LEU A 1 353 ? -41.479 6.083 47.207 1.00 96.31 353 LEU A CA 1
ATOM 2509 C C . LEU A 1 353 ? -42.686 7.019 47.211 1.00 96.31 353 LEU A C 1
ATOM 2511 O O . LEU A 1 353 ? -42.639 8.067 46.575 1.00 96.31 353 LEU A O 1
ATOM 2515 N N . GLN A 1 354 ? -43.758 6.671 47.929 1.00 94.25 354 GLN A N 1
ATOM 2516 C CA . GLN A 1 354 ? -44.994 7.463 47.940 1.00 94.25 354 GLN A CA 1
ATOM 2517 C C . GLN A 1 354 ? -44.768 8.936 48.336 1.00 94.25 354 GLN A C 1
ATOM 2519 O O . GLN A 1 354 ? -45.436 9.813 47.789 1.00 94.25 354 GLN A O 1
ATOM 2524 N N . GLY A 1 355 ? -43.845 9.220 49.261 1.00 89.19 355 GLY A N 1
ATOM 2525 C CA . GLY A 1 355 ? -43.602 10.586 49.742 1.00 89.19 355 GLY A CA 1
ATOM 2526 C C . GLY A 1 355 ? -43.007 11.518 48.688 1.00 89.19 355 GLY A C 1
ATOM 2527 O O . GLY A 1 355 ? -43.511 12.621 48.445 1.00 89.19 355 GLY A O 1
ATOM 2528 N N . SER A 1 356 ? -41.970 11.046 48.002 1.00 93.81 356 SER A N 1
ATOM 2529 C CA . SER A 1 356 ? -41.271 11.798 46.961 1.00 93.81 356 SER A CA 1
ATOM 2530 C C . SER A 1 356 ? -41.852 11.595 45.563 1.00 93.81 356 SER A C 1
ATOM 2532 O O . SER A 1 356 ? -41.455 12.309 44.646 1.00 93.81 356 SER A O 1
ATOM 2534 N N . TYR A 1 357 ? -42.801 10.681 45.358 1.00 94.94 357 TYR A N 1
ATOM 2535 C CA . TYR A 1 357 ? -43.417 10.466 44.049 1.00 94.94 357 TYR A CA 1
ATOM 2536 C C . TYR A 1 357 ? -44.229 11.684 43.585 1.00 94.94 357 TYR A C 1
ATOM 2538 O O . TYR A 1 357 ? -44.995 12.285 44.343 1.00 94.94 357 TYR A O 1
ATOM 2546 N N . SER A 1 358 ? -44.055 12.060 42.319 1.00 91.12 358 SER A N 1
ATOM 2547 C CA . SER A 1 358 ? -44.772 13.153 41.668 1.00 91.12 358 SER A CA 1
ATOM 2548 C C . SER A 1 358 ? -45.631 12.619 40.529 1.00 91.12 358 SER A C 1
ATOM 2550 O O . SER A 1 358 ? -45.112 12.310 39.462 1.00 91.12 358 SER A O 1
ATOM 2552 N N . VAL A 1 359 ? -46.950 12.622 40.730 1.00 79.50 359 VAL A N 1
ATOM 2553 C CA . VAL A 1 359 ? -47.982 12.221 39.748 1.00 79.50 359 VAL A CA 1
ATOM 2554 C C . VAL A 1 359 ? -47.820 12.967 38.413 1.00 79.50 359 VAL A C 1
ATOM 2556 O O . VAL A 1 359 ? -47.881 12.388 37.341 1.00 79.50 359 VAL A O 1
ATOM 2559 N N . SER A 1 360 ? -47.519 14.268 38.454 1.00 74.81 360 SER A N 1
ATOM 2560 C CA . SER A 1 360 ? -47.317 15.083 37.243 1.00 74.81 360 SER A CA 1
ATOM 2561 C C . SER A 1 360 ? -46.042 14.757 36.460 1.00 74.81 360 SER A C 1
ATOM 2563 O O . SER A 1 360 ? -45.885 15.219 35.332 1.00 74.81 360 SER A O 1
ATOM 2565 N N . GLY A 1 361 ? -45.107 14.034 37.075 1.00 71.06 361 GLY A N 1
ATOM 2566 C CA . GLY A 1 361 ? -43.802 13.736 36.504 1.00 71.06 361 GLY A CA 1
ATOM 2567 C C . GLY A 1 361 ? -43.527 12.250 36.342 1.00 71.06 361 GLY A C 1
ATOM 2568 O O . GLY A 1 361 ? -42.396 11.947 35.965 1.00 71.06 361 GLY A O 1
ATOM 2569 N N . ASP A 1 362 ? -44.486 11.377 36.681 1.00 82.38 362 ASP A N 1
ATOM 2570 C CA . ASP A 1 362 ? -44.366 9.907 36.692 1.00 82.38 362 ASP A CA 1
ATOM 2571 C C . ASP A 1 362 ? -42.992 9.443 37.215 1.00 82.38 362 ASP A C 1
ATOM 2573 O O . ASP A 1 362 ? -42.236 8.712 36.575 1.00 82.38 362 ASP A O 1
ATOM 2577 N N . SER A 1 363 ? -42.557 10.057 38.321 1.00 90.81 363 SER A N 1
ATOM 2578 C CA . SER A 1 363 ? -41.200 9.881 38.833 1.00 90.81 363 SER A CA 1
ATOM 2579 C C . SER A 1 363 ? -41.035 10.337 40.275 1.00 90.81 363 SER A C 1
ATOM 2581 O O . SER A 1 363 ? -41.803 11.137 40.816 1.00 90.81 363 SER A O 1
ATOM 2583 N N . ILE A 1 364 ? -39.970 9.840 40.893 1.00 95.38 364 ILE A N 1
ATOM 2584 C CA . ILE A 1 364 ? -39.549 10.200 42.240 1.00 95.38 364 ILE A CA 1
ATOM 2585 C C . ILE A 1 364 ? -38.789 11.530 42.191 1.00 95.38 364 ILE A C 1
ATOM 2587 O O . ILE A 1 364 ? -37.833 11.694 41.429 1.00 95.38 364 ILE A O 1
ATOM 2591 N N . ARG A 1 365 ? -39.184 12.502 43.014 1.00 95.12 365 ARG A N 1
ATOM 2592 C CA . ARG A 1 365 ? -38.461 13.772 43.141 1.00 95.12 365 ARG A CA 1
ATOM 2593 C C . ARG A 1 365 ? -37.061 13.548 43.718 1.00 95.12 365 ARG A C 1
ATOM 2595 O O . ARG A 1 365 ? -36.838 12.666 44.543 1.00 95.12 365 ARG A O 1
ATOM 2602 N N . THR A 1 366 ? -36.117 14.390 43.306 1.00 95.88 366 THR A N 1
ATOM 2603 C CA . THR A 1 366 ? -34.718 14.377 43.768 1.00 95.88 366 THR A CA 1
ATOM 2604 C C . THR A 1 366 ? -34.391 15.617 44.603 1.00 95.88 366 THR A C 1
ATOM 2606 O O . THR A 1 366 ? -33.272 16.125 44.562 1.00 95.88 366 THR A O 1
ATOM 2609 N N . ASP A 1 367 ? -35.380 16.141 45.339 1.00 94.88 367 ASP A N 1
ATOM 2610 C CA . ASP A 1 367 ? -35.285 17.419 46.058 1.00 94.88 367 ASP A CA 1
ATOM 2611 C C . ASP A 1 367 ? -34.093 17.462 47.014 1.00 94.88 367 ASP A C 1
ATOM 2613 O O . ASP A 1 367 ? -33.325 18.419 46.978 1.00 94.88 367 ASP A O 1
ATOM 2617 N N . LEU A 1 368 ? -33.874 16.401 47.792 1.00 95.88 368 LEU A N 1
ATOM 2618 C CA . LEU A 1 368 ? -32.750 16.314 48.726 1.00 95.88 368 LEU A CA 1
ATOM 2619 C C . LEU A 1 368 ? -31.390 16.379 48.018 1.00 95.88 368 LEU A C 1
ATOM 2621 O O . LEU A 1 368 ? -30.509 17.103 48.467 1.00 95.88 368 LEU A O 1
ATOM 2625 N N . ASN A 1 369 ? -31.231 15.690 46.887 1.00 96.12 369 ASN A N 1
ATOM 2626 C CA . ASN A 1 369 ? -29.999 15.729 46.094 1.00 96.12 369 ASN A CA 1
ATOM 2627 C C . ASN A 1 369 ? -29.785 17.102 45.445 1.00 96.12 369 ASN A C 1
ATOM 2629 O O . ASN A 1 369 ? -28.713 17.690 45.533 1.00 96.12 369 ASN A O 1
ATOM 2633 N N . ARG A 1 370 ? -30.843 17.655 44.841 1.00 95.56 370 ARG A N 1
ATOM 2634 C CA . ARG A 1 370 ? -30.834 18.988 44.222 1.00 95.56 370 ARG A CA 1
ATOM 2635 C C . ARG A 1 370 ? -30.492 20.087 45.229 1.00 95.56 370 ARG A C 1
ATOM 2637 O O . ARG A 1 370 ? -29.899 21.092 44.852 1.00 95.56 370 ARG A O 1
ATOM 2644 N N . LEU A 1 371 ? -30.894 19.910 46.484 1.00 96.44 371 LEU A N 1
ATOM 2645 C CA . LEU A 1 371 ? -30.616 20.826 47.585 1.00 96.44 371 LEU A CA 1
ATOM 2646 C C . LEU A 1 371 ? -29.314 20.499 48.327 1.00 96.44 371 LEU A C 1
ATOM 2648 O O . LEU A 1 371 ? -29.044 21.162 49.325 1.00 96.44 371 LEU A O 1
ATOM 2652 N N . HIS A 1 372 ? -28.515 19.537 47.853 1.00 96.12 372 HIS A N 1
ATOM 2653 C CA . HIS A 1 372 ? -27.252 19.123 48.467 1.00 96.12 372 HIS A CA 1
ATOM 2654 C C . HIS A 1 372 ? -27.402 18.670 49.931 1.00 96.12 372 HIS A C 1
ATOM 2656 O O . HIS A 1 372 ? -26.676 19.104 50.824 1.00 96.12 372 HIS A O 1
ATOM 2662 N N . LEU A 1 373 ? -28.392 17.812 50.185 1.00 96.62 373 LEU A N 1
ATOM 2663 C CA . LEU A 1 373 ? -28.748 17.308 51.513 1.00 96.62 373 LEU A CA 1
ATOM 2664 C C . LEU A 1 373 ? -28.577 15.792 51.661 1.00 96.62 373 LEU A C 1
ATOM 2666 O O . LEU A 1 373 ? -28.766 15.286 52.762 1.00 96.62 373 LEU A O 1
ATOM 2670 N N . LEU A 1 374 ? -28.249 15.038 50.609 1.00 97.06 374 LEU A N 1
ATOM 2671 C CA . LEU A 1 374 ? -27.942 13.610 50.765 1.00 97.06 374 LEU A CA 1
ATOM 2672 C C . LEU A 1 374 ? -26.671 13.410 51.611 1.00 97.06 374 LEU A C 1
ATOM 2674 O O . LEU A 1 374 ? -25.886 14.347 51.771 1.00 97.06 374 LEU A O 1
ATOM 2678 N N . PRO A 1 375 ? -26.441 12.212 52.178 1.00 95.88 375 PRO A N 1
ATOM 2679 C CA . PRO A 1 375 ? -25.222 11.916 52.933 1.00 95.88 375 PRO A CA 1
ATOM 2680 C C . PRO A 1 375 ? -23.937 12.330 52.199 1.00 95.88 375 PRO A C 1
ATOM 2682 O O . PRO A 1 375 ? -23.745 11.953 51.046 1.00 95.88 375 PRO A O 1
ATOM 2685 N N . GLY A 1 376 ? -23.078 13.117 52.852 1.00 95.00 376 GLY A N 1
ATOM 2686 C CA . GLY A 1 376 ? -21.814 13.621 52.299 1.00 95.00 376 GLY A CA 1
ATOM 2687 C C . GLY A 1 376 ? -21.928 14.878 51.426 1.00 95.00 376 GLY A C 1
ATOM 2688 O O . GLY A 1 376 ? -20.905 15.402 50.989 1.00 95.00 376 GLY A O 1
ATOM 2689 N N . GLN A 1 377 ? -23.133 15.394 51.160 1.00 96.31 377 GLN A N 1
ATOM 2690 C CA . GLN A 1 377 ? -23.315 16.633 50.394 1.00 96.31 377 GLN A CA 1
ATOM 2691 C C . GLN A 1 377 ? -23.123 17.893 51.252 1.00 96.31 377 GLN A C 1
ATOM 2693 O O . GLN A 1 377 ? -23.236 17.868 52.480 1.00 96.31 377 GLN A O 1
ATOM 2698 N N . ASP A 1 378 ? -22.791 19.003 50.596 1.00 95.38 378 ASP A N 1
ATOM 2699 C CA . ASP A 1 378 ? -22.557 20.298 51.228 1.00 95.38 378 ASP A CA 1
ATOM 2700 C C . ASP A 1 378 ? -23.792 21.193 51.090 1.00 95.38 378 ASP A C 1
ATOM 2702 O O . ASP A 1 378 ? -24.054 21.788 50.042 1.00 95.38 378 ASP A O 1
ATOM 2706 N N . LYS A 1 379 ? -24.517 21.372 52.199 1.00 94.81 379 LYS A N 1
ATOM 2707 C CA . LYS A 1 379 ? -25.695 22.249 52.272 1.00 94.81 379 LYS A CA 1
ATOM 2708 C C . LYS A 1 379 ? -25.434 23.688 51.810 1.00 94.81 379 LYS A C 1
ATOM 2710 O O . LYS A 1 379 ? -26.386 24.389 51.467 1.00 94.81 379 LYS A O 1
ATOM 2715 N N . MET A 1 380 ? -24.183 24.162 51.813 1.00 95.88 380 MET A N 1
ATOM 2716 C CA . MET A 1 380 ? -23.827 25.500 51.327 1.00 95.88 380 MET A CA 1
ATOM 2717 C C . MET A 1 380 ? -24.024 25.644 49.809 1.00 95.88 380 MET A C 1
ATOM 2719 O O . MET A 1 380 ? -24.069 26.763 49.304 1.00 95.88 380 MET A O 1
ATOM 2723 N N . LEU A 1 381 ? -24.216 24.534 49.090 1.00 94.81 381 LEU A N 1
ATOM 2724 C CA . LEU A 1 381 ? -24.493 24.492 47.654 1.00 94.81 381 LEU A CA 1
ATOM 2725 C C . LEU A 1 381 ? -25.997 24.476 47.314 1.00 94.81 381 LEU A C 1
ATOM 2727 O O . LEU A 1 381 ? -26.362 24.579 46.148 1.00 94.81 381 LEU A O 1
ATOM 2731 N N . SER A 1 382 ? -26.885 24.404 48.314 1.00 90.06 382 SER A N 1
ATOM 2732 C CA . SER A 1 382 ? -28.334 24.172 48.163 1.00 90.06 382 SER A CA 1
ATOM 2733 C C . SER A 1 382 ? -29.110 25.186 47.298 1.00 90.06 382 SER A C 1
ATOM 2735 O O . SER A 1 382 ? -30.273 24.969 46.956 1.00 90.06 382 SER A O 1
ATOM 2737 N N . GLY A 1 383 ? -28.534 26.344 46.971 1.00 90.69 383 GLY A N 1
ATOM 2738 C CA . GLY A 1 383 ? -29.227 27.436 46.272 1.00 90.69 383 GLY A CA 1
ATOM 2739 C C . GLY A 1 383 ? -30.336 28.119 47.094 1.00 90.69 383 GLY A C 1
ATOM 2740 O O . GLY A 1 383 ? -30.719 29.244 46.782 1.00 90.69 383 GLY A O 1
ATOM 2741 N N . LEU A 1 384 ? -30.820 27.490 48.173 1.00 93.81 384 LEU A N 1
ATOM 2742 C CA . LEU A 1 384 ? -31.796 28.030 49.115 1.00 93.81 384 LEU A CA 1
ATOM 2743 C C . LEU A 1 384 ? -31.107 28.548 50.391 1.00 93.81 384 LEU A C 1
ATOM 2745 O O . LEU A 1 384 ? -30.559 27.751 51.157 1.00 93.81 384 LEU A O 1
ATOM 2749 N N . PRO A 1 385 ? -31.184 29.860 50.697 1.00 94.56 385 PRO A N 1
ATOM 2750 C CA . PRO A 1 385 ? -30.591 30.423 51.914 1.00 94.56 385 PRO A CA 1
ATOM 2751 C C . PRO A 1 385 ? -31.112 29.812 53.215 1.00 94.56 385 PRO A C 1
ATOM 2753 O O . PRO A 1 385 ? -30.359 29.681 54.179 1.00 94.56 385 PRO A O 1
ATOM 2756 N N . SER A 1 386 ? -32.378 29.390 53.241 1.00 93.75 386 SER A N 1
ATOM 2757 C CA . SER A 1 386 ? -32.970 28.700 54.389 1.00 93.75 386 SER A CA 1
ATOM 2758 C C . SER A 1 386 ? -32.267 27.377 54.701 1.00 93.75 386 SER A C 1
ATOM 2760 O O . SER A 1 386 ? -32.038 27.084 55.871 1.00 93.75 386 SER A O 1
ATOM 2762 N N . ILE A 1 387 ? -31.865 26.612 53.682 1.00 96.50 387 ILE A N 1
ATOM 2763 C CA . ILE A 1 387 ? -31.129 25.353 53.851 1.00 96.50 387 ILE A CA 1
ATOM 2764 C C . ILE A 1 387 ? -29.685 25.624 54.277 1.00 96.50 387 ILE A C 1
ATOM 2766 O O . ILE A 1 387 ? -29.208 25.013 55.232 1.00 96.50 387 ILE A O 1
ATOM 2770 N N . MET A 1 388 ? -29.017 26.595 53.643 1.00 95.50 388 MET A N 1
ATOM 2771 C CA . MET A 1 388 ? -27.643 26.977 53.995 1.00 95.50 388 MET A CA 1
ATOM 2772 C C . MET A 1 388 ? -27.507 27.351 55.477 1.00 95.50 388 MET A C 1
ATOM 2774 O O . MET A 1 388 ? -26.501 27.027 56.106 1.00 95.50 388 MET A O 1
ATOM 2778 N N . ILE A 1 389 ? -28.517 28.010 56.049 1.00 93.62 389 ILE A N 1
ATOM 2779 C CA . ILE A 1 389 ? -28.506 28.454 57.449 1.00 93.62 389 ILE A CA 1
ATOM 2780 C C . ILE A 1 389 ? -29.090 27.390 58.389 1.00 93.62 389 ILE A C 1
ATOM 2782 O O . ILE A 1 389 ? -28.552 27.172 59.471 1.00 93.62 389 ILE A O 1
ATOM 2786 N N . GLY A 1 390 ? -30.201 26.759 58.001 1.00 91.69 390 GLY A N 1
ATOM 2787 C CA . GLY A 1 390 ? -31.051 25.987 58.909 1.00 91.69 390 GLY A CA 1
ATOM 2788 C C . GLY A 1 390 ? -30.872 24.470 58.878 1.00 91.69 390 GLY A C 1
ATOM 2789 O O . GLY A 1 390 ? -31.296 23.814 59.827 1.00 91.69 390 GLY A O 1
ATOM 2790 N N . ALA A 1 391 ? -30.271 23.896 57.830 1.00 95.88 391 ALA A N 1
ATOM 2791 C CA . ALA A 1 391 ? -30.054 22.451 57.756 1.00 95.88 391 ALA A CA 1
ATOM 2792 C C . ALA A 1 391 ? -28.730 22.033 58.431 1.00 95.88 391 ALA A C 1
ATOM 2794 O O . ALA A 1 391 ? -27.747 22.779 58.380 1.00 95.88 391 ALA A O 1
ATOM 2795 N N . PRO A 1 392 ? -28.658 20.840 59.049 1.00 95.06 392 PRO A N 1
ATOM 2796 C CA . PRO A 1 392 ? -27.397 20.263 59.503 1.00 95.06 392 PRO A CA 1
ATOM 2797 C C . PRO A 1 392 ? -26.583 19.697 58.326 1.00 95.06 392 PRO A C 1
ATOM 2799 O O . PRO A 1 392 ? -27.142 19.336 57.291 1.00 95.06 392 PRO A O 1
ATOM 2802 N N . TYR A 1 393 ? -25.263 19.584 58.500 1.00 94.75 393 TYR A N 1
ATOM 2803 C CA . TYR A 1 393 ? -24.428 18.787 57.593 1.00 94.75 393 TYR A CA 1
ATOM 2804 C C . TYR A 1 393 ? -24.731 17.298 57.764 1.00 94.75 393 TYR A C 1
ATOM 2806 O O . TYR A 1 393 ? -24.973 16.832 58.882 1.00 94.75 393 TYR A O 1
ATOM 2814 N N . THR A 1 394 ? -24.686 16.551 56.666 1.00 94.31 394 THR A N 1
ATOM 2815 C CA . THR A 1 394 ? -24.852 15.098 56.665 1.00 94.31 394 THR A CA 1
ATOM 2816 C C . THR A 1 394 ? -23.485 14.407 56.594 1.00 94.31 394 THR A C 1
ATOM 2818 O O . THR A 1 394 ? -22.614 14.841 55.839 1.00 94.31 394 THR A O 1
ATOM 2821 N N . PRO A 1 395 ? -23.252 13.337 57.375 1.00 93.69 395 PRO A N 1
ATOM 2822 C CA . PRO A 1 395 ? -21.992 12.602 57.310 1.00 93.69 395 PRO A CA 1
ATOM 2823 C C . PRO A 1 395 ? -21.858 11.843 55.981 1.00 93.69 395 PRO A C 1
ATOM 2825 O O . PRO A 1 395 ? -22.864 11.497 55.360 1.00 93.69 395 PRO A O 1
ATOM 2828 N N . PHE A 1 396 ? -20.620 11.552 55.575 1.00 93.88 396 PHE A N 1
ATOM 2829 C CA . PHE A 1 396 ? -20.329 10.640 54.464 1.00 93.88 396 PHE A CA 1
ATOM 2830 C C . PHE A 1 396 ? -20.727 9.200 54.808 1.00 93.88 396 PHE A C 1
ATOM 2832 O O . PHE A 1 396 ? -20.648 8.784 55.967 1.00 93.88 396 PHE A O 1
ATOM 2839 N N . GLY A 1 397 ? -21.108 8.436 53.783 1.00 92.25 397 GLY A N 1
ATOM 2840 C CA . GLY A 1 397 ? -21.543 7.049 53.920 1.00 92.25 397 GLY A CA 1
ATOM 2841 C C . GLY A 1 397 ? -23.061 6.863 53.947 1.00 92.25 397 GLY A C 1
ATOM 2842 O O . GLY A 1 397 ? -23.846 7.779 54.176 1.00 92.25 397 GLY A O 1
ATOM 2843 N N . GLN A 1 398 ? -23.477 5.628 53.690 1.00 94.00 398 GLN A N 1
ATOM 2844 C CA . GLN A 1 398 ? -24.876 5.201 53.727 1.00 94.00 398 GLN A CA 1
ATOM 2845 C C . GLN A 1 398 ? -25.548 5.399 55.119 1.00 94.00 398 GLN A C 1
ATOM 2847 O O . GLN A 1 398 ? -24.879 5.286 56.150 1.00 94.00 398 GLN A O 1
ATOM 2852 N N . PRO A 1 399 ? -26.876 5.648 55.191 1.00 94.62 399 PRO A N 1
ATOM 2853 C CA . PRO A 1 399 ? -27.574 6.041 56.431 1.00 94.62 399 PRO A CA 1
ATOM 2854 C C . PRO A 1 399 ? -28.060 4.884 57.337 1.00 94.62 399 PRO A C 1
ATOM 2856 O O . PRO A 1 399 ? -28.722 5.116 58.349 1.00 94.62 399 PRO A O 1
ATOM 2859 N N . TYR A 1 400 ? -27.763 3.634 56.992 1.00 94.94 400 TYR A N 1
ATOM 2860 C CA . TYR A 1 400 ? -28.243 2.394 57.619 1.00 94.94 400 TYR A CA 1
ATOM 2861 C C . TYR A 1 400 ? -27.250 1.759 58.613 1.00 94.94 400 TYR A C 1
ATOM 2863 O O . TYR A 1 400 ? -27.423 0.606 59.011 1.00 94.94 400 TYR A O 1
ATOM 2871 N N . SER A 1 401 ? -26.213 2.483 59.041 1.00 92.50 401 SER A N 1
ATOM 2872 C CA . SER A 1 401 ? -25.209 1.988 60.001 1.00 92.50 401 SER A CA 1
ATOM 2873 C C . SER A 1 401 ? -25.728 1.846 61.439 1.00 92.50 401 SER A C 1
ATOM 2875 O O . SER A 1 401 ? -25.193 1.052 62.210 1.00 92.50 401 SER A O 1
ATOM 2877 N N . ALA A 1 402 ? -26.788 2.573 61.800 1.00 90.12 402 ALA A N 1
ATOM 2878 C CA . ALA A 1 402 ? -27.384 2.553 63.135 1.00 90.12 402 ALA A CA 1
ATOM 2879 C C . ALA A 1 402 ? -28.567 1.569 63.262 1.00 90.12 402 ALA A C 1
ATOM 2881 O O . ALA A 1 402 ? -29.089 1.039 62.273 1.00 90.12 402 ALA A O 1
ATOM 2882 N N . GLN A 1 403 ? -29.033 1.360 64.499 1.00 89.25 403 GLN A N 1
ATOM 2883 C CA . GLN A 1 403 ? -30.258 0.610 64.797 1.00 89.25 403 GLN A CA 1
ATOM 2884 C C . GLN A 1 403 ? -31.465 1.211 64.036 1.00 89.25 403 GLN A C 1
ATOM 2886 O O . GLN A 1 403 ? -31.586 2.440 63.970 1.00 89.25 403 GLN A O 1
ATOM 2891 N N . PRO A 1 404 ? -32.375 0.391 63.471 1.00 90.50 404 PRO A N 1
ATOM 2892 C CA . PRO A 1 404 ? -32.477 -1.078 63.553 1.00 90.50 404 PRO A CA 1
ATOM 2893 C C . PRO A 1 404 ? -31.636 -1.864 62.535 1.00 90.50 404 PRO A C 1
ATOM 2895 O O . PRO A 1 404 ? -31.598 -3.091 62.600 1.00 90.50 404 PRO A O 1
ATOM 2898 N N . TRP A 1 405 ? -31.010 -1.203 61.560 1.00 92.62 405 TRP A N 1
ATOM 2899 C CA . TRP A 1 405 ? -30.443 -1.897 60.402 1.00 92.62 405 TRP A CA 1
ATOM 2900 C C . TRP A 1 405 ? -29.062 -2.484 60.659 1.00 92.62 405 TRP A C 1
ATOM 2902 O O . TRP A 1 405 ? -28.776 -3.556 60.111 1.00 92.62 405 TRP A O 1
ATOM 2912 N N . ASN A 1 406 ? -28.247 -1.792 61.468 1.00 91.00 406 ASN A N 1
ATOM 2913 C CA . ASN A 1 406 ? -26.876 -2.165 61.832 1.00 91.00 406 ASN A CA 1
ATOM 2914 C C . ASN A 1 406 ? -26.056 -2.647 60.619 1.00 91.00 406 ASN A C 1
ATOM 2916 O O . ASN A 1 406 ? -25.347 -3.651 60.688 1.00 91.00 406 ASN A O 1
ATOM 2920 N N . TYR A 1 407 ? -26.218 -1.989 59.466 1.00 91.94 407 TYR A N 1
ATOM 2921 C CA . TYR A 1 407 ? -25.530 -2.376 58.241 1.00 91.94 407 TYR A CA 1
ATOM 2922 C C . TYR A 1 407 ? -24.073 -1.915 58.308 1.00 91.94 407 TYR A C 1
ATOM 2924 O O . TYR A 1 407 ? -23.785 -0.721 58.360 1.00 91.94 407 TYR A O 1
ATOM 2932 N N . THR A 1 408 ? -23.154 -2.878 58.305 1.00 88.38 408 THR A N 1
ATOM 2933 C CA . THR A 1 408 ? -21.710 -2.663 58.486 1.00 88.38 408 THR A CA 1
ATOM 2934 C C . THR A 1 408 ? -20.972 -2.304 57.196 1.00 88.38 408 THR A C 1
ATOM 2936 O O . THR A 1 408 ? -19.751 -2.193 57.209 1.00 88.38 408 THR A O 1
ATOM 2939 N N . GLY A 1 409 ? -21.675 -2.185 56.065 1.00 84.75 409 GLY A N 1
ATOM 2940 C CA . GLY A 1 409 ? -21.055 -1.826 54.794 1.00 84.75 409 GLY A CA 1
ATOM 2941 C C . GLY A 1 409 ? -20.648 -0.354 54.748 1.00 84.75 409 GLY A C 1
ATOM 2942 O O . GLY A 1 409 ? -21.410 0.524 55.160 1.00 84.75 409 GLY A O 1
ATOM 2943 N N . ASN A 1 410 ? -19.471 -0.099 54.174 1.00 85.38 410 ASN A N 1
ATOM 2944 C CA . ASN A 1 410 ? -18.875 1.234 54.033 1.00 85.38 410 ASN A CA 1
ATOM 2945 C C . ASN A 1 410 ? -19.204 1.898 52.681 1.00 85.38 410 ASN A C 1
ATOM 2947 O O . ASN A 1 410 ? -18.487 2.790 52.240 1.00 85.38 410 ASN A O 1
ATOM 2951 N N . THR A 1 411 ? -20.265 1.460 52.003 1.00 87.25 411 THR A N 1
ATOM 2952 C CA . THR A 1 411 ? -20.687 2.035 50.718 1.00 87.25 411 THR A CA 1
ATOM 2953 C C . THR A 1 411 ? -21.071 3.505 50.880 1.00 87.25 411 THR A C 1
ATOM 2955 O O . THR A 1 411 ? -21.747 3.859 51.853 1.00 87.25 411 THR A O 1
ATOM 2958 N N . GLY A 1 412 ? -20.710 4.354 49.918 1.00 85.25 412 GLY A N 1
ATOM 2959 C CA . GLY A 1 412 ? -21.064 5.775 49.941 1.00 85.25 412 GLY A CA 1
ATOM 2960 C C . GLY A 1 412 ? -20.046 6.667 50.649 1.00 85.25 412 GLY A C 1
ATOM 2961 O O . GLY A 1 412 ? -20.290 7.863 50.776 1.00 85.25 412 GLY A O 1
ATOM 2962 N N . MET A 1 413 ? -18.922 6.120 51.126 1.00 89.75 413 MET A N 1
ATOM 2963 C CA . MET A 1 413 ? -17.918 6.905 51.858 1.00 89.75 413 MET A CA 1
ATOM 2964 C C . MET A 1 413 ? -17.185 7.910 50.969 1.00 89.75 413 MET A C 1
ATOM 2966 O O . MET A 1 413 ? -16.707 8.913 51.479 1.00 89.75 413 MET A O 1
ATOM 2970 N N . ILE A 1 414 ? -17.123 7.670 49.658 1.00 89.56 414 ILE A N 1
ATOM 2971 C CA . ILE A 1 414 ? -16.478 8.562 48.683 1.00 89.56 414 ILE A CA 1
ATOM 2972 C C . ILE A 1 414 ? -17.475 9.413 47.888 1.00 89.56 414 ILE A C 1
ATOM 2974 O O . ILE A 1 414 ? -17.055 10.140 46.995 1.00 89.56 414 ILE A O 1
ATOM 2978 N N . TYR A 1 415 ? -18.777 9.337 48.179 1.00 92.44 415 TYR A N 1
ATOM 2979 C CA . TYR A 1 415 ? -19.806 10.053 47.422 1.00 92.44 415 TYR A CA 1
ATOM 2980 C C . TYR A 1 415 ? -20.364 11.237 48.208 1.00 92.44 415 TYR A C 1
ATOM 2982 O O . TYR A 1 415 ? -20.767 11.091 49.360 1.00 92.44 415 TYR A O 1
ATOM 2990 N N . GLY A 1 416 ? -20.384 12.415 47.586 1.00 92.88 416 GLY A N 1
ATOM 2991 C CA . GLY A 1 416 ? -20.748 13.662 48.256 1.00 92.88 416 GLY A CA 1
ATOM 2992 C C . GLY A 1 416 ? -20.231 14.895 47.532 1.00 92.88 416 GLY A C 1
ATOM 2993 O O . GLY A 1 416 ? -19.961 14.850 46.334 1.00 92.88 416 GLY A O 1
ATOM 2994 N N . ASP A 1 417 ? -20.069 15.989 48.271 1.00 95.19 417 ASP A N 1
ATOM 2995 C CA . ASP A 1 417 ? -19.475 17.222 47.758 1.00 95.19 417 ASP A CA 1
ATOM 2996 C C . ASP A 1 417 ? -18.075 17.438 48.361 1.00 95.19 417 ASP A C 1
ATOM 2998 O O . ASP A 1 417 ? -17.914 17.328 49.579 1.00 95.19 417 ASP A O 1
ATOM 3002 N N . PRO A 1 418 ? -17.050 17.790 47.556 1.00 92.12 418 PRO A N 1
ATOM 3003 C CA . PRO A 1 418 ? -15.664 17.910 48.028 1.00 92.12 418 PRO A CA 1
ATOM 3004 C C . PRO A 1 418 ? -15.426 18.932 49.148 1.00 92.12 418 PRO A C 1
ATOM 3006 O O . PRO A 1 418 ? -14.405 18.865 49.826 1.00 92.12 418 PRO A O 1
ATOM 3009 N N . LEU A 1 419 ? -16.331 19.901 49.314 1.00 90.75 419 LEU A N 1
ATOM 3010 C CA . LEU A 1 419 ? -16.239 20.952 50.333 1.00 90.75 419 LEU A CA 1
ATOM 3011 C C . LEU A 1 419 ? -17.044 20.637 51.601 1.00 90.75 419 LEU A C 1
ATOM 3013 O O . LEU A 1 419 ? -16.963 21.388 52.574 1.00 90.75 419 LEU A O 1
ATOM 3017 N N . SER A 1 420 ? -17.783 19.523 51.618 1.00 92.56 420 SER A N 1
ATOM 3018 C CA . SER A 1 420 ? -18.549 19.128 52.794 1.00 92.56 420 SER A CA 1
ATOM 3019 C C . SER A 1 420 ? -17.607 18.789 53.964 1.00 92.56 420 SER A C 1
ATOM 3021 O O . SER A 1 420 ? -16.552 18.174 53.757 1.00 92.56 420 SER A O 1
ATOM 3023 N N . PRO A 1 421 ? -17.936 19.170 55.212 1.00 92.12 421 PRO A N 1
ATOM 3024 C CA . PRO A 1 421 ? -17.118 18.846 56.374 1.00 92.12 421 PRO A CA 1
ATOM 3025 C C . PRO A 1 421 ? -16.858 17.339 56.502 1.00 92.12 421 PRO A C 1
ATOM 3027 O O . PRO A 1 421 ? -17.785 16.539 56.597 1.00 92.12 421 PRO A O 1
ATOM 3030 N N . GLY A 1 422 ? -15.580 16.954 56.553 1.00 86.62 422 GLY A N 1
ATOM 3031 C CA . GLY A 1 422 ? -15.173 15.546 56.631 1.00 86.62 422 GLY A CA 1
ATOM 3032 C C . GLY A 1 422 ? -15.042 14.834 55.279 1.00 86.62 422 GLY A C 1
ATOM 3033 O O . GLY A 1 422 ? -14.921 13.611 55.274 1.00 86.62 422 GLY A O 1
ATOM 3034 N N . ALA A 1 423 ? -15.036 15.571 54.160 1.00 90.69 423 ALA A N 1
ATOM 3035 C CA . ALA A 1 423 ? -14.812 15.023 52.824 1.00 90.69 423 ALA A CA 1
ATOM 3036 C C . ALA A 1 423 ? -13.468 14.272 52.705 1.00 90.69 423 ALA A C 1
ATOM 3038 O O . ALA A 1 423 ? -12.414 14.851 52.992 1.00 90.69 423 ALA A O 1
ATOM 3039 N N . PRO A 1 424 ? -13.468 12.995 52.271 1.00 89.25 424 PRO A N 1
ATOM 3040 C CA . PRO A 1 424 ? -12.235 12.279 51.960 1.00 89.25 424 PRO A CA 1
ATOM 3041 C C . PRO A 1 424 ? -11.568 12.818 50.686 1.00 89.25 424 PRO A C 1
ATOM 3043 O O . PRO A 1 424 ? -12.127 13.612 49.933 1.00 89.25 424 PRO A O 1
ATOM 3046 N N . VAL A 1 425 ? -10.343 12.373 50.409 1.00 85.19 425 VAL A N 1
ATOM 3047 C CA . VAL A 1 425 ? -9.683 12.694 49.136 1.00 85.19 425 VAL A CA 1
ATOM 3048 C C . VAL A 1 425 ? -10.385 11.943 48.001 1.00 85.19 425 VAL A C 1
ATOM 3050 O O . VAL A 1 425 ? -10.603 10.740 48.106 1.00 85.19 425 VAL A O 1
ATOM 3053 N N . GLY A 1 426 ? -10.702 12.645 46.907 1.00 84.31 426 GLY A N 1
ATOM 3054 C CA . GLY A 1 426 ? -11.281 12.035 45.703 1.00 84.31 426 GLY A CA 1
ATOM 3055 C C . GLY A 1 426 ? -12.800 11.843 45.738 1.00 84.31 426 GLY A C 1
ATOM 3056 O O . GLY A 1 426 ? -13.293 10.885 45.151 1.00 84.31 426 GLY A O 1
ATOM 3057 N N . VAL A 1 427 ? -13.538 12.732 46.415 1.00 87.62 427 VAL A N 1
ATOM 3058 C CA . VAL A 1 427 ? -15.010 12.690 46.454 1.00 87.62 427 VAL A CA 1
ATOM 3059 C C . VAL A 1 427 ? -15.623 12.738 45.052 1.00 87.62 427 VAL A C 1
ATOM 3061 O O . VAL A 1 427 ? -15.284 13.599 44.238 1.00 87.62 427 VAL A O 1
ATOM 3064 N N . ILE A 1 428 ? -16.570 11.835 44.807 1.00 89.12 428 ILE A N 1
ATOM 3065 C CA . ILE A 1 428 ? -17.347 11.722 43.576 1.00 89.12 428 ILE A CA 1
ATOM 3066 C C . ILE A 1 428 ? -18.740 12.334 43.813 1.00 89.12 428 ILE A C 1
ATOM 3068 O O . ILE A 1 428 ? -19.456 11.890 44.715 1.00 89.12 428 ILE A O 1
ATOM 3072 N N . PRO A 1 429 ? -19.173 13.324 43.012 1.00 89.75 429 PRO A N 1
ATOM 3073 C CA . PRO A 1 429 ? -20.519 13.877 43.118 1.00 89.75 429 PRO A CA 1
ATOM 3074 C C . PRO A 1 429 ? -21.606 12.833 42.853 1.00 89.75 429 PRO A C 1
ATOM 3076 O O . PRO A 1 429 ? -21.464 11.971 41.983 1.00 89.75 429 PRO A O 1
ATOM 3079 N N . TYR A 1 430 ? -22.735 12.955 43.550 1.00 91.88 430 TYR A N 1
ATOM 3080 C CA . TYR A 1 430 ? -23.910 12.135 43.259 1.00 91.88 430 TYR A CA 1
ATOM 3081 C C . TYR A 1 430 ? -24.428 12.397 41.834 1.00 91.88 430 TYR A C 1
ATOM 3083 O O . TYR A 1 430 ? -24.519 13.555 41.406 1.00 91.88 430 TYR A O 1
ATOM 3091 N N . PRO A 1 431 ? -24.865 11.358 41.098 1.00 92.44 431 PRO A N 1
ATOM 3092 C CA . PRO A 1 431 ? -25.648 11.563 39.888 1.00 92.44 431 PRO A CA 1
ATOM 3093 C C . PRO A 1 431 ? -26.915 12.370 40.201 1.00 92.44 431 PRO A C 1
ATOM 3095 O O . PRO A 1 431 ? -27.619 12.086 41.169 1.00 92.44 431 PRO A O 1
ATOM 3098 N N . LYS A 1 432 ? -27.263 13.346 39.351 1.00 91.31 432 LYS A N 1
ATOM 3099 C CA . LYS A 1 432 ? -28.416 14.255 39.559 1.00 91.31 432 LYS A CA 1
ATOM 3100 C C . LYS A 1 432 ? -29.774 13.546 39.658 1.00 91.31 432 LYS A C 1
ATOM 3102 O O . LYS A 1 432 ? -30.757 14.142 40.097 1.00 91.31 432 LYS A O 1
ATOM 3107 N N . HIS A 1 433 ? -29.840 12.300 39.197 1.00 92.31 433 HIS A N 1
ATOM 3108 C CA . HIS A 1 433 ? -31.047 11.480 39.189 1.00 92.31 433 HIS A CA 1
ATOM 3109 C C . HIS A 1 433 ? -31.217 10.638 40.457 1.00 92.31 433 HIS A C 1
ATOM 3111 O O . HIS A 1 433 ? -32.266 10.023 40.601 1.00 92.31 433 HIS A O 1
ATOM 3117 N N . VAL A 1 434 ? -30.255 10.634 41.386 1.00 95.56 434 VAL A N 1
ATOM 3118 C CA . VAL A 1 434 ? -30.413 9.964 42.685 1.00 95.56 434 VAL A CA 1
ATOM 3119 C C . VAL A 1 434 ? -31.418 10.735 43.540 1.00 95.56 434 VAL A C 1
ATOM 3121 O O . VAL A 1 434 ? -31.309 11.956 43.671 1.00 95.56 434 VAL A O 1
ATOM 3124 N N . SER A 1 435 ? -32.393 10.026 44.108 1.00 95.81 435 SER A N 1
ATOM 3125 C CA . SER A 1 435 ? -33.398 10.576 45.022 1.00 95.81 435 SER A CA 1
ATOM 3126 C C . SER A 1 435 ? -33.000 10.379 46.483 1.00 95.81 435 SER A C 1
ATOM 3128 O O . SER A 1 435 ? -32.982 11.356 47.229 1.00 95.81 435 SER A O 1
ATOM 3130 N N . ASP A 1 436 ? -32.644 9.152 46.882 1.00 96.62 436 ASP A N 1
ATOM 3131 C CA . ASP A 1 436 ? -32.213 8.822 48.248 1.00 96.62 436 ASP A CA 1
ATOM 3132 C C . ASP A 1 436 ? -31.473 7.465 48.303 1.00 96.62 436 ASP A C 1
ATOM 3134 O O . ASP A 1 436 ? -31.163 6.849 47.278 1.00 96.62 436 ASP A O 1
ATOM 3138 N N . TRP A 1 437 ? -31.191 6.990 49.511 1.00 96.50 437 TRP A N 1
ATOM 3139 C CA . TRP A 1 437 ? -30.615 5.691 49.818 1.00 96.50 437 TRP A CA 1
ATOM 3140 C C . TRP A 1 437 ? -31.682 4.679 50.230 1.00 96.50 437 TRP A C 1
ATOM 3142 O O . TRP A 1 437 ? -32.574 4.990 51.011 1.00 96.50 437 TRP A O 1
ATOM 3152 N N . VAL A 1 438 ? -31.519 3.424 49.823 1.00 97.12 438 VAL A N 1
ATOM 3153 C CA . VAL A 1 438 ? -32.317 2.261 50.255 1.00 97.12 438 VAL A CA 1
ATOM 3154 C C . VAL A 1 438 ? -31.400 1.144 50.744 1.00 97.12 438 VAL A C 1
ATOM 3156 O O . VAL A 1 438 ? -30.239 1.065 50.340 1.00 97.12 438 VAL A O 1
ATOM 3159 N N . LEU A 1 439 ? -31.914 0.263 51.599 1.00 96.06 439 LEU A N 1
ATOM 3160 C CA . LEU A 1 439 ? -31.225 -0.959 52.002 1.00 96.06 439 LEU A CA 1
ATOM 3161 C C . LEU A 1 439 ? -31.911 -2.167 51.366 1.00 96.06 439 LEU A C 1
ATOM 3163 O O . LEU A 1 439 ? -33.077 -2.441 51.643 1.00 96.06 439 LEU A O 1
ATOM 3167 N N . VAL A 1 440 ? -31.173 -2.903 50.540 1.00 95.56 440 VAL A N 1
ATOM 3168 C CA . VAL A 1 440 ? -31.654 -4.111 49.865 1.00 95.56 440 VAL A CA 1
ATOM 3169 C C . VAL A 1 440 ? -31.125 -5.339 50.589 1.00 95.56 440 VAL A C 1
ATOM 3171 O O . VAL A 1 440 ? -29.925 -5.453 50.830 1.00 95.56 440 VAL A O 1
ATOM 3174 N N . THR A 1 441 ? -32.009 -6.276 50.921 1.00 95.06 441 THR A N 1
ATOM 3175 C CA . THR A 1 441 ? -31.667 -7.584 51.493 1.00 95.06 441 THR A CA 1
ATOM 3176 C C . THR A 1 441 ? -32.232 -8.691 50.606 1.00 95.06 441 THR A C 1
ATOM 3178 O O . THR A 1 441 ? -33.412 -8.652 50.270 1.00 95.06 441 THR A O 1
ATOM 3181 N N . ILE A 1 442 ? -31.422 -9.690 50.249 1.00 95.06 442 ILE A N 1
ATOM 3182 C CA . ILE A 1 442 ? -31.891 -10.886 49.530 1.00 95.06 442 ILE A CA 1
ATOM 3183 C C . ILE A 1 442 ? -32.051 -12.024 50.527 1.00 95.06 442 ILE A C 1
ATOM 3185 O O . ILE A 1 442 ? -31.137 -12.305 51.311 1.00 95.06 442 ILE A O 1
ATOM 3189 N N . ARG A 1 443 ? -33.207 -12.684 50.472 1.00 94.81 443 ARG A N 1
ATOM 3190 C CA . ARG A 1 443 ? -33.502 -13.901 51.220 1.00 94.81 443 ARG A CA 1
ATOM 3191 C C . ARG A 1 443 ? -33.596 -15.088 50.280 1.00 94.81 443 ARG A C 1
ATOM 3193 O O . ARG A 1 443 ? -34.252 -15.001 49.246 1.00 94.81 443 ARG A O 1
ATOM 3200 N N . GLU A 1 444 ? -32.974 -16.193 50.656 1.00 94.81 444 GLU A N 1
ATOM 3201 C CA . GLU A 1 444 ? -33.032 -17.451 49.922 1.00 94.81 444 GLU A CA 1
ATOM 3202 C C . GLU A 1 444 ? -33.994 -18.428 50.610 1.00 94.81 444 GLU A C 1
ATOM 3204 O O . GLU A 1 444 ? -33.936 -18.629 51.823 1.00 94.81 444 GLU A O 1
ATOM 3209 N N . ASN A 1 445 ? -34.896 -19.027 49.829 1.00 93.38 445 ASN A N 1
ATOM 3210 C CA . ASN A 1 445 ? -35.830 -20.100 50.196 1.00 93.38 445 ASN A CA 1
ATOM 3211 C C . ASN A 1 445 ? -36.771 -19.821 51.386 1.00 93.38 445 ASN A C 1
ATOM 3213 O O . ASN A 1 445 ? -37.537 -20.695 51.787 1.00 93.38 445 ASN A O 1
ATOM 3217 N N . SER A 1 446 ? -36.762 -18.612 51.950 1.00 91.81 446 SER A N 1
ATOM 3218 C CA . SER A 1 446 ? -37.580 -18.246 53.102 1.00 91.81 446 SER A CA 1
ATOM 3219 C C . SER A 1 446 ? -37.905 -16.758 53.116 1.00 91.81 446 SER A C 1
ATOM 3221 O O . SER A 1 446 ? -37.049 -15.914 52.871 1.00 91.81 446 SER A O 1
ATOM 3223 N N . ILE A 1 447 ? -39.141 -16.430 53.492 1.00 90.19 447 ILE A N 1
ATOM 3224 C CA . ILE A 1 447 ? -39.554 -15.053 53.793 1.00 90.19 447 ILE A CA 1
ATOM 3225 C C . ILE A 1 447 ? -39.088 -14.592 55.179 1.00 90.19 447 ILE A C 1
ATOM 3227 O O . ILE A 1 447 ? -39.310 -13.437 55.534 1.00 90.19 447 ILE A O 1
ATOM 3231 N N . LEU A 1 448 ? -38.493 -15.475 55.988 1.00 93.81 448 LEU A N 1
ATOM 3232 C CA . LEU A 1 448 ? -38.017 -15.155 57.331 1.00 93.81 448 LEU A CA 1
ATOM 3233 C C . LEU A 1 448 ? -36.562 -14.666 57.302 1.00 93.81 448 LEU A C 1
ATOM 3235 O O . LEU A 1 448 ? -35.783 -15.088 56.447 1.00 93.81 448 LEU A O 1
ATOM 3239 N N . PRO A 1 449 ? -36.150 -13.833 58.271 1.00 90.94 449 PRO A N 1
ATOM 3240 C CA . PRO A 1 449 ? -34.798 -13.280 58.310 1.00 90.94 449 PRO A CA 1
ATOM 3241 C C . PRO A 1 449 ? -33.650 -14.301 58.380 1.00 90.94 449 PRO A C 1
ATOM 3243 O O . PRO A 1 449 ? -32.525 -13.974 58.008 1.00 90.94 449 PRO A O 1
ATOM 3246 N N . ALA A 1 450 ? -33.919 -15.534 58.820 1.00 90.00 450 ALA A N 1
ATOM 3247 C CA . ALA A 1 450 ? -32.942 -16.625 58.815 1.00 90.00 450 ALA A CA 1
ATOM 3248 C C . ALA A 1 450 ? -32.433 -16.976 57.401 1.00 90.00 450 ALA A C 1
ATOM 3250 O O . ALA A 1 450 ? -31.369 -17.570 57.276 1.00 90.00 450 ALA A O 1
ATOM 3251 N N . GLY A 1 451 ? -33.172 -16.600 56.349 1.00 86.56 451 GLY A N 1
ATOM 3252 C CA . GLY A 1 451 ? -32.775 -16.789 54.953 1.00 86.56 451 GLY A CA 1
ATOM 3253 C C . GLY A 1 451 ? -31.954 -15.642 54.356 1.00 86.56 451 GLY A C 1
ATOM 3254 O O . GLY A 1 451 ? -31.691 -15.680 53.161 1.00 86.56 451 GLY A O 1
ATOM 3255 N N . ASN A 1 452 ? -31.586 -14.601 55.115 1.00 91.75 452 ASN A N 1
ATOM 3256 C CA . ASN A 1 452 ? -30.807 -13.474 54.584 1.00 91.75 452 ASN A CA 1
ATOM 3257 C C . ASN A 1 452 ? -29.417 -13.945 54.103 1.00 91.75 452 ASN A C 1
ATOM 3259 O O . ASN A 1 452 ? -28.596 -14.358 54.920 1.00 91.75 452 ASN A O 1
ATOM 3263 N N . ILE A 1 453 ? -29.128 -13.807 52.807 1.00 91.50 453 ILE A N 1
ATOM 3264 C CA . ILE A 1 453 ? -27.831 -14.180 52.202 1.00 91.50 453 ILE A CA 1
ATOM 3265 C C . ILE A 1 453 ? -27.031 -12.975 51.689 1.00 91.50 453 ILE A C 1
ATOM 3267 O O . ILE A 1 453 ? -25.820 -13.052 51.509 1.00 91.50 453 ILE A O 1
ATOM 3271 N N . PHE A 1 454 ? -27.696 -11.841 51.473 1.00 91.75 454 PHE A N 1
ATOM 3272 C CA . PHE A 1 454 ? -27.089 -10.622 50.950 1.00 91.75 454 PHE A CA 1
ATOM 3273 C C . PHE A 1 454 ? -27.757 -9.408 51.577 1.00 91.75 454 PHE A C 1
ATOM 3275 O O . PHE A 1 454 ? -28.973 -9.399 51.773 1.00 91.75 454 PHE A O 1
ATOM 3282 N N . LYS A 1 455 ? -26.972 -8.368 51.850 1.00 91.62 455 LYS A N 1
ATOM 3283 C CA . LYS A 1 455 ? -27.467 -7.060 52.274 1.00 91.62 455 LYS A CA 1
ATOM 3284 C C . LYS A 1 455 ? -26.555 -5.978 51.706 1.00 91.62 455 LYS A C 1
ATOM 3286 O O . LYS A 1 455 ? -25.341 -6.072 51.872 1.00 91.62 455 LYS A O 1
ATOM 3291 N N . CYS A 1 456 ? -27.130 -4.968 51.061 1.00 92.44 456 CYS A N 1
ATOM 3292 C CA . CYS A 1 456 ? -26.374 -3.864 50.487 1.00 92.44 456 CYS A CA 1
ATOM 3293 C C . CYS A 1 456 ? -27.182 -2.568 50.440 1.00 92.44 456 CYS A C 1
ATOM 3295 O O . CYS A 1 456 ? -28.369 -2.581 50.111 1.00 92.44 456 CYS A O 1
ATOM 3297 N N . ALA A 1 457 ? -26.538 -1.449 50.771 1.00 94.12 457 ALA A N 1
ATOM 3298 C CA . ALA A 1 457 ? -27.125 -0.129 50.587 1.00 94.12 457 ALA A CA 1
ATOM 3299 C C . ALA A 1 457 ? -26.925 0.329 49.138 1.00 94.12 457 ALA A C 1
ATOM 3301 O O . ALA A 1 457 ? -25.836 0.191 48.581 1.00 94.12 457 ALA A O 1
ATOM 3302 N N . GLY A 1 458 ? -27.976 0.876 48.539 1.00 93.44 458 GLY A N 1
ATOM 3303 C CA . GLY A 1 458 ? -27.974 1.363 47.164 1.00 93.44 458 GLY A CA 1
ATOM 3304 C C . GLY A 1 458 ? -28.712 2.687 47.036 1.00 93.44 458 GLY A C 1
ATOM 3305 O O . GLY A 1 458 ? -29.335 3.168 47.984 1.00 93.44 458 GLY A O 1
ATOM 3306 N N . TRP A 1 459 ? -28.640 3.271 45.850 1.00 95.06 459 TRP A N 1
ATOM 3307 C CA . TRP A 1 459 ? -29.361 4.487 45.500 1.00 95.06 459 TRP A CA 1
ATOM 3308 C C . TRP A 1 459 ? -30.649 4.154 44.794 1.00 95.06 459 TRP A C 1
ATOM 3310 O O . TRP A 1 459 ? -30.640 3.336 43.878 1.00 95.06 459 TRP A O 1
ATOM 3320 N N . ILE A 1 460 ? -31.717 4.844 45.174 1.00 96.31 460 ILE A N 1
ATOM 3321 C CA . ILE A 1 460 ? -32.941 4.883 44.388 1.00 96.31 460 ILE A CA 1
ATOM 3322 C C . ILE A 1 460 ? -32.903 6.103 43.465 1.00 96.31 460 ILE A C 1
ATOM 3324 O O . ILE A 1 460 ? -32.646 7.229 43.903 1.00 96.31 460 ILE A O 1
ATOM 3328 N N . HIS A 1 461 ? -33.129 5.879 42.175 1.00 95.19 461 HIS A N 1
ATOM 3329 C CA . HIS A 1 461 ? -33.123 6.920 41.150 1.00 95.19 461 HIS A CA 1
ATOM 3330 C C . HIS A 1 461 ? -34.520 7.471 40.882 1.00 95.19 461 HIS A C 1
ATOM 3332 O O . HIS A 1 461 ? -35.534 6.894 41.261 1.00 95.19 461 HIS A O 1
ATOM 3338 N N . LYS A 1 462 ? -34.580 8.593 40.165 1.00 94.06 462 LYS A N 1
ATOM 3339 C CA . LYS A 1 462 ? -35.809 9.272 39.739 1.00 94.06 462 LYS A CA 1
ATOM 3340 C C . LYS A 1 462 ? -36.810 8.336 39.041 1.00 94.06 462 LYS A C 1
ATOM 3342 O O . LYS A 1 462 ? -38.011 8.521 39.192 1.00 94.06 462 LYS A O 1
ATOM 3347 N N . ASN A 1 463 ? -36.324 7.346 38.293 1.00 93.06 463 ASN A N 1
ATOM 3348 C CA . ASN A 1 463 ? -37.128 6.342 37.581 1.00 93.06 463 ASN A CA 1
ATOM 3349 C C . ASN A 1 463 ? -37.491 5.108 38.441 1.00 93.06 463 ASN A C 1
ATOM 3351 O O . ASN A 1 463 ? -37.979 4.118 37.899 1.00 93.06 463 ASN A O 1
ATOM 3355 N N . GLY A 1 464 ? -37.174 5.126 39.738 1.00 93.88 464 GLY A N 1
ATOM 3356 C CA . GLY A 1 464 ? -37.379 4.022 40.674 1.00 93.88 464 GLY A CA 1
ATOM 3357 C C . GLY A 1 464 ? -36.324 2.915 40.629 1.00 93.88 464 GLY A C 1
ATOM 3358 O O . GLY A 1 464 ? -36.360 2.023 41.471 1.00 93.88 464 GLY A O 1
ATOM 3359 N N . GLU A 1 465 ? -35.370 2.947 39.694 1.00 94.88 465 GLU A N 1
ATOM 3360 C CA . GLU A 1 465 ? -34.289 1.956 39.631 1.00 94.88 465 GLU A CA 1
ATOM 3361 C C . GLU A 1 465 ? -33.401 2.038 40.873 1.00 94.88 465 GLU A C 1
ATOM 3363 O O . GLU A 1 465 ? -33.057 3.131 41.331 1.00 94.88 465 GLU A O 1
ATOM 3368 N N . ILE A 1 466 ? -33.015 0.876 41.404 1.00 94.44 466 ILE A N 1
ATOM 3369 C CA . ILE A 1 466 ? -32.014 0.769 42.460 1.00 94.44 466 ILE A CA 1
ATOM 3370 C C . ILE A 1 466 ? -30.674 0.372 41.849 1.00 94.44 466 ILE A C 1
ATOM 3372 O O . ILE A 1 466 ? -30.555 -0.677 41.219 1.00 94.44 466 ILE A O 1
ATOM 3376 N N . THR A 1 467 ? -29.637 1.172 42.100 1.00 90.62 467 THR A N 1
ATOM 3377 C CA . THR A 1 467 ? -28.257 0.839 41.719 1.00 90.62 467 THR A CA 1
ATOM 3378 C C . THR A 1 467 ? -27.343 0.789 42.929 1.00 90.62 467 THR A C 1
ATOM 3380 O O . THR A 1 467 ? -27.491 1.581 43.861 1.00 90.62 467 THR A O 1
ATOM 3383 N N . PHE A 1 468 ? -26.327 -0.064 42.867 1.00 88.06 468 PHE A N 1
ATOM 3384 C CA . PHE A 1 468 ? -25.280 -0.136 43.879 1.00 88.06 468 PHE A CA 1
ATOM 3385 C C . PHE A 1 468 ? -24.047 0.625 43.373 1.00 88.06 468 PHE A C 1
ATOM 3387 O O . PHE A 1 468 ? -23.506 0.257 42.331 1.00 88.06 468 PHE A O 1
ATOM 3394 N N . PRO A 1 469 ? -23.632 1.709 44.049 1.00 81.50 469 PRO A N 1
ATOM 3395 C CA . PRO A 1 469 ? -22.549 2.573 43.569 1.00 81.50 469 PRO A CA 1
ATOM 3396 C C . PRO A 1 469 ? -21.148 1.986 43.769 1.00 81.50 469 PRO A C 1
ATOM 3398 O O . PRO A 1 469 ? -20.175 2.487 43.211 1.00 81.50 469 PRO A O 1
ATOM 3401 N N . GLU A 1 470 ? -21.046 0.952 44.597 1.00 83.75 470 GLU A N 1
ATOM 3402 C CA . GLU A 1 470 ? -19.820 0.252 44.955 1.00 83.75 470 GLU A CA 1
ATOM 3403 C C . GLU A 1 470 ? -20.140 -1.237 45.105 1.00 83.75 470 GLU A C 1
ATOM 3405 O O . GLU A 1 470 ? -21.297 -1.622 45.310 1.00 83.75 470 GLU A O 1
ATOM 3410 N N . THR A 1 471 ? -19.108 -2.076 45.045 1.00 78.19 471 THR A N 1
ATOM 3411 C CA . THR A 1 471 ? -19.244 -3.509 45.294 1.00 78.19 471 THR A CA 1
ATOM 3412 C C . THR A 1 471 ? -19.768 -3.755 46.705 1.00 78.19 471 THR A C 1
ATOM 3414 O O . THR A 1 471 ? -19.216 -3.279 47.698 1.00 78.19 471 THR A O 1
ATOM 3417 N N . CYS A 1 472 ? -20.838 -4.534 46.799 1.00 81.62 472 CYS A N 1
ATOM 3418 C CA . CYS A 1 472 ? -21.432 -4.895 48.075 1.00 81.62 472 CYS A CA 1
ATOM 3419 C C . CYS A 1 472 ? -20.493 -5.814 48.884 1.00 81.62 472 CYS A C 1
ATOM 3421 O O . CYS A 1 472 ? -19.830 -6.665 48.289 1.00 81.62 472 CYS A O 1
ATOM 3423 N N . PRO A 1 473 ? -20.452 -5.706 50.228 1.00 73.75 473 PRO A N 1
ATOM 3424 C CA . PRO A 1 473 ? -19.498 -6.447 51.063 1.00 73.75 473 PRO A CA 1
ATOM 3425 C C . PRO A 1 473 ? -19.538 -7.973 50.902 1.00 73.75 473 PRO A C 1
ATOM 3427 O O . PRO A 1 473 ? -18.511 -8.629 51.052 1.00 73.75 473 PRO A O 1
ATOM 3430 N N . ASN A 1 474 ? -20.710 -8.529 50.580 1.00 79.19 474 ASN A N 1
ATOM 3431 C CA . ASN A 1 474 ? -20.894 -9.953 50.323 1.00 79.19 474 ASN A CA 1
ATOM 3432 C C . ASN A 1 474 ? -21.324 -10.146 48.860 1.00 79.19 474 ASN A C 1
ATOM 3434 O O . ASN A 1 474 ? -22.376 -9.620 48.484 1.00 79.19 474 ASN A O 1
ATOM 3438 N N . PRO A 1 475 ? -20.565 -10.887 48.034 1.00 76.94 475 PRO A N 1
ATOM 3439 C CA . PRO A 1 475 ? -20.967 -11.172 46.663 1.00 76.94 475 PRO A CA 1
ATOM 3440 C C . PRO A 1 475 ? -22.207 -12.075 46.647 1.00 76.94 475 PRO A C 1
ATOM 3442 O O . PRO A 1 475 ? -22.283 -13.065 47.376 1.00 76.94 475 PRO A O 1
ATOM 3445 N N . LEU A 1 476 ? -23.188 -11.738 45.808 1.00 83.44 476 LEU A N 1
ATOM 3446 C CA . LEU A 1 476 ? -24.382 -12.558 45.624 1.00 83.44 476 LEU A CA 1
ATOM 3447 C C . LEU A 1 476 ? -24.068 -13.723 44.679 1.00 83.44 476 LEU A C 1
ATOM 3449 O O . LEU A 1 476 ? -23.699 -13.505 43.528 1.00 83.44 476 LEU A O 1
ATOM 3453 N N . THR A 1 477 ? -24.268 -14.952 45.152 1.00 84.00 477 THR A N 1
ATOM 3454 C CA . THR A 1 477 ? -24.270 -16.151 44.302 1.00 84.00 477 THR A CA 1
ATOM 3455 C C . THR A 1 477 ? -25.712 -16.594 44.082 1.00 84.00 477 THR A C 1
ATOM 3457 O O . THR A 1 477 ? -26.447 -16.769 45.051 1.00 84.00 477 THR A O 1
ATOM 3460 N N . ILE A 1 478 ? -26.119 -16.759 42.821 1.00 84.75 478 ILE A N 1
ATOM 3461 C CA . ILE A 1 478 ? -27.484 -17.148 42.447 1.00 84.75 478 ILE A CA 1
ATOM 3462 C C . ILE A 1 478 ? -27.496 -18.634 42.085 1.00 84.75 478 ILE A C 1
ATOM 3464 O O . ILE A 1 478 ? -26.807 -19.072 41.167 1.00 84.75 478 ILE A O 1
ATOM 3468 N N . ASN A 1 479 ? -28.307 -19.409 42.797 1.00 85.50 479 ASN A N 1
ATOM 3469 C CA . ASN A 1 479 ? -28.634 -20.789 42.476 1.00 85.50 479 ASN A CA 1
ATOM 3470 C C . ASN A 1 479 ? -29.967 -20.822 41.720 1.00 85.50 479 ASN A C 1
ATOM 3472 O O . ASN A 1 479 ? -31.003 -20.431 42.251 1.00 85.50 479 ASN A O 1
ATOM 3476 N N . THR A 1 480 ? -29.955 -21.334 40.490 1.00 87.44 480 THR A N 1
ATOM 3477 C CA . THR A 1 480 ? -31.139 -21.400 39.616 1.00 87.44 480 THR A CA 1
ATOM 3478 C C . THR A 1 480 ? -32.263 -22.292 40.148 1.00 87.44 480 THR A C 1
ATOM 3480 O O . THR A 1 480 ? -33.385 -22.201 39.661 1.00 87.44 480 THR A O 1
ATOM 3483 N N . SER A 1 481 ? -31.987 -23.137 41.146 1.00 88.00 481 SER A N 1
ATOM 3484 C CA . SER A 1 481 ? -32.981 -24.000 41.802 1.00 88.00 481 SER A CA 1
ATOM 3485 C C . SER A 1 481 ? -33.594 -23.388 43.068 1.00 88.00 481 SER A C 1
ATOM 3487 O O . SER A 1 481 ? -34.535 -23.954 43.622 1.00 88.00 481 SER A O 1
ATOM 3489 N N . SER A 1 482 ? -33.059 -22.264 43.552 1.00 90.88 482 SER A N 1
ATOM 3490 C CA . SER A 1 482 ? -33.542 -21.582 44.755 1.00 90.88 482 SER A CA 1
ATOM 3491 C C . SER A 1 482 ? -34.656 -20.584 44.429 1.00 90.88 482 SER A C 1
ATOM 3493 O O . SER A 1 482 ? -34.743 -20.047 43.328 1.00 90.88 482 SER A O 1
ATOM 3495 N N . THR A 1 483 ? -35.501 -20.287 45.416 1.00 93.31 483 THR A N 1
ATOM 3496 C CA . THR A 1 483 ? -36.445 -19.160 45.355 1.00 93.31 483 THR A CA 1
ATOM 3497 C C . THR A 1 483 ? -35.866 -17.971 46.110 1.00 93.31 483 THR A C 1
ATOM 3499 O O . THR A 1 483 ? -35.464 -18.117 47.264 1.00 93.31 483 THR A O 1
ATOM 3502 N N . TYR A 1 484 ? -35.858 -16.789 45.496 1.00 95.69 484 TYR A N 1
ATOM 3503 C CA . TYR A 1 484 ? -35.323 -15.575 46.112 1.00 95.69 484 TYR A CA 1
ATOM 3504 C C . TYR A 1 484 ? -36.425 -14.574 46.444 1.00 95.69 484 TYR A C 1
ATOM 3506 O O . TYR A 1 484 ? -37.352 -14.376 45.662 1.00 95.69 484 TYR A O 1
ATOM 3514 N N . TYR A 1 485 ? -36.292 -13.907 47.587 1.00 96.00 485 TYR A N 1
ATOM 3515 C CA . TYR A 1 485 ? -37.126 -12.776 47.982 1.00 96.00 485 TYR A CA 1
ATOM 3516 C C . TYR A 1 485 ? -36.249 -11.547 48.167 1.00 96.00 485 TYR A C 1
ATOM 3518 O O . TYR A 1 485 ? -35.197 -11.617 48.803 1.00 96.00 485 TYR A O 1
ATOM 3526 N N . ILE A 1 486 ? -36.687 -10.414 47.637 1.00 96.56 486 ILE A N 1
ATOM 3527 C CA . ILE A 1 486 ? -35.973 -9.144 47.767 1.00 96.56 486 ILE A CA 1
ATOM 3528 C C . ILE A 1 486 ? -36.744 -8.293 48.756 1.00 96.56 486 ILE A C 1
ATOM 3530 O O . ILE A 1 486 ? -37.924 -8.047 48.556 1.00 96.56 486 ILE A O 1
ATOM 3534 N N . LEU A 1 487 ? -36.078 -7.861 49.820 1.00 96.38 487 LEU A N 1
ATOM 3535 C CA . LEU A 1 487 ? -36.580 -6.919 50.811 1.00 96.38 487 LEU A CA 1
ATOM 3536 C C . LEU A 1 487 ? -35.917 -5.563 50.568 1.00 96.38 487 LEU A C 1
ATOM 3538 O O . LEU A 1 487 ? -34.689 -5.474 50.579 1.00 96.38 487 LEU A O 1
ATOM 3542 N N . VAL A 1 488 ? -36.722 -4.518 50.401 1.00 97.31 488 VAL A N 1
ATOM 3543 C CA . VAL A 1 488 ? -36.255 -3.133 50.303 1.00 97.31 488 VAL A CA 1
ATOM 3544 C C . VAL A 1 488 ? -36.747 -2.352 51.513 1.00 97.31 488 VAL A C 1
ATOM 3546 O O . VAL A 1 488 ? -37.944 -2.295 51.804 1.00 97.31 488 VAL A O 1
ATOM 3549 N N . GLU A 1 489 ? -35.806 -1.741 52.222 1.00 96.50 489 GLU A N 1
ATOM 3550 C CA . GLU A 1 489 ? -36.064 -0.895 53.379 1.00 96.50 489 GLU A CA 1
ATOM 3551 C C . GLU A 1 489 ? -35.638 0.545 53.091 1.00 96.50 489 GLU A C 1
ATOM 3553 O O . GLU A 1 489 ? -34.614 0.792 52.452 1.00 96.50 489 GLU A O 1
ATOM 3558 N N . HIS A 1 490 ? -36.418 1.495 53.601 1.00 95.94 490 HIS A N 1
ATOM 3559 C CA . HIS A 1 490 ? -36.135 2.922 53.507 1.00 95.94 490 HIS A CA 1
ATOM 3560 C C . HIS A 1 490 ? -36.401 3.596 54.858 1.00 95.94 490 HIS A C 1
ATOM 3562 O O . HIS A 1 490 ? -37.228 3.138 55.644 1.00 95.94 490 HIS A O 1
ATOM 3568 N N . ARG A 1 491 ? -35.703 4.698 55.141 1.00 93.31 491 ARG A N 1
ATOM 3569 C CA . ARG A 1 491 ? -35.641 5.330 56.475 1.00 93.31 491 ARG A CA 1
ATOM 3570 C C . ARG A 1 491 ? -36.960 5.881 57.040 1.00 93.31 491 ARG A C 1
ATOM 3572 O O . ARG A 1 491 ? -37.062 6.011 58.255 1.00 93.31 491 ARG A O 1
ATOM 3579 N N . ASN A 1 492 ? -37.921 6.226 56.184 1.00 93.81 492 ASN A N 1
ATOM 3580 C CA . ASN A 1 492 ? -39.219 6.835 56.533 1.00 93.81 492 ASN A CA 1
ATOM 3581 C C . ASN A 1 492 ? -40.425 6.135 55.852 1.00 93.81 492 ASN A C 1
ATOM 3583 O O . ASN A 1 492 ? -41.539 6.664 55.862 1.00 93.81 492 ASN A O 1
ATOM 3587 N N . HIS A 1 493 ? -40.217 4.961 55.239 1.00 95.19 493 HIS A N 1
ATOM 3588 C CA . HIS A 1 493 ? -41.271 4.199 54.559 1.00 95.19 493 HIS A CA 1
ATOM 3589 C C . HIS A 1 493 ? -41.422 2.794 55.155 1.00 95.19 493 HIS A C 1
ATOM 3591 O O . HIS A 1 493 ? -40.508 2.236 55.771 1.00 95.19 493 HIS A O 1
ATOM 3597 N N . LEU A 1 494 ? -42.608 2.215 54.992 1.00 95.75 494 LEU A N 1
ATOM 3598 C CA . LEU A 1 494 ? -42.859 0.821 55.324 1.00 95.75 494 LEU A CA 1
ATOM 3599 C C . LEU A 1 494 ? -42.118 -0.070 54.318 1.00 95.75 494 LEU A C 1
ATOM 3601 O O . LEU A 1 494 ? -42.225 0.142 53.110 1.00 95.75 494 LEU A O 1
ATOM 3605 N N . ALA A 1 495 ? -41.347 -1.039 54.815 1.00 95.81 495 ALA A N 1
ATOM 3606 C CA . ALA A 1 495 ? -40.549 -1.914 53.962 1.00 95.81 495 ALA A CA 1
ATOM 3607 C C . ALA A 1 495 ? -41.427 -2.774 53.039 1.00 95.81 495 ALA A C 1
ATOM 3609 O O . ALA A 1 495 ? -42.541 -3.159 53.409 1.00 95.81 495 ALA A O 1
ATOM 3610 N N . VAL A 1 496 ? -40.882 -3.120 51.873 1.00 96.81 496 VAL A N 1
ATOM 3611 C CA . VAL A 1 496 ? -41.542 -3.953 50.859 1.00 96.81 496 VAL A CA 1
ATOM 3612 C C . VAL A 1 496 ? -40.724 -5.204 50.592 1.00 96.81 496 VAL A C 1
ATOM 3614 O O . VAL A 1 496 ? -39.498 -5.187 50.683 1.00 96.81 496 VAL A O 1
ATOM 3617 N N . MET A 1 497 ? -41.401 -6.306 50.289 1.00 96.50 497 MET A N 1
ATOM 3618 C CA . MET A 1 497 ? -40.752 -7.567 49.953 1.00 96.50 497 MET A CA 1
ATOM 3619 C C . MET A 1 497 ? -41.589 -8.329 48.940 1.00 96.50 497 MET A C 1
ATOM 3621 O O . MET A 1 497 ? -42.812 -8.306 49.037 1.00 96.50 497 MET A O 1
ATOM 3625 N N . ASP A 1 498 ? -40.950 -9.007 47.995 1.00 96.62 498 ASP A N 1
ATOM 3626 C CA . ASP A 1 498 ? -41.629 -9.957 47.113 1.00 96.62 498 ASP A CA 1
ATOM 3627 C C . ASP A 1 498 ? -40.649 -10.979 46.523 1.00 96.62 498 ASP A C 1
ATOM 3629 O O . ASP A 1 498 ? -39.432 -10.868 46.706 1.00 96.62 498 ASP A O 1
ATOM 3633 N N . THR A 1 499 ? -41.186 -11.990 45.846 1.00 94.88 499 THR A N 1
ATOM 3634 C CA . THR A 1 499 ? -40.424 -13.020 45.142 1.00 94.88 499 THR A CA 1
ATOM 3635 C C . THR A 1 499 ? -39.789 -12.450 43.874 1.00 94.88 499 THR A C 1
ATOM 3637 O O . THR A 1 499 ? -40.477 -11.896 43.021 1.00 94.88 499 THR A O 1
ATOM 3640 N N . ALA A 1 500 ? -38.475 -12.616 43.720 1.00 92.94 500 ALA A N 1
ATOM 3641 C CA . ALA A 1 500 ? -37.756 -12.220 42.514 1.00 92.94 500 ALA A CA 1
ATOM 3642 C C . ALA A 1 500 ? -37.704 -13.342 41.479 1.00 92.94 500 ALA A C 1
ATOM 3644 O O . ALA A 1 500 ? -37.606 -14.524 41.811 1.00 92.94 500 ALA A O 1
ATOM 3645 N N . SER A 1 501 ? -37.715 -12.948 40.208 1.00 91.62 501 SER A N 1
ATOM 3646 C CA . SER A 1 501 ? -37.518 -13.858 39.082 1.00 91.62 501 SER A CA 1
ATOM 3647 C C . SER A 1 501 ? -36.032 -14.010 38.775 1.00 91.62 501 SER A C 1
ATOM 3649 O O . SER A 1 501 ? -35.301 -13.022 38.761 1.00 91.62 501 SER A O 1
ATOM 3651 N N . ILE A 1 502 ? -35.591 -15.234 38.490 1.00 87.56 502 ILE A N 1
ATOM 3652 C CA . ILE A 1 502 ? -34.248 -15.501 37.970 1.00 87.56 502 ILE A CA 1
ATOM 3653 C C . ILE A 1 502 ? -34.309 -15.374 36.448 1.00 87.56 502 ILE A C 1
ATOM 3655 O O . ILE A 1 502 ? -35.102 -16.063 35.806 1.00 87.56 502 ILE A O 1
ATOM 3659 N N . ILE A 1 503 ? -33.491 -14.499 35.870 1.00 81.19 503 ILE A N 1
ATOM 3660 C CA . ILE A 1 503 ? -33.429 -14.279 34.420 1.00 81.19 503 ILE A CA 1
ATOM 3661 C C . ILE A 1 503 ? -32.036 -14.611 33.878 1.00 81.19 503 ILE A C 1
ATOM 3663 O O . ILE A 1 503 ? -31.089 -14.809 34.643 1.00 81.19 503 ILE A O 1
ATOM 3667 N N . GLU A 1 504 ? -31.937 -14.724 32.550 1.00 75.50 504 GLU A N 1
ATOM 3668 C CA . GLU A 1 504 ? -30.679 -14.976 31.831 1.00 75.50 504 GLU A CA 1
ATOM 3669 C C . GLU A 1 504 ? -29.892 -16.177 32.389 1.00 75.50 504 GLU A C 1
ATOM 3671 O O . GLU A 1 504 ? -28.727 -16.077 32.763 1.00 75.50 504 GLU A O 1
ATOM 3676 N N . ASN A 1 505 ? -30.558 -17.335 32.497 1.00 75.44 505 ASN A N 1
ATOM 3677 C CA . ASN A 1 505 ? -29.968 -18.591 32.984 1.00 75.44 505 ASN A CA 1
ATOM 3678 C C . ASN A 1 505 ? -29.285 -18.508 34.367 1.00 75.44 505 ASN A C 1
ATOM 3680 O O . ASN A 1 505 ? -28.391 -19.300 34.657 1.00 75.44 505 ASN A O 1
ATOM 3684 N N . GLY A 1 506 ? -29.718 -17.598 35.246 1.00 70.88 506 GLY A N 1
ATOM 3685 C CA . GLY A 1 506 ? -29.123 -17.451 36.580 1.00 70.88 506 GLY A CA 1
ATOM 3686 C C . GLY A 1 506 ? -28.175 -16.272 36.725 1.00 70.88 506 GLY A C 1
ATOM 3687 O O . GLY A 1 506 ? -27.587 -16.116 37.793 1.00 70.88 506 GLY A O 1
ATOM 3688 N N . ALA A 1 507 ? -28.029 -15.435 35.696 1.00 72.25 507 ALA A N 1
ATOM 3689 C CA . ALA A 1 507 ? -27.149 -14.278 35.770 1.00 72.25 507 ALA A CA 1
ATOM 3690 C C . ALA A 1 507 ? -27.717 -13.151 36.651 1.00 72.25 507 ALA A C 1
ATOM 3692 O O . ALA A 1 507 ? -26.939 -12.499 37.349 1.00 72.25 507 ALA A O 1
ATOM 3693 N N . TYR A 1 508 ? -29.045 -12.962 36.693 1.00 84.00 508 TYR A N 1
ATOM 3694 C CA . TYR A 1 508 ? -29.659 -11.855 37.439 1.00 84.00 508 TYR A CA 1
ATOM 3695 C C . TYR A 1 508 ? -30.913 -12.261 38.222 1.00 84.00 508 TYR A C 1
ATOM 3697 O O . TYR A 1 508 ? -31.705 -13.100 37.784 1.00 84.00 508 TYR A O 1
ATOM 3705 N N . LEU A 1 509 ? -31.130 -11.584 39.354 1.00 90.31 509 LEU A N 1
ATOM 3706 C CA . LEU A 1 509 ? -32.430 -11.487 40.019 1.00 90.31 509 LEU A CA 1
ATOM 3707 C C . LEU A 1 509 ? -33.164 -10.237 39.539 1.00 90.31 509 LEU A C 1
ATOM 3709 O O . LEU A 1 509 ? -32.599 -9.147 39.569 1.00 90.31 509 LEU A O 1
ATOM 3713 N N . ASN A 1 510 ? -34.427 -10.379 39.151 1.00 93.00 510 ASN A N 1
ATOM 3714 C CA . ASN A 1 510 ? -35.260 -9.287 38.662 1.00 93.00 510 ASN A CA 1
ATOM 3715 C C . ASN A 1 510 ? -36.537 -9.144 39.495 1.00 93.00 510 ASN A C 1
ATOM 3717 O O . ASN A 1 510 ? -37.280 -10.117 39.661 1.00 93.00 510 ASN A O 1
ATOM 3721 N N . LEU A 1 511 ? -36.812 -7.929 39.975 1.00 95.19 511 LEU A N 1
ATOM 3722 C CA . LEU A 1 511 ? -38.070 -7.592 40.639 1.00 95.19 511 LEU A CA 1
ATOM 3723 C C . LEU A 1 511 ? -38.445 -6.120 40.451 1.00 95.19 511 LEU A C 1
ATOM 3725 O O . LEU A 1 511 ? -37.681 -5.223 40.793 1.00 95.19 511 LEU A O 1
ATOM 3729 N N . ASP A 1 512 ? -39.663 -5.871 39.985 1.00 95.69 512 ASP A N 1
ATOM 3730 C CA . ASP A 1 512 ? -40.200 -4.522 39.833 1.00 95.69 512 ASP A CA 1
ATOM 3731 C C . ASP A 1 512 ? -41.385 -4.304 40.785 1.00 95.69 512 ASP A C 1
ATOM 3733 O O . ASP A 1 512 ? -42.498 -4.775 40.546 1.00 95.69 512 ASP A O 1
ATOM 3737 N N . PHE A 1 513 ? -41.137 -3.582 41.878 1.00 96.31 513 PHE A N 1
ATOM 3738 C CA . PHE A 1 513 ? -42.165 -3.175 42.834 1.00 96.31 513 PHE A CA 1
ATOM 3739 C C . PHE A 1 513 ? -43.030 -2.022 42.318 1.00 96.31 513 PHE A C 1
ATOM 3741 O O . PHE A 1 513 ? -44.078 -1.756 42.897 1.00 96.31 513 PHE A O 1
ATOM 3748 N N . SER A 1 514 ? -42.625 -1.313 41.263 1.00 94.12 514 SER A N 1
ATOM 3749 C CA . SER A 1 514 ? -43.365 -0.143 40.779 1.00 94.12 514 SER A CA 1
ATOM 3750 C C . SER A 1 514 ? -44.661 -0.505 40.054 1.00 94.12 514 SER A C 1
ATOM 3752 O O . SER A 1 514 ? -45.546 0.337 39.949 1.00 94.12 514 SER A O 1
ATOM 3754 N N . VAL A 1 515 ? -44.808 -1.754 39.604 1.00 93.75 515 VAL A N 1
ATOM 3755 C CA . VAL A 1 515 ? -45.922 -2.183 38.740 1.00 93.75 515 VAL A CA 1
ATOM 3756 C C . VAL A 1 515 ? -46.980 -3.036 39.443 1.00 93.75 515 VAL A C 1
ATOM 3758 O O . VAL A 1 515 ? -48.114 -3.114 38.976 1.00 93.75 515 VAL A O 1
ATOM 3761 N N . ASN A 1 516 ? -46.650 -3.661 40.577 1.00 92.12 516 ASN A N 1
ATOM 3762 C CA . ASN A 1 516 ? -47.558 -4.545 41.313 1.00 92.12 516 ASN A CA 1
ATOM 3763 C C . ASN A 1 516 ? -47.453 -4.344 42.825 1.00 92.12 516 ASN A C 1
ATOM 3765 O O . ASN A 1 516 ? -46.415 -3.948 43.350 1.00 92.12 516 ASN A O 1
ATOM 3769 N N . ASN A 1 517 ? -48.527 -4.673 43.548 1.00 93.50 517 ASN A N 1
ATOM 3770 C CA . ASN A 1 517 ? -48.473 -4.727 45.005 1.00 93.50 517 ASN A CA 1
ATOM 3771 C C . ASN A 1 517 ? -47.481 -5.804 45.461 1.00 93.50 517 ASN A C 1
ATOM 3773 O O . ASN A 1 517 ? -47.451 -6.883 44.877 1.00 93.50 517 ASN A O 1
ATOM 3777 N N . SER A 1 518 ? -46.728 -5.520 46.523 1.00 93.88 518 SER A N 1
ATOM 3778 C CA . SER A 1 518 ? -45.780 -6.471 47.105 1.00 93.88 518 SER A CA 1
ATOM 3779 C C . SER A 1 518 ? -46.466 -7.432 48.088 1.00 93.88 518 SER A C 1
ATOM 3781 O O . SER A 1 518 ? -47.670 -7.326 48.345 1.00 93.88 518 SER A O 1
ATOM 3783 N N . TYR A 1 519 ? -45.688 -8.306 48.737 1.00 92.00 519 TYR A N 1
ATOM 3784 C CA . TYR A 1 519 ? -46.153 -9.245 49.764 1.00 92.00 519 TYR A CA 1
ATOM 3785 C C . TYR A 1 519 ? -47.075 -8.595 50.815 1.00 92.00 519 TYR A C 1
ATOM 3787 O O . TYR A 1 519 ? -46.647 -7.771 51.628 1.00 92.00 519 TYR A O 1
ATOM 3795 N N . ALA A 1 520 ? -48.347 -9.007 50.814 1.00 90.94 520 ALA A N 1
ATOM 3796 C CA . ALA A 1 520 ? -49.406 -8.468 51.665 1.00 90.94 520 ALA A CA 1
ATOM 3797 C C . ALA A 1 520 ? -50.323 -9.597 52.185 1.00 90.94 520 ALA A C 1
ATOM 3799 O O . ALA A 1 520 ? -51.367 -9.876 51.591 1.00 90.94 520 ALA A O 1
ATOM 3800 N N . PRO A 1 521 ? -49.948 -10.290 53.278 1.00 88.25 521 PRO A N 1
ATOM 3801 C CA . PRO A 1 521 ? -50.809 -11.303 53.886 1.00 88.25 521 PRO A CA 1
ATOM 3802 C C . PRO A 1 521 ? -52.075 -10.675 54.500 1.00 88.25 521 PRO A C 1
ATOM 3804 O O . PRO A 1 521 ? -52.192 -9.456 54.624 1.00 88.25 521 PRO A O 1
ATOM 3807 N N . ILE A 1 522 ? -53.041 -11.510 54.900 1.00 87.75 522 ILE A N 1
ATOM 3808 C CA . ILE A 1 522 ? -54.347 -11.056 55.412 1.00 87.75 522 ILE A CA 1
ATOM 3809 C C . ILE A 1 522 ? -54.156 -10.043 56.559 1.00 87.75 522 ILE A C 1
ATOM 3811 O O . ILE A 1 522 ? -53.391 -10.282 57.494 1.00 87.75 522 ILE A O 1
ATOM 3815 N N . PHE A 1 523 ? -54.862 -8.910 56.485 1.00 86.38 523 PHE A N 1
ATOM 3816 C CA . PHE A 1 523 ? -54.771 -7.784 57.431 1.00 86.38 523 PHE A CA 1
ATOM 3817 C C . PHE A 1 523 ? -53.395 -7.095 57.503 1.00 86.38 523 PHE A C 1
ATOM 3819 O O . PHE A 1 523 ? -53.079 -6.438 58.501 1.00 86.38 523 PHE A O 1
ATOM 3826 N N . ARG A 1 524 ? -52.564 -7.242 56.467 1.00 93.12 524 ARG A N 1
ATOM 3827 C CA . ARG A 1 524 ? -51.285 -6.543 56.298 1.00 93.12 524 ARG A CA 1
ATOM 3828 C C . ARG A 1 524 ? -51.236 -5.829 54.951 1.00 93.12 524 ARG A C 1
ATOM 3830 O O . ARG A 1 524 ? -52.061 -6.060 54.075 1.00 93.12 524 ARG A O 1
ATOM 3837 N N . HIS A 1 525 ? -50.267 -4.934 54.818 1.00 94.75 525 HIS A N 1
ATOM 3838 C CA . HIS A 1 525 ? -50.101 -4.053 53.670 1.00 94.75 525 HIS A CA 1
ATOM 3839 C C . HIS A 1 525 ? -48.714 -4.267 53.062 1.00 94.75 525 HIS A C 1
ATOM 3841 O O . HIS A 1 525 ? -47.733 -4.346 53.800 1.00 94.75 525 HIS A O 1
ATOM 3847 N N . GLY A 1 526 ? -48.656 -4.358 51.734 1.00 92.69 526 GLY A N 1
ATOM 3848 C CA . GLY A 1 526 ? -47.411 -4.371 50.969 1.00 92.69 526 GLY A CA 1
ATOM 3849 C C . GLY A 1 526 ? -47.041 -2.950 50.553 1.00 92.69 526 GLY A C 1
ATOM 3850 O O . GLY A 1 526 ? -46.213 -2.301 51.185 1.00 92.69 526 GLY A O 1
ATOM 3851 N N . GLN A 1 527 ? -47.734 -2.442 49.535 1.00 95.75 527 GLN A N 1
ATOM 3852 C CA . GLN A 1 527 ? -47.532 -1.117 48.947 1.00 95.75 527 GLN A CA 1
ATOM 3853 C C . GLN A 1 527 ? -48.826 -0.300 48.900 1.00 95.75 527 GLN A C 1
ATOM 3855 O O . GLN A 1 527 ? -49.919 -0.804 49.171 1.00 95.75 527 GLN A O 1
ATOM 3860 N N . ASN A 1 528 ? -48.703 0.983 48.560 1.00 93.81 528 ASN A N 1
ATOM 3861 C CA . ASN A 1 528 ? -49.835 1.840 48.227 1.00 93.81 528 ASN A CA 1
ATOM 3862 C C . ASN A 1 528 ? -49.928 2.010 46.709 1.00 93.81 528 ASN A C 1
ATOM 3864 O O . ASN A 1 528 ? -48.906 2.180 46.045 1.00 93.81 528 ASN A O 1
ATOM 3868 N N . LEU A 1 529 ? -51.148 2.014 46.177 1.00 93.88 529 LEU A N 1
ATOM 3869 C CA . LEU A 1 529 ? -51.390 2.401 44.791 1.00 93.88 529 LEU A CA 1
ATOM 3870 C C . LEU A 1 529 ? -51.278 3.930 44.688 1.00 93.88 529 LEU A C 1
ATOM 3872 O O . LEU A 1 529 ? -52.000 4.643 45.389 1.00 93.88 529 LEU A O 1
ATOM 3876 N N . LEU A 1 530 ? -50.354 4.418 43.863 1.00 92.12 530 LEU A N 1
ATOM 3877 C CA . LEU A 1 530 ? -50.091 5.846 43.648 1.00 92.12 530 LEU A CA 1
ATOM 3878 C C . LEU A 1 530 ? -50.939 6.383 42.493 1.00 92.12 530 LEU A C 1
ATOM 3880 O O . LEU A 1 530 ? -51.602 7.409 42.624 1.00 92.12 530 LEU A O 1
ATOM 3884 N N . GLU A 1 531 ? -50.955 5.630 41.396 1.00 90.38 531 GLU A N 1
ATOM 3885 C CA . GLU A 1 531 ? -51.747 5.844 40.184 1.00 90.38 531 GLU A CA 1
ATOM 3886 C C . GLU A 1 531 ? -52.202 4.475 39.652 1.00 90.38 531 GLU A C 1
ATOM 3888 O O . GLU A 1 531 ? -51.676 3.449 40.093 1.00 90.38 531 GLU A O 1
ATOM 3893 N N . PRO A 1 532 ? -53.177 4.392 38.728 1.00 90.81 532 PRO A N 1
ATOM 3894 C CA . PRO A 1 532 ? -53.555 3.117 38.125 1.00 90.81 532 PRO A CA 1
ATOM 3895 C C . PRO A 1 532 ? -52.339 2.377 37.541 1.00 90.81 532 PRO A C 1
ATOM 3897 O O . PRO A 1 532 ? -51.752 2.816 36.560 1.00 90.81 532 PRO A O 1
ATOM 3900 N N . GLY A 1 533 ? -51.968 1.246 38.150 1.00 89.88 533 GLY A N 1
ATOM 3901 C CA . GLY A 1 533 ? -50.813 0.437 37.740 1.00 89.88 533 GLY A CA 1
ATOM 3902 C C . GLY A 1 533 ? -49.460 0.870 38.315 1.00 89.88 533 GLY A C 1
ATOM 3903 O O . GLY A 1 533 ? -48.486 0.161 38.090 1.00 89.88 533 GLY A O 1
ATOM 3904 N N . VAL A 1 534 ? -49.395 1.960 39.088 1.00 93.00 534 VAL A N 1
ATOM 3905 C CA . VAL A 1 534 ? -48.161 2.427 39.737 1.00 93.00 534 VAL A CA 1
ATOM 3906 C C . VAL A 1 534 ? -48.256 2.250 41.246 1.00 93.00 534 VAL A C 1
ATOM 3908 O O . VAL A 1 534 ? -49.123 2.821 41.910 1.00 93.00 534 VAL A O 1
ATOM 3911 N N . TRP A 1 535 ? -47.333 1.477 41.801 1.00 95.94 535 TRP A N 1
ATOM 3912 C CA . TRP A 1 535 ? -47.242 1.157 43.221 1.00 95.94 535 TRP A CA 1
ATOM 3913 C C . TRP A 1 535 ? -45.995 1.777 43.837 1.00 95.94 535 TRP A C 1
ATOM 3915 O O . TRP A 1 535 ? -44.981 1.956 43.165 1.00 95.94 535 TRP A O 1
ATOM 3925 N N . GLY A 1 536 ? -46.063 2.093 45.128 1.00 95.25 536 GLY A N 1
ATOM 3926 C CA . GLY A 1 536 ? -44.905 2.554 45.883 1.00 95.25 536 GLY A CA 1
ATOM 3927 C C . GLY A 1 536 ? -44.955 2.182 47.355 1.00 95.25 536 GLY A C 1
ATOM 3928 O O . GLY A 1 536 ? -46.009 1.859 47.916 1.00 95.25 536 GLY A O 1
ATOM 3929 N N . MET A 1 537 ? -43.789 2.255 47.990 1.00 97.25 537 MET A N 1
ATOM 3930 C CA . MET A 1 537 ? -43.633 2.041 49.423 1.00 97.25 537 MET A CA 1
ATOM 3931 C C . MET A 1 537 ? -44.517 3.029 50.183 1.00 97.25 537 MET A C 1
ATOM 3933 O O . MET A 1 537 ? -44.616 4.198 49.810 1.00 97.25 537 MET A O 1
ATOM 3937 N N . ILE A 1 538 ? -45.157 2.567 51.256 1.00 97.00 538 ILE A N 1
ATOM 3938 C CA . ILE A 1 538 ? -46.069 3.397 52.050 1.00 97.00 538 ILE A CA 1
ATOM 3939 C C . ILE A 1 538 ? -45.249 4.390 52.885 1.00 97.00 538 ILE A C 1
ATOM 3941 O O . ILE A 1 538 ? -44.387 3.984 53.663 1.00 97.00 538 ILE A O 1
ATOM 3945 N N . GLU A 1 539 ? -45.531 5.682 52.737 1.00 96.00 539 GLU A N 1
ATOM 3946 C CA . GLU A 1 539 ? -44.874 6.772 53.474 1.00 96.00 539 GLU A CA 1
ATOM 3947 C C . GLU A 1 539 ? -45.318 6.834 54.952 1.00 96.00 539 GLU A C 1
ATOM 3949 O O . GLU A 1 539 ? -46.440 6.448 55.290 1.00 96.00 539 GLU A O 1
ATOM 3954 N N . GLY A 1 540 ? -44.464 7.355 55.840 1.00 94.25 540 GLY A N 1
ATOM 3955 C CA . GLY A 1 540 ? -44.830 7.707 57.220 1.00 94.25 540 GLY A CA 1
ATOM 3956 C C . GLY A 1 540 ? -44.355 6.747 58.316 1.00 94.25 540 GLY A C 1
ATOM 3957 O O . GLY A 1 540 ? -44.665 6.982 59.481 1.00 94.25 540 GLY A O 1
ATOM 3958 N N . ASN A 1 541 ? -43.587 5.707 57.975 1.00 95.19 541 ASN A N 1
ATOM 3959 C CA . ASN A 1 541 ? -42.938 4.814 58.944 1.00 95.19 541 ASN A CA 1
ATOM 3960 C C . ASN A 1 541 ? -41.586 5.409 59.370 1.00 95.19 541 ASN A C 1
ATOM 3962 O O . ASN A 1 541 ? -40.535 5.061 58.829 1.00 95.19 541 ASN A O 1
ATOM 3966 N N . VAL A 1 542 ? -41.621 6.392 60.262 1.00 93.00 542 VAL A N 1
ATOM 3967 C CA . VAL A 1 542 ? -40.462 7.207 60.657 1.00 93.00 542 VAL A CA 1
ATOM 3968 C C . VAL A 1 542 ? -39.697 6.568 61.823 1.00 93.00 542 VAL A C 1
ATOM 3970 O O . VAL A 1 542 ? -38.469 6.682 61.898 1.00 93.00 542 VAL A O 1
ATOM 3973 N N . ASP A 1 543 ? -40.395 5.876 62.731 1.00 92.38 543 ASP A N 1
ATOM 3974 C CA . ASP A 1 543 ? -39.796 5.175 63.866 1.00 92.38 543 ASP A CA 1
ATOM 3975 C C . ASP A 1 543 ? -39.491 3.711 63.538 1.00 92.38 543 ASP A C 1
ATOM 3977 O O . ASP A 1 543 ? -40.231 2.778 63.836 1.00 92.38 543 ASP A O 1
ATOM 3981 N N . GLN A 1 544 ? -38.311 3.499 62.974 1.00 91.25 544 GLN A N 1
ATOM 3982 C CA . GLN A 1 544 ? -37.865 2.172 62.553 1.00 91.25 544 GLN A CA 1
ATOM 3983 C C . GLN A 1 544 ? -37.354 1.306 63.723 1.00 91.25 544 GLN A C 1
ATOM 3985 O O . GLN A 1 544 ? -37.039 0.135 63.528 1.00 91.25 544 GLN A O 1
ATOM 3990 N N . VAL A 1 545 ? -37.251 1.854 64.940 1.00 88.25 545 VAL A N 1
ATOM 3991 C CA . VAL A 1 545 ? -36.683 1.147 66.102 1.00 88.25 545 VAL A CA 1
ATOM 3992 C C . VAL A 1 545 ? -37.770 0.488 66.942 1.00 88.25 545 VAL A C 1
ATOM 3994 O O . VAL A 1 545 ? -37.744 -0.727 67.126 1.00 88.25 545 VAL A O 1
ATOM 3997 N N . SER A 1 546 ? -38.723 1.269 67.449 1.00 87.69 546 SER A N 1
ATOM 3998 C CA . SER A 1 546 ? -39.762 0.760 68.352 1.00 87.69 546 SER A CA 1
ATOM 3999 C C . SER A 1 546 ? -40.938 0.175 67.574 1.00 87.69 546 SER A C 1
ATOM 4001 O O . SER A 1 546 ? -41.631 -0.704 68.086 1.00 87.69 546 SER A O 1
ATOM 4003 N N . SER A 1 547 ? -41.160 0.639 66.338 1.00 85.94 547 SER A N 1
ATOM 4004 C CA . SER A 1 547 ? -42.280 0.221 65.492 1.00 85.94 547 SER A CA 1
ATOM 4005 C C . SER A 1 547 ? -41.898 -0.036 64.028 1.00 85.94 547 SER A C 1
ATOM 4007 O O . SER A 1 547 ? -42.535 0.444 63.099 1.00 85.94 547 SER A O 1
ATOM 4009 N N . ARG A 1 548 ? -40.906 -0.896 63.782 1.00 89.81 548 ARG A N 1
ATOM 4010 C CA . ARG A 1 548 ? -40.441 -1.200 62.412 1.00 89.81 548 ARG A CA 1
ATOM 4011 C C . ARG A 1 548 ? -41.529 -1.737 61.469 1.00 89.81 548 ARG A C 1
ATOM 4013 O O . ARG A 1 548 ? -41.516 -1.452 60.274 1.00 89.81 548 ARG A O 1
ATOM 4020 N N . ALA A 1 549 ? -42.457 -2.538 61.999 1.00 91.94 549 ALA A N 1
ATOM 4021 C CA . ALA A 1 549 ? -43.455 -3.257 61.207 1.00 91.94 549 ALA A CA 1
ATOM 4022 C C . ALA A 1 549 ? -44.764 -2.485 60.969 1.00 91.94 549 ALA A C 1
ATOM 4024 O O . ALA A 1 549 ? -45.681 -3.033 60.348 1.00 91.94 549 ALA A O 1
ATOM 4025 N N . GLY A 1 550 ? -44.901 -1.245 61.441 1.00 93.69 550 GLY A N 1
ATOM 4026 C CA . GLY A 1 550 ? -46.145 -0.514 61.238 1.00 93.69 550 GLY A CA 1
ATOM 4027 C C . GLY A 1 550 ? -46.113 0.948 61.631 1.00 93.69 550 GLY A C 1
ATOM 4028 O O . GLY A 1 550 ? -45.358 1.349 62.504 1.00 93.69 550 GLY A O 1
ATOM 4029 N N . ILE A 1 551 ? -47.020 1.697 61.012 1.00 96.19 551 ILE A N 1
ATOM 4030 C CA . ILE A 1 551 ? -47.172 3.139 61.171 1.00 96.19 551 ILE A CA 1
ATOM 4031 C C . ILE A 1 551 ? -48.181 3.405 62.283 1.00 96.19 551 ILE A C 1
ATOM 4033 O O . ILE A 1 551 ? -49.361 3.075 62.153 1.00 96.19 551 ILE A O 1
ATOM 4037 N N . ASN A 1 552 ? -47.750 4.006 63.382 1.00 94.69 552 ASN A N 1
ATOM 4038 C CA . ASN A 1 552 ? -48.594 4.312 64.531 1.00 94.69 552 ASN A CA 1
ATOM 4039 C C . ASN A 1 552 ? -48.182 5.628 65.215 1.00 94.69 552 ASN A C 1
ATOM 4041 O O . ASN A 1 552 ? -47.500 6.479 64.644 1.00 94.69 552 ASN A O 1
ATOM 4045 N N . SER A 1 553 ? -48.667 5.853 66.438 1.00 95.00 553 SER A N 1
ATOM 4046 C CA . SER A 1 553 ? -48.427 7.090 67.188 1.00 95.00 553 SER A CA 1
ATOM 4047 C C . SER A 1 553 ? -46.956 7.344 67.534 1.00 95.00 553 SER A C 1
ATOM 4049 O O . SER A 1 553 ? -46.595 8.491 67.814 1.00 95.00 553 SER A O 1
ATOM 4051 N N . VAL A 1 554 ? -46.107 6.312 67.537 1.00 94.56 554 VAL A N 1
ATOM 4052 C CA . VAL A 1 554 ? -44.667 6.465 67.778 1.00 94.56 554 VAL A CA 1
ATOM 4053 C C . VAL A 1 554 ? -44.012 7.177 66.595 1.00 94.56 554 VAL A C 1
ATOM 4055 O O . VAL A 1 554 ? -43.274 8.134 66.814 1.00 94.56 554 VAL A O 1
ATOM 4058 N N . ASP A 1 555 ? -44.390 6.846 65.357 1.00 95.81 555 ASP A N 1
ATOM 4059 C CA . ASP A 1 555 ? -43.926 7.556 64.157 1.00 95.81 555 ASP A CA 1
ATOM 4060 C C . ASP A 1 555 ? -44.295 9.035 64.188 1.00 95.81 555 ASP A C 1
ATOM 4062 O O . ASP A 1 555 ? -43.464 9.897 63.906 1.00 95.81 555 ASP A O 1
ATOM 4066 N N . ARG A 1 556 ? -45.522 9.353 64.618 1.00 94.44 556 ARG A N 1
ATOM 4067 C CA . ARG A 1 556 ? -45.950 10.746 64.809 1.00 94.44 556 ARG A CA 1
ATOM 4068 C C . ARG A 1 556 ? -45.103 11.461 65.856 1.00 94.44 556 ARG A C 1
ATOM 4070 O O . ARG A 1 556 ? -44.832 12.651 65.723 1.00 94.44 556 ARG A O 1
ATOM 4077 N N . THR A 1 557 ? -44.717 10.761 66.920 1.00 94.81 557 THR A N 1
ATOM 4078 C CA . THR A 1 557 ? -43.848 11.327 67.960 1.00 94.81 557 THR A CA 1
ATOM 4079 C C . THR A 1 557 ? -42.468 11.635 67.383 1.00 94.81 557 THR A C 1
ATOM 4081 O O . THR A 1 557 ? -41.950 12.727 67.609 1.00 94.81 557 THR A O 1
ATOM 4084 N N . SER A 1 558 ? -41.918 10.734 66.565 1.00 92.94 558 SER A N 1
ATOM 4085 C CA . SER A 1 558 ? -40.655 10.948 65.853 1.00 92.94 558 SER A CA 1
ATOM 4086 C C . SER A 1 558 ? -40.738 12.104 64.854 1.00 92.94 558 SER A C 1
ATOM 4088 O O . SER A 1 558 ? -39.878 12.980 64.880 1.00 92.94 558 SER A O 1
ATOM 4090 N N . TRP A 1 559 ? -41.812 12.191 64.062 1.00 94.88 559 TRP A N 1
ATOM 4091 C CA . TRP A 1 559 ? -42.093 13.356 63.216 1.00 94.88 559 TRP A CA 1
ATOM 4092 C C . TRP A 1 559 ? -42.126 14.655 64.035 1.00 94.88 559 TRP A C 1
ATOM 4094 O O . TRP A 1 559 ? -41.482 15.639 63.676 1.00 94.88 559 TRP A O 1
ATOM 4104 N N . LYS A 1 560 ? -42.826 14.658 65.177 1.00 95.12 560 LYS A N 1
ATOM 4105 C CA . LYS A 1 560 ? -42.967 15.842 66.035 1.00 95.12 560 LYS A CA 1
ATOM 4106 C C . LYS A 1 560 ? -41.621 16.328 66.582 1.00 95.12 560 LYS A C 1
ATOM 4108 O O . LYS A 1 560 ? -41.430 17.532 66.721 1.00 95.12 560 LYS A O 1
ATOM 4113 N N . ASN A 1 561 ? -40.684 15.421 66.859 1.00 94.44 561 ASN A N 1
ATOM 4114 C CA . ASN A 1 561 ? -39.324 15.775 67.284 1.00 94.44 561 ASN A CA 1
ATOM 4115 C C . ASN A 1 561 ? -38.516 16.477 66.182 1.00 94.44 561 ASN A C 1
ATOM 4117 O O . ASN A 1 561 ? -37.563 17.201 66.481 1.00 94.44 561 ASN A O 1
ATOM 4121 N N . ASP A 1 562 ? -38.893 16.265 64.923 1.00 95.31 562 ASP A N 1
ATOM 4122 C CA . ASP A 1 562 ? -38.294 16.898 63.753 1.00 95.31 562 ASP A CA 1
ATOM 4123 C C . ASP A 1 562 ? -39.101 18.098 63.245 1.00 95.31 562 ASP A C 1
ATOM 4125 O O . ASP A 1 562 ? -38.691 18.731 62.277 1.00 95.31 562 ASP A O 1
ATOM 4129 N N . GLN A 1 563 ? -40.210 18.458 63.897 1.00 94.00 563 GLN A N 1
ATOM 4130 C CA . GLN A 1 563 ? -41.074 19.545 63.450 1.00 94.00 563 GLN A CA 1
ATOM 4131 C C . GLN A 1 563 ? -40.296 20.863 63.293 1.00 94.00 563 GLN A C 1
ATOM 4133 O O . GLN A 1 563 ? -39.586 21.300 64.199 1.00 94.00 563 GLN A O 1
ATOM 4138 N N . ASN A 1 564 ? -40.492 21.518 62.147 1.00 94.12 564 ASN A N 1
ATOM 4139 C CA . ASN A 1 564 ? -39.826 22.746 61.706 1.00 94.12 564 ASN A CA 1
ATOM 4140 C C . ASN A 1 564 ? -38.322 22.607 61.414 1.00 94.12 564 ASN A C 1
ATOM 4142 O O . ASN A 1 564 ? -37.660 23.623 61.193 1.00 94.12 564 ASN A O 1
ATOM 4146 N N . LYS A 1 565 ? -37.761 21.391 61.400 1.00 95.75 565 LYS A N 1
ATOM 4147 C CA . LYS A 1 565 ? -36.380 21.180 60.953 1.00 95.75 565 LYS A CA 1
ATOM 4148 C C . LYS A 1 565 ? -36.296 21.178 59.431 1.00 95.75 565 LYS A C 1
ATOM 4150 O O . LYS A 1 565 ? -37.192 20.699 58.738 1.00 95.75 565 LYS A O 1
ATOM 4155 N N . LEU A 1 566 ? -35.167 21.673 58.937 1.00 96.38 566 LEU A N 1
ATOM 4156 C CA . LEU A 1 566 ? -34.763 21.578 57.539 1.00 96.38 566 LEU A CA 1
ATOM 4157 C C . LEU A 1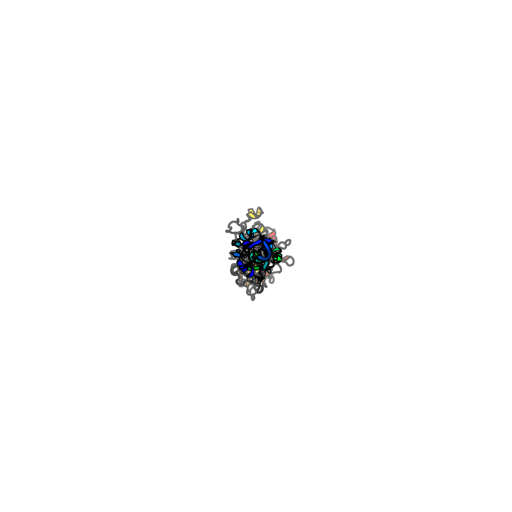 566 ? -33.638 20.546 57.396 1.00 96.38 566 LEU A C 1
ATOM 4159 O O . LEU A 1 566 ? -32.863 20.346 58.332 1.00 96.38 566 LEU A O 1
ATOM 4163 N N . GLY A 1 567 ? -33.537 19.897 56.239 1.00 95.56 567 GLY A N 1
ATOM 4164 C CA . GLY A 1 567 ? -32.451 18.969 55.916 1.00 95.56 567 GLY A CA 1
ATOM 4165 C C . GLY A 1 567 ? -32.880 17.509 55.767 1.00 95.56 567 GLY A C 1
ATOM 4166 O O . GLY A 1 567 ? -34.047 17.195 55.555 1.00 95.56 567 GLY A O 1
ATOM 4167 N N . TYR A 1 568 ? -31.908 16.604 55.883 1.00 96.06 568 TYR A N 1
ATOM 4168 C CA . TYR A 1 568 ? -32.072 15.156 55.714 1.00 96.06 568 TYR A CA 1
ATOM 4169 C C . TYR A 1 568 ? -32.667 14.488 56.965 1.00 96.06 568 TYR A C 1
ATOM 4171 O O . TYR A 1 568 ? -32.013 13.703 57.651 1.00 96.06 568 TYR A O 1
ATOM 4179 N N . ASN A 1 569 ? -33.919 14.810 57.282 1.00 94.44 569 ASN A N 1
ATOM 4180 C CA . ASN A 1 569 ? -34.591 14.342 58.496 1.00 94.44 569 ASN A CA 1
ATOM 4181 C C . ASN A 1 569 ? -35.448 13.099 58.226 1.00 94.44 569 ASN A C 1
ATOM 4183 O O . ASN A 1 569 ? -35.959 12.919 57.126 1.00 94.44 569 ASN A O 1
ATOM 4187 N N . LYS A 1 570 ? -35.638 12.237 59.235 1.00 91.81 570 LYS A N 1
ATOM 4188 C CA . LYS A 1 570 ? -36.546 11.083 59.095 1.00 91.81 570 LYS A CA 1
ATOM 4189 C C . LYS A 1 570 ? -38.011 11.526 59.133 1.00 91.81 570 LYS A C 1
ATOM 4191 O O . LYS A 1 570 ? -38.841 10.898 58.486 1.00 91.81 570 LYS A O 1
ATOM 4196 N N . GLY A 1 571 ? -38.314 12.593 59.880 1.00 93.62 571 GLY A N 1
ATOM 4197 C CA . GLY A 1 571 ? -39.647 13.194 59.930 1.00 93.62 571 GLY A CA 1
ATOM 4198 C C . GLY A 1 571 ? -40.082 13.906 58.646 1.00 93.62 571 GLY A C 1
ATOM 4199 O O . GLY A 1 571 ? -41.261 14.203 58.516 1.00 93.62 571 GLY A O 1
ATOM 4200 N N . ASP A 1 572 ? -39.178 14.157 57.701 1.00 95.88 572 ASP A N 1
ATOM 4201 C CA . ASP A 1 572 ? -39.526 14.659 56.369 1.00 95.88 572 ASP A CA 1
ATOM 4202 C C . ASP A 1 572 ? -40.088 13.485 55.545 1.00 95.88 572 ASP A C 1
ATOM 4204 O O . ASP A 1 572 ? -39.344 12.664 55.002 1.00 95.88 572 ASP A O 1
ATOM 4208 N N . ILE A 1 573 ? -41.412 13.317 55.574 1.00 95.62 573 ILE A N 1
ATOM 4209 C CA . ILE A 1 573 ? -42.118 12.151 55.027 1.00 95.62 573 ILE A CA 1
ATOM 4210 C C . ILE A 1 573 ? -42.267 12.295 53.515 1.00 95.62 573 ILE A C 1
ATOM 4212 O O . ILE A 1 573 ? -42.108 11.306 52.797 1.00 95.62 573 ILE A O 1
ATOM 4216 N N . ASP A 1 574 ? -42.531 13.509 53.031 1.00 93.12 574 ASP A N 1
ATOM 4217 C CA . ASP A 1 574 ? -42.608 13.786 51.596 1.00 93.12 574 ASP A CA 1
ATOM 4218 C C . ASP A 1 574 ? -41.230 14.058 50.951 1.00 93.12 574 ASP A C 1
ATOM 4220 O O . ASP A 1 574 ? -41.123 14.137 49.724 1.00 93.12 574 ASP A O 1
ATOM 4224 N N . MET A 1 575 ? -40.165 14.109 51.759 1.00 94.88 575 MET A N 1
ATOM 4225 C CA . MET A 1 575 ? -38.764 14.219 51.338 1.00 94.88 575 MET A CA 1
ATOM 4226 C C . MET A 1 575 ? -38.470 15.510 50.566 1.00 94.88 575 MET A C 1
ATOM 4228 O O . MET A 1 575 ? -37.656 15.523 49.636 1.00 94.88 575 MET A O 1
ATOM 4232 N N . ASN A 1 576 ? -39.150 16.597 50.928 1.00 93.69 576 ASN A N 1
ATOM 4233 C CA . ASN A 1 576 ? -39.005 17.898 50.282 1.00 93.69 576 ASN A CA 1
ATOM 4234 C C . ASN A 1 576 ? -37.964 18.813 50.957 1.00 93.69 576 ASN A C 1
ATOM 4236 O O . ASN A 1 576 ? -37.817 19.960 50.529 1.00 93.69 576 ASN A O 1
ATOM 4240 N N . SER A 1 577 ? -37.231 18.306 51.959 1.00 95.06 577 SER A N 1
ATOM 4241 C CA . SER A 1 577 ? -36.271 18.962 52.865 1.00 95.06 577 SER A CA 1
ATOM 4242 C C . SER A 1 577 ? -36.838 19.675 54.093 1.00 95.06 577 SER A C 1
ATOM 4244 O O . SER A 1 577 ? -36.045 20.173 54.898 1.00 95.06 577 SER A O 1
ATOM 4246 N N . ALA A 1 578 ? -38.158 19.754 54.269 1.00 95.44 578 ALA A N 1
ATOM 4247 C CA . ALA A 1 578 ? -38.776 20.543 55.330 1.00 95.44 578 ALA A CA 1
ATOM 4248 C C . ALA A 1 578 ? -39.837 19.760 56.106 1.00 95.44 578 ALA A C 1
ATOM 4250 O O . ALA A 1 578 ? -40.970 19.632 55.656 1.00 95.44 578 ALA A O 1
ATOM 4251 N N . THR A 1 579 ? -39.524 19.385 57.347 1.00 96.19 579 THR A N 1
ATOM 4252 C CA . THR A 1 579 ? -40.464 18.678 58.222 1.00 96.19 579 THR A CA 1
ATOM 4253 C C . THR A 1 579 ? -41.529 19.630 58.773 1.00 96.19 579 THR A C 1
ATOM 4255 O O . THR A 1 579 ? -41.267 20.433 59.675 1.00 96.19 579 THR A O 1
ATOM 4258 N N . ASN A 1 580 ? -42.756 19.544 58.270 1.00 95.25 580 ASN A N 1
ATOM 4259 C CA . ASN A 1 580 ? -43.843 20.457 58.613 1.00 95.25 580 ASN A CA 1
ATOM 4260 C C . ASN A 1 580 ? -45.212 19.749 58.722 1.00 95.25 580 ASN A C 1
ATOM 4262 O O . ASN A 1 580 ? -45.306 18.527 58.820 1.00 95.25 580 ASN A O 1
ATOM 4266 N N . SER A 1 581 ? -46.303 20.515 58.812 1.00 95.19 581 SER A N 1
ATOM 4267 C CA . SER A 1 581 ? -47.660 19.974 58.992 1.00 95.19 581 SER A CA 1
ATOM 4268 C C . SER A 1 581 ? -48.183 19.168 57.793 1.00 95.19 581 SER A C 1
ATOM 4270 O O . SER A 1 581 ? -49.109 18.366 57.959 1.00 95.19 581 SER A O 1
ATOM 4272 N N . LEU A 1 582 ? -47.606 19.345 56.602 1.00 95.38 582 LEU A N 1
ATOM 4273 C CA . LEU A 1 582 ? -47.903 18.518 55.433 1.00 95.38 582 LEU A CA 1
ATOM 4274 C C . LEU A 1 582 ? -47.436 17.076 55.654 1.00 95.38 582 LEU A C 1
ATOM 4276 O O . LEU A 1 582 ? -48.209 16.156 55.393 1.00 95.38 582 LEU A O 1
ATOM 4280 N N . ASP A 1 583 ? -46.266 16.869 56.259 1.00 96.50 583 ASP A N 1
ATOM 4281 C CA . ASP A 1 583 ? -45.782 15.535 56.636 1.00 96.50 583 ASP A CA 1
ATOM 4282 C C . ASP A 1 583 ? -46.687 14.871 57.680 1.00 96.50 583 ASP A C 1
ATOM 4284 O O . ASP A 1 583 ? -47.026 13.694 57.560 1.00 96.50 583 ASP A O 1
ATOM 4288 N N . GLU A 1 584 ? -47.185 15.625 58.670 1.00 95.12 584 GLU A N 1
ATOM 4289 C CA . GLU A 1 584 ? -48.166 15.075 59.621 1.00 95.12 584 GLU A CA 1
ATOM 4290 C C . GLU A 1 584 ? -49.440 14.616 58.902 1.00 95.12 584 GLU A C 1
ATOM 4292 O O . GLU A 1 584 ? -50.063 13.622 59.282 1.00 95.12 584 GLU A O 1
ATOM 4297 N N . THR A 1 585 ? -49.846 15.349 57.863 1.00 95.31 585 THR A N 1
ATOM 4298 C CA . THR A 1 585 ? -51.003 14.989 57.041 1.00 95.31 585 THR A CA 1
ATOM 4299 C C . THR A 1 585 ? -50.739 13.688 56.291 1.00 95.31 585 THR A C 1
ATOM 4301 O O . THR A 1 585 ? -51.611 12.819 56.284 1.00 95.31 585 THR A O 1
ATOM 4304 N N . LYS A 1 586 ? -49.529 13.497 55.749 1.00 94.12 586 LYS A N 1
ATOM 4305 C CA . LYS A 1 586 ? -49.117 12.226 55.137 1.00 94.12 586 LYS A CA 1
ATOM 4306 C C . LYS A 1 586 ? -49.185 11.068 56.128 1.00 94.12 586 LYS A C 1
ATOM 4308 O O . LYS A 1 586 ? -49.842 10.070 55.842 1.00 94.12 586 LYS A O 1
ATOM 4313 N N . TRP A 1 587 ? -48.621 11.236 57.325 1.00 95.81 587 TRP A N 1
ATOM 4314 C CA . TRP A 1 587 ? -48.705 10.224 58.383 1.00 95.81 587 TRP A CA 1
ATOM 4315 C C . TRP A 1 587 ? -50.161 9.886 58.754 1.00 95.81 587 TRP A C 1
ATOM 4317 O O . TRP A 1 587 ? -50.518 8.715 58.864 1.00 95.81 587 TRP A O 1
ATOM 4327 N N . LYS A 1 588 ? -51.051 10.883 58.887 1.00 95.44 588 LYS A N 1
ATOM 4328 C CA . LYS A 1 588 ? -52.478 10.649 59.205 1.00 95.44 588 LYS A CA 1
ATOM 4329 C C . LYS A 1 588 ? -53.195 9.800 58.152 1.00 95.44 588 LYS A C 1
ATOM 4331 O O . LYS A 1 588 ? -54.130 9.084 58.510 1.00 95.44 588 LYS A O 1
ATOM 4336 N N . LEU A 1 589 ? -52.786 9.886 56.885 1.00 94.25 589 LEU A N 1
ATOM 4337 C CA . LEU A 1 589 ? -53.357 9.107 55.780 1.00 94.25 589 LEU A CA 1
ATOM 4338 C C . LEU A 1 589 ? -52.868 7.652 55.764 1.00 94.25 589 LEU A C 1
ATOM 4340 O O . LEU A 1 589 ? -53.535 6.788 55.193 1.00 94.25 589 LEU A O 1
ATOM 4344 N N . THR A 1 590 ? -51.719 7.368 56.379 1.00 95.06 590 THR A N 1
ATOM 4345 C CA . THR A 1 590 ? -51.089 6.040 56.365 1.00 95.06 590 THR A CA 1
ATOM 4346 C C . THR A 1 590 ? -51.026 5.362 57.733 1.00 95.06 590 THR A C 1
ATOM 4348 O O . THR A 1 590 ? -50.649 4.192 57.809 1.00 95.06 590 THR A O 1
ATOM 4351 N N . GLN A 1 591 ? -51.447 6.041 58.803 1.00 93.75 591 GLN A N 1
ATOM 4352 C CA . GLN A 1 591 ? -51.504 5.480 60.153 1.00 93.75 591 GLN A CA 1
ATOM 4353 C C . GLN A 1 591 ? -52.305 4.169 60.211 1.00 93.75 591 GLN A C 1
ATOM 4355 O O . GLN A 1 591 ? -53.274 3.961 59.480 1.00 93.75 591 GLN A O 1
ATOM 4360 N N . ASN A 1 592 ? -51.911 3.292 61.131 1.00 93.50 592 ASN A N 1
ATOM 4361 C CA . ASN A 1 592 ? -52.424 1.935 61.340 1.00 93.50 592 ASN A CA 1
ATOM 4362 C C . ASN A 1 592 ? -52.145 0.941 60.199 1.00 93.50 592 ASN A C 1
ATOM 4364 O O . ASN A 1 592 ? -52.601 -0.204 60.263 1.00 93.50 592 ASN A O 1
ATOM 4368 N N . LYS A 1 593 ? -51.364 1.317 59.178 1.00 94.75 593 LYS A N 1
ATOM 4369 C CA . LYS A 1 593 ? -50.845 0.352 58.201 1.00 94.75 593 LYS A CA 1
ATOM 4370 C C . LYS A 1 593 ? -49.688 -0.438 58.812 1.00 94.75 593 LYS A C 1
ATOM 4372 O O . LYS A 1 593 ? -48.784 0.120 59.424 1.00 94.75 593 LYS A O 1
ATOM 4377 N N . THR A 1 594 ? -49.721 -1.754 58.636 1.00 94.62 594 THR A N 1
ATOM 4378 C CA . THR A 1 594 ? -48.706 -2.699 59.130 1.00 94.62 594 THR A CA 1
ATOM 4379 C C . THR A 1 594 ? -48.266 -3.626 58.007 1.00 94.62 594 THR A C 1
ATOM 4381 O O . THR A 1 594 ? -49.105 -4.065 57.214 1.00 94.62 594 THR A O 1
ATOM 4384 N N . THR A 1 595 ? -46.972 -3.937 57.940 1.00 94.31 595 THR A N 1
ATOM 4385 C CA . THR A 1 595 ? -46.420 -4.892 56.970 1.00 94.31 595 THR A CA 1
ATOM 4386 C C . THR A 1 595 ? -46.459 -6.317 57.513 1.00 94.31 595 THR A C 1
ATOM 4388 O O . THR A 1 595 ? -46.436 -6.547 58.723 1.00 94.31 595 THR A O 1
ATOM 4391 N N . GLY A 1 596 ? -46.551 -7.294 56.610 1.00 91.00 596 GLY A N 1
ATOM 4392 C CA . GLY A 1 596 ? -46.447 -8.717 56.942 1.00 91.00 596 GLY A CA 1
ATOM 4393 C C . GLY A 1 596 ? -45.008 -9.222 57.043 1.00 91.00 596 GLY A C 1
ATOM 4394 O O . GLY A 1 596 ? -44.799 -10.404 57.310 1.00 91.00 596 GLY A O 1
ATOM 4395 N N . ILE A 1 597 ? -44.024 -8.359 56.789 1.00 93.62 597 ILE A N 1
ATOM 4396 C CA . ILE A 1 597 ? -42.609 -8.721 56.740 1.00 93.62 597 ILE A CA 1
ATOM 4397 C C . ILE A 1 597 ? -42.077 -8.965 58.154 1.00 93.62 597 ILE A C 1
ATOM 4399 O O . ILE A 1 597 ? -42.268 -8.160 59.063 1.00 93.62 597 ILE A O 1
ATOM 4403 N N . SER A 1 598 ? -41.367 -10.080 58.321 1.00 89.94 598 SER A N 1
ATOM 4404 C CA . SER A 1 598 ? -40.590 -10.353 59.527 1.00 89.94 598 SER A CA 1
ATOM 4405 C C . SER A 1 598 ? -39.209 -9.705 59.420 1.00 89.94 598 SER A C 1
ATOM 4407 O O . SER A 1 598 ? -38.528 -9.815 58.390 1.00 89.94 598 SER A O 1
ATOM 4409 N N . PHE A 1 599 ? -38.812 -9.027 60.493 1.00 88.25 599 PHE A N 1
ATOM 4410 C CA . PHE A 1 599 ? -37.539 -8.333 60.639 1.00 88.25 599 PHE A CA 1
ATOM 4411 C C . PHE A 1 599 ? -36.662 -9.038 61.680 1.00 88.25 599 PHE A C 1
ATOM 4413 O O . PHE A 1 599 ? -37.190 -9.703 62.569 1.00 88.25 599 PHE A O 1
ATOM 4420 N N . ASN A 1 600 ? -35.341 -8.894 61.531 1.00 70.19 600 ASN A N 1
ATOM 4421 C CA . ASN A 1 600 ? -34.355 -9.305 62.539 1.00 70.19 600 ASN A CA 1
ATOM 4422 C C . ASN A 1 600 ? -34.333 -8.352 63.726 1.00 70.19 600 ASN A C 1
ATOM 4424 O O . ASN A 1 600 ? -34.488 -7.130 63.468 1.00 70.19 600 ASN A O 1
#